Protein AF-A0A966Q3A2-F1 (afdb_monomer)

Nearest PDB structures (foldseek):
  4mu6-assembly1_A  TM=3.303E-01  e=9.171E+00  Legionella pneumophila subsp. pneumophila str. Philadelphia 1

Sequence (415 aa):
GTMPVEEKKKSDVMVDIDTSGPGAEVELKTKQPEQEKEYETSADDTKSTDTPAKSDEQPAVETKKETEIKDQGTETKEVPANDQKKELDDYSEGVQKRIAKLTKKMREAERQREAAIEYARKIQAEKESLSGRLNKLDTGYVTEMENRIKSSMEAAAARLGQARENNDLKAEIAAQTEIARLGYEEARLAEIKSKQALEVKVDNSKPVQEYREQPIQQEQPINPDPKAQEWASKNTWFGKDEPMTYTAFSLHKKLTEEEGYDAQSDEYYAEIDKRIRLEFPHKFATTAPQTTENAKPAQTVASASRSTGRTSGRKTVKLTSFTGRMRSGYELVRADEYPEANYPVVKDGKYAGVIGVGGLLLARVPEEIAKSREAYFARMTKDREEAVANDPLREQHPSMPISKERQTRVTFGGT

Secondary structure (DSSP, 8-state):
------PPPPPPPP-PPP---------------------------------------------------------------SSHHHHHHHHHHHHHHHHHHHHHHHHHHHHHHHHHHHHHHHHHHHHHHHHHHHHHHHHHHHHHHHHHHHHHHHHHHHHHHHHHHTT-HHHHHHHHHHHHHHHHHHHHHHHHHHHHHHHHHHHTTS----------------PPPHHHHHHHHH-TTTTTSHHHHHHHHHHHHIIIIIS---TTSHHHHHHHHHHHHHH-HHHH----------------------------S-----PPPHHHHHHTT-EEPBGGG-TTS---B--SSTTTTBBEETTEE-EEPPHHHHHHHHHHHHHHHHHHHHHHHT-TTTS--TT----------------

pLDDT: mean 71.19, std 24.8, range [21.62, 98.0]

Foldseek 3Di:
DDDDDDDDDDDDDDDDDDDPDDDDDDDDDDDDDDDDDDDDDDDDDDDDDDDDDDDDDDDDDDDDDDDDDDDDDDDDDDDDDDDVVVVVVVVVVVVVVVVVVVVVVVVVVVVVVVVVVVVVVVVVVVVVVVVVVVVVVLVVVLVVLVVVLVVQLVVLVVQLVVCVVVVPPVSNVVSVVSNVVSVVSVVVSVVVVVVVVVVVVVVVPPPPPPVPPDPPPPPDPPPPDPVNVVLCVVDPCQPVVPVLNVVLVVLLCCCCPVVNDDPPDPVSSVVSVVVSCVVCVVVPDDDDDDDDDDDDPDDPDDPPDPPPDDDDPDPDPPDDDPVVCVVVVWAFAFPVVPVPDDADADCDDPRGRTGDDPPDGDTDDPVVRVVVVVVVVVVVVVVVVVCVVPPVVVVVDPVDDPPPPPPPPDPPDDD

Solvent-accessible surface area (backbone atoms only — not comparable to full-atom values): 27124 Å² total; per-residue (Å²): 138,90,83,87,89,86,86,84,85,86,82,88,86,85,80,88,82,86,82,89,72,87,87,80,88,82,84,87,80,88,82,84,92,81,86,89,78,90,87,83,90,82,89,84,90,88,85,90,84,85,87,88,88,84,89,79,85,85,82,87,82,89,83,89,80,90,84,88,85,88,86,82,88,83,83,91,84,92,76,90,86,77,71,68,62,59,55,53,52,54,52,50,50,54,51,51,54,49,50,53,49,49,53,50,50,50,58,50,51,48,52,50,51,52,53,51,50,52,49,51,51,51,54,48,52,52,50,53,53,50,50,54,50,49,53,50,49,55,54,47,52,54,52,51,49,50,52,49,49,52,54,51,42,52,52,28,51,52,45,30,53,53,16,58,77,69,69,35,67,69,50,30,53,52,22,52,53,48,42,55,52,45,52,52,54,49,54,51,50,51,51,53,52,51,51,51,55,47,50,57,51,48,67,76,61,53,70,79,77,66,84,70,77,69,80,77,75,76,74,73,80,75,76,76,53,68,67,59,54,54,52,44,67,72,37,79,52,53,85,70,36,60,72,63,33,53,48,50,55,53,48,48,49,46,38,45,71,75,68,62,43,54,92,85,40,73,65,42,58,53,50,51,56,52,49,51,44,68,76,37,47,87,80,68,65,75,91,71,93,77,89,71,89,79,77,78,81,78,81,82,78,74,79,84,77,78,79,83,77,87,73,75,99,65,93,71,83,80,78,75,59,67,71,58,43,49,75,70,62,36,43,76,39,49,44,82,81,40,80,91,53,97,65,57,54,34,83,68,71,100,55,43,50,26,28,30,61,98,92,44,73,45,62,46,72,49,67,69,61,51,52,52,48,50,52,51,52,51,48,54,51,47,54,48,52,49,50,57,72,68,28,70,81,75,73,48,52,93,90,58,77,89,76,83,77,78,80,80,78,76,80,82,78,87,134

Radius of gyration: 44.64 Å; Cα contacts (8 Å, |Δi|>4): 126; chains: 1; bounding box: 118×100×102 Å

Structure (mmCIF, N/CA/C/O backbone):
data_AF-A0A966Q3A2-F1
#
_entry.id   AF-A0A966Q3A2-F1
#
loop_
_atom_site.group_PDB
_atom_site.id
_atom_site.type_symbol
_atom_site.label_atom_id
_atom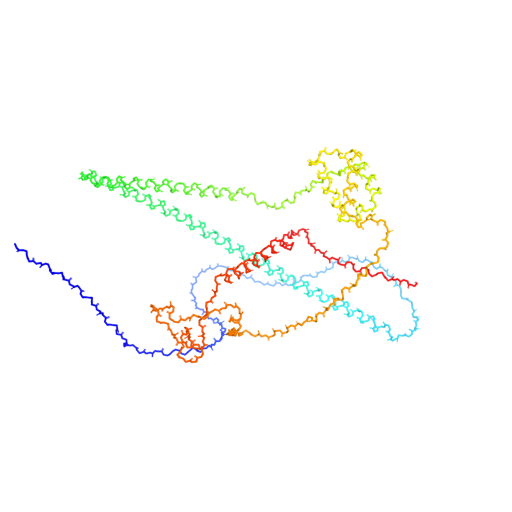_site.label_alt_id
_atom_site.label_comp_id
_atom_site.label_asym_id
_atom_site.label_entity_id
_atom_site.label_seq_id
_atom_site.pdbx_PDB_ins_code
_atom_site.Cartn_x
_atom_site.Cartn_y
_atom_site.Cartn_z
_atom_site.occupancy
_atom_site.B_iso_or_equiv
_atom_site.auth_seq_id
_atom_site.auth_comp_id
_atom_site.auth_asym_id
_atom_site.auth_atom_id
_atom_site.pdbx_PDB_model_num
ATOM 1 N N . GLY A 1 1 ? -62.954 -42.617 20.092 1.00 37.75 1 GLY A N 1
ATOM 2 C CA . GLY A 1 1 ? -62.921 -43.019 18.677 1.00 37.75 1 GLY A CA 1
ATOM 3 C C . GLY A 1 1 ? -62.622 -41.789 17.862 1.00 37.75 1 GLY A C 1
ATOM 4 O O . GLY A 1 1 ? -63.441 -40.887 17.836 1.00 37.75 1 GLY A O 1
ATOM 5 N N . THR A 1 2 ? -61.402 -41.729 17.353 1.00 39.81 2 THR A N 1
ATOM 6 C CA . THR A 1 2 ? -60.691 -40.584 16.773 1.00 39.81 2 THR A CA 1
ATOM 7 C C . THR A 1 2 ? -61.204 -40.223 15.374 1.00 39.81 2 THR A C 1
ATOM 9 O O . THR A 1 2 ? -61.397 -41.122 14.563 1.00 39.81 2 THR A O 1
ATOM 12 N N . MET A 1 3 ? -61.364 -38.928 15.075 1.00 46.78 3 MET A N 1
ATOM 13 C CA . MET A 1 3 ? -61.441 -38.393 13.704 1.00 46.78 3 MET A CA 1
ATOM 14 C C . MET A 1 3 ? -60.275 -37.412 13.463 1.00 46.78 3 MET A C 1
ATOM 16 O O . MET A 1 3 ? -59.862 -36.762 14.426 1.00 46.78 3 MET A O 1
ATOM 20 N N . PRO A 1 4 ? -59.706 -37.334 12.240 1.00 52.72 4 PRO A N 1
ATOM 21 C CA . PRO A 1 4 ? -58.379 -36.776 12.000 1.00 52.72 4 PRO A CA 1
ATOM 22 C C . PRO A 1 4 ? -58.372 -35.360 11.394 1.00 52.72 4 PRO A C 1
ATOM 24 O O . PRO A 1 4 ? -59.389 -34.805 10.994 1.00 52.72 4 PRO A O 1
ATOM 27 N N . VAL A 1 5 ? -57.154 -34.822 11.392 1.00 45.00 5 VAL A N 1
ATOM 28 C CA . VAL A 1 5 ? -56.645 -33.487 11.049 1.00 45.00 5 VAL A CA 1
ATOM 29 C C . VAL A 1 5 ? -56.735 -33.166 9.547 1.00 45.00 5 VAL A C 1
ATOM 31 O O . VAL A 1 5 ? -56.379 -34.012 8.734 1.00 45.00 5 VAL A O 1
ATOM 34 N N . GLU A 1 6 ? -57.074 -31.918 9.189 1.00 45.16 6 GLU A N 1
ATOM 35 C CA . GLU A 1 6 ? -56.773 -31.332 7.869 1.00 45.16 6 GLU A CA 1
ATOM 36 C C . GLU A 1 6 ? -56.066 -29.970 8.006 1.00 45.16 6 GLU A C 1
ATOM 38 O O . GLU A 1 6 ? -56.564 -29.027 8.629 1.00 45.16 6 GLU A O 1
ATOM 43 N N . GLU A 1 7 ? -54.870 -29.897 7.418 1.00 43.88 7 GLU A N 1
ATOM 44 C CA . GLU A 1 7 ? -53.984 -28.735 7.334 1.00 43.88 7 GLU A CA 1
ATOM 45 C C . GLU A 1 7 ? -54.350 -27.810 6.159 1.00 43.88 7 GLU A C 1
ATOM 47 O O . GLU A 1 7 ? -54.697 -28.243 5.060 1.00 43.88 7 GLU A O 1
ATOM 52 N N . LYS A 1 8 ? -54.216 -26.498 6.385 1.00 42.25 8 LYS A N 1
ATOM 53 C CA . LYS A 1 8 ? -54.480 -25.427 5.413 1.00 42.25 8 LYS A CA 1
ATOM 54 C C . LYS A 1 8 ? -53.280 -25.201 4.480 1.00 42.25 8 LYS A C 1
ATOM 56 O O . LYS A 1 8 ? -52.202 -24.838 4.944 1.00 42.25 8 LYS A O 1
ATOM 61 N N . LYS A 1 9 ? -53.497 -25.292 3.161 1.00 41.59 9 LYS A N 1
ATOM 62 C CA . LYS A 1 9 ? -52.591 -24.775 2.114 1.00 41.59 9 LYS A CA 1
ATOM 63 C C . LYS A 1 9 ? -52.687 -23.243 2.017 1.00 41.59 9 LYS A C 1
ATOM 65 O O . LYS A 1 9 ? -53.785 -22.707 1.897 1.00 41.59 9 LYS A O 1
ATOM 70 N N . LYS A 1 10 ? -51.541 -22.551 2.031 1.00 41.06 10 LYS A N 1
ATOM 71 C CA . LYS A 1 10 ? -51.394 -21.140 1.627 1.00 41.06 10 LYS A CA 1
ATOM 72 C C . LYS A 1 10 ? -51.131 -21.072 0.118 1.00 41.06 10 LYS A C 1
ATOM 74 O O . LYS A 1 10 ? -50.279 -21.798 -0.383 1.00 41.06 10 LYS A O 1
ATOM 79 N N . SER A 1 11 ? -51.872 -20.215 -0.573 1.00 40.22 11 SER A N 1
ATOM 80 C CA . SER A 1 11 ? -51.700 -19.842 -1.979 1.00 40.22 11 SER A CA 1
ATOM 81 C C . SER A 1 11 ? -50.963 -18.502 -2.065 1.00 40.22 11 SER A C 1
ATOM 83 O O . SER A 1 11 ? -51.443 -17.521 -1.492 1.00 40.22 11 SER A O 1
ATOM 85 N N . ASP A 1 12 ? -49.829 -18.465 -2.764 1.00 41.56 12 ASP A N 1
ATOM 86 C CA . ASP A 1 12 ? -49.069 -17.242 -3.045 1.00 41.56 12 ASP A CA 1
ATOM 87 C C . ASP A 1 12 ? -49.758 -16.374 -4.108 1.00 41.56 12 ASP A C 1
ATOM 89 O O . ASP A 1 12 ? -50.294 -16.868 -5.101 1.00 41.56 12 ASP A O 1
ATOM 93 N N . VAL A 1 13 ? -49.738 -15.063 -3.868 1.00 43.34 13 VAL A N 1
ATOM 94 C CA . VAL A 1 13 ? -50.297 -14.004 -4.717 1.00 43.34 13 VAL A CA 1
ATOM 95 C C . VAL A 1 13 ? -49.213 -13.538 -5.694 1.00 43.34 13 VAL A C 1
ATOM 97 O O . VAL A 1 13 ? -48.177 -13.035 -5.268 1.00 43.34 13 VAL A O 1
ATOM 100 N N . MET A 1 14 ? -49.455 -13.694 -6.996 1.00 46.94 14 MET A N 1
ATOM 101 C CA . MET A 1 14 ? -48.644 -13.107 -8.070 1.00 46.94 14 MET A CA 1
ATOM 102 C C . MET A 1 14 ? -49.197 -11.718 -8.419 1.00 46.94 14 MET A C 1
ATOM 104 O O . MET A 1 14 ? -50.413 -11.546 -8.495 1.00 46.94 14 MET A O 1
ATOM 108 N N . VAL A 1 15 ? -48.314 -10.736 -8.617 1.00 46.84 15 VAL A N 1
ATOM 109 C CA . VAL A 1 15 ? -48.658 -9.366 -9.032 1.00 46.84 15 VAL A CA 1
ATOM 110 C C . VAL A 1 15 ? -48.098 -9.136 -10.435 1.00 46.84 15 VAL A C 1
ATOM 112 O O . VAL A 1 15 ? -46.900 -9.320 -10.652 1.00 46.84 15 VAL A O 1
ATOM 115 N N . ASP A 1 16 ? -48.962 -8.748 -11.372 1.00 42.25 16 ASP A N 1
ATOM 116 C CA . ASP A 1 16 ? -48.612 -8.487 -12.770 1.00 42.25 16 ASP A CA 1
ATOM 117 C C . ASP A 1 16 ? -47.839 -7.166 -12.924 1.00 42.25 16 ASP A C 1
ATOM 119 O O . ASP A 1 16 ? -48.244 -6.121 -12.413 1.00 42.25 16 ASP A O 1
ATOM 123 N N . ILE A 1 17 ? -46.719 -7.212 -13.649 1.00 45.94 17 ILE A N 1
ATOM 124 C CA . ILE A 1 17 ? -45.913 -6.043 -14.020 1.00 45.94 17 ILE A CA 1
ATOM 125 C C . ILE A 1 17 ? -46.370 -5.489 -15.376 1.00 45.94 17 ILE A C 1
ATOM 127 O O . ILE A 1 17 ? -46.260 -6.147 -16.410 1.00 45.94 17 ILE A O 1
ATOM 131 N N . ASP A 1 18 ? -46.878 -4.258 -15.350 1.00 44.38 18 ASP A N 1
ATOM 132 C CA . ASP A 1 18 ? -47.287 -3.463 -16.510 1.00 44.38 18 ASP A CA 1
ATOM 133 C C . ASP A 1 18 ? -46.062 -3.037 -17.348 1.00 44.38 18 ASP A C 1
ATOM 135 O O . ASP A 1 18 ? -45.078 -2.513 -16.824 1.00 44.38 18 ASP A O 1
ATOM 139 N N . THR A 1 19 ? -46.119 -3.283 -18.661 1.00 52.75 19 THR A N 1
ATOM 140 C CA . THR A 1 19 ? -45.065 -2.972 -19.648 1.00 52.75 19 THR A CA 1
ATOM 141 C C . THR A 1 19 ? -45.547 -1.991 -20.720 1.00 52.75 19 THR A C 1
ATOM 143 O O . THR A 1 19 ? -45.094 -2.027 -21.863 1.00 52.75 19 THR A O 1
ATOM 146 N N . SER A 1 20 ? -46.453 -1.076 -20.375 1.00 48.91 20 SER A N 1
ATOM 147 C CA . SER A 1 20 ? -46.870 -0.001 -21.276 1.00 48.91 20 SER A CA 1
ATOM 148 C C . SER A 1 20 ? -46.039 1.276 -21.071 1.00 48.91 20 SER A C 1
ATOM 150 O O . SER A 1 20 ? -46.436 2.189 -20.349 1.00 48.91 20 SER A O 1
ATOM 152 N N . GLY A 1 21 ? -44.888 1.371 -21.746 1.00 39.44 21 GLY A N 1
ATOM 153 C CA . GLY A 1 21 ? -44.096 2.604 -21.850 1.00 39.44 21 GLY A CA 1
ATOM 154 C C . GLY A 1 21 ? -43.419 2.736 -23.226 1.00 39.44 21 GLY A C 1
ATOM 155 O O . GLY A 1 21 ? -42.761 1.788 -23.653 1.00 39.44 21 GLY A O 1
ATOM 156 N N . PRO A 1 22 ? -43.578 3.861 -23.954 1.00 43.66 22 PRO A N 1
ATOM 157 C CA . PRO A 1 22 ? -43.150 3.987 -25.349 1.00 43.66 22 PRO A CA 1
ATOM 158 C C . PRO A 1 22 ? -41.623 4.099 -25.498 1.00 43.66 22 PRO A C 1
ATOM 160 O O . PRO A 1 22 ? -40.965 4.863 -24.794 1.00 43.66 22 PRO A O 1
ATOM 163 N N . GLY A 1 23 ? -41.072 3.332 -26.444 1.00 39.62 23 GLY A N 1
ATOM 164 C CA . GLY A 1 23 ? -39.642 3.266 -26.746 1.00 39.62 23 GLY A CA 1
ATOM 165 C C . GLY A 1 23 ? -39.086 4.567 -27.328 1.00 39.62 23 GLY A C 1
ATOM 166 O O . GLY A 1 23 ? -39.627 5.108 -28.290 1.00 39.62 23 GLY A O 1
ATOM 167 N N . ALA A 1 24 ? -37.980 5.040 -26.752 1.00 39.25 24 ALA A N 1
ATOM 168 C CA . ALA A 1 24 ? -37.197 6.156 -27.265 1.00 39.25 24 ALA A CA 1
ATOM 169 C C . ALA A 1 24 ? -35.895 5.633 -27.889 1.00 39.25 24 ALA A C 1
ATOM 171 O O . ALA A 1 24 ? -35.041 5.049 -27.221 1.00 39.25 24 ALA A O 1
ATOM 172 N N . GLU A 1 25 ? -35.779 5.842 -29.193 1.00 35.88 25 GLU A N 1
ATOM 173 C CA . GLU A 1 25 ? -34.631 5.535 -30.037 1.00 35.88 25 GLU A CA 1
ATOM 174 C C . GLU A 1 25 ? -33.574 6.640 -29.852 1.00 35.88 25 GLU A C 1
ATOM 176 O O . GLU A 1 25 ? -33.854 7.816 -30.082 1.00 35.88 25 GLU A O 1
ATOM 181 N N . VAL A 1 26 ? -32.368 6.292 -29.386 1.00 38.19 26 VAL A N 1
ATOM 182 C CA . VAL A 1 26 ? -31.264 7.252 -29.202 1.00 38.19 26 VAL A CA 1
ATOM 183 C C . VAL A 1 26 ? -30.135 6.915 -30.169 1.00 38.19 26 VAL A C 1
ATOM 185 O O . VAL A 1 26 ? -29.394 5.949 -29.998 1.00 38.19 26 VAL A O 1
ATOM 188 N N . GLU A 1 27 ? -30.013 7.749 -31.196 1.00 33.94 27 GLU A N 1
ATOM 189 C CA . GLU A 1 27 ? -28.975 7.704 -32.217 1.00 33.94 27 GLU A CA 1
ATOM 190 C C . GLU A 1 27 ? -27.736 8.501 -31.751 1.00 33.94 27 GLU A C 1
ATOM 192 O O . GLU A 1 27 ? -27.771 9.723 -31.611 1.00 33.94 27 GLU A O 1
ATOM 197 N N . LEU A 1 28 ? -26.616 7.818 -31.497 1.00 31.66 28 LEU A N 1
ATOM 198 C CA . LEU A 1 28 ? -25.355 8.436 -31.067 1.00 31.66 28 LEU A CA 1
ATOM 199 C C . LEU A 1 28 ? -24.541 8.922 -32.282 1.00 31.66 28 LEU A C 1
ATOM 201 O O . LEU A 1 28 ? -23.849 8.136 -32.930 1.00 31.66 28 LEU A O 1
ATOM 205 N N . LYS A 1 29 ? -24.576 10.231 -32.577 1.00 32.84 29 LYS A N 1
ATOM 206 C CA . LYS A 1 29 ? -23.615 10.895 -33.480 1.00 32.84 29 LYS A CA 1
ATOM 207 C C . LYS A 1 29 ? -22.392 11.392 -32.690 1.00 32.84 29 LYS A C 1
ATOM 209 O O . LYS A 1 29 ? -22.500 12.248 -31.819 1.00 32.84 29 LYS A O 1
ATOM 214 N N . THR A 1 30 ? -21.214 10.889 -33.047 1.00 31.20 30 THR A N 1
ATOM 215 C CA . THR A 1 30 ? -19.886 11.340 -32.594 1.00 31.20 30 THR A CA 1
ATOM 216 C C . THR A 1 30 ? -19.454 12.650 -33.266 1.00 31.20 30 THR A C 1
ATOM 218 O O . THR A 1 30 ? -19.423 12.705 -34.497 1.00 31.20 30 THR A O 1
ATOM 221 N N . LYS A 1 31 ? -19.003 13.653 -32.495 1.00 33.19 31 LYS A N 1
ATOM 222 C CA . LYS A 1 31 ? -18.142 14.756 -32.972 1.00 33.19 31 LYS A CA 1
ATOM 223 C C . LYS A 1 31 ? -17.047 15.105 -31.948 1.00 33.19 31 LYS A C 1
ATOM 225 O O . LYS A 1 31 ? -17.283 15.083 -30.746 1.00 33.19 31 LYS A O 1
ATOM 230 N N . GLN A 1 32 ? -15.850 15.361 -32.480 1.00 31.20 32 GLN A N 1
ATOM 231 C CA . GLN A 1 32 ? -14.621 15.834 -31.823 1.00 31.20 32 GLN A CA 1
ATOM 232 C C . GLN A 1 32 ? -14.704 17.327 -31.417 1.00 31.20 32 GLN A C 1
ATOM 234 O O . GLN A 1 32 ? -15.619 18.006 -31.883 1.00 31.20 32 GLN A O 1
ATOM 239 N N . PRO A 1 33 ? -13.775 17.829 -30.570 1.00 37.31 33 PRO A N 1
ATOM 240 C CA . PRO A 1 33 ? -13.945 19.067 -29.808 1.00 37.31 33 PRO A CA 1
ATOM 241 C C . PRO A 1 33 ? -13.450 20.322 -30.545 1.00 37.31 33 PRO A C 1
ATOM 243 O O . PRO A 1 33 ? -12.422 20.293 -31.221 1.00 37.31 33 PRO A O 1
ATOM 246 N N . GLU A 1 34 ? -14.164 21.430 -30.341 1.00 31.41 34 GLU A N 1
ATOM 247 C CA . GLU A 1 34 ? -13.770 22.791 -30.715 1.00 31.41 34 GLU A CA 1
ATOM 248 C C . GLU A 1 34 ? -13.513 23.647 -29.465 1.00 31.41 34 GLU A C 1
ATOM 250 O O . GLU A 1 34 ? -14.008 23.370 -28.377 1.00 31.41 34 GLU A O 1
ATOM 255 N N . GLN A 1 35 ? -12.668 24.652 -29.679 1.00 31.89 35 GLN A N 1
ATOM 256 C CA . GLN A 1 35 ? -12.031 25.578 -28.745 1.00 31.89 35 GLN A CA 1
ATOM 257 C C . GLN A 1 35 ? -13.011 26.427 -27.920 1.00 31.89 35 GLN A C 1
ATOM 259 O O . GLN A 1 35 ? -13.956 26.992 -28.464 1.00 31.89 35 GLN A O 1
ATOM 264 N N . GLU A 1 36 ? -12.700 26.627 -26.637 1.00 32.84 36 GLU A N 1
ATOM 265 C CA . GLU A 1 36 ? -13.328 27.653 -25.801 1.00 32.84 36 GLU A CA 1
ATOM 266 C C . GLU A 1 36 ? -12.556 28.979 -25.916 1.00 32.84 36 GLU A C 1
ATOM 268 O O . GLU A 1 36 ? -11.342 29.037 -25.704 1.00 32.84 36 GLU A O 1
ATOM 273 N N . LYS A 1 37 ? -13.288 30.039 -26.277 1.00 30.19 37 LYS A N 1
ATOM 274 C CA . LYS A 1 37 ? -12.915 31.447 -26.112 1.00 30.19 37 LYS A CA 1
ATOM 275 C C . LYS A 1 37 ? -13.705 32.041 -24.948 1.00 30.19 37 LYS A C 1
ATOM 277 O O . LYS A 1 37 ? -14.863 31.698 -24.730 1.00 30.19 37 LYS A O 1
ATOM 282 N N . GLU A 1 38 ? -13.027 32.961 -24.281 1.00 27.42 38 GLU A N 1
ATOM 283 C CA . GLU A 1 38 ? -13.435 33.830 -23.180 1.00 27.42 38 GLU A CA 1
ATOM 284 C C . GLU A 1 38 ? -14.775 34.557 -23.380 1.00 27.42 38 GLU A C 1
ATOM 286 O O . GLU A 1 38 ? -15.123 34.978 -24.485 1.00 27.42 38 GLU A O 1
ATOM 291 N N . TYR A 1 39 ? -15.447 34.825 -22.258 1.00 31.86 39 TYR A N 1
ATOM 292 C CA . TYR A 1 39 ? -16.214 36.050 -22.047 1.00 31.86 39 TYR A CA 1
ATOM 293 C C . TYR A 1 39 ? -16.081 36.510 -20.589 1.00 31.86 39 TYR A C 1
ATOM 295 O O . TYR A 1 39 ? -16.146 35.730 -19.641 1.00 31.86 39 TYR A O 1
ATOM 303 N N . GLU A 1 40 ? -15.839 37.809 -20.479 1.00 25.97 40 GLU A N 1
ATOM 304 C CA . GLU A 1 40 ? -15.530 38.623 -19.307 1.00 25.97 40 GLU A CA 1
ATOM 305 C C . GLU A 1 40 ? -16.796 39.370 -18.823 1.00 25.97 40 GLU A C 1
ATOM 307 O O . GLU A 1 40 ? -17.817 39.340 -19.515 1.00 25.97 40 GLU A O 1
ATOM 312 N N . THR A 1 41 ? -16.650 40.177 -17.754 1.00 21.62 41 THR A N 1
ATOM 313 C CA . THR A 1 41 ? -17.511 41.316 -17.305 1.00 21.62 41 THR A CA 1
ATOM 314 C C . THR A 1 41 ? -18.486 40.945 -16.161 1.00 21.62 41 THR A C 1
ATOM 316 O O . THR A 1 41 ? -19.247 39.998 -16.300 1.00 21.62 41 THR A O 1
ATOM 319 N N . SER A 1 42 ? -18.571 41.607 -14.992 1.00 24.00 42 SER A N 1
ATOM 320 C CA . SER A 1 42 ? -18.014 42.877 -14.471 1.00 24.00 42 SER A CA 1
ATOM 321 C C . SER A 1 42 ? -18.355 43.111 -12.982 1.00 24.00 42 SER A C 1
ATOM 323 O O . SER A 1 42 ? -19.425 42.682 -12.555 1.00 24.00 42 SER A O 1
ATOM 325 N N . ALA A 1 43 ? -17.536 43.975 -12.345 1.00 25.23 43 ALA A N 1
ATOM 326 C CA . ALA A 1 43 ? -17.828 44.956 -11.267 1.00 25.23 43 ALA A CA 1
ATOM 327 C C . ALA A 1 43 ? -18.088 44.409 -9.843 1.00 25.23 43 ALA A C 1
ATOM 329 O O . ALA A 1 43 ? -18.739 43.385 -9.688 1.00 25.23 43 ALA A O 1
ATOM 330 N N . ASP A 1 44 ? -17.635 45.000 -8.729 1.00 24.66 44 ASP A N 1
ATOM 331 C CA . ASP A 1 44 ? -17.154 46.354 -8.359 1.00 24.66 44 ASP A CA 1
ATOM 332 C C . ASP A 1 44 ? -16.422 46.164 -6.988 1.00 24.66 44 ASP A C 1
ATOM 334 O O . ASP A 1 44 ? -16.898 45.379 -6.169 1.00 24.66 44 ASP A O 1
ATOM 338 N N . ASP A 1 45 ? -15.167 46.566 -6.742 1.00 26.98 45 ASP A N 1
ATOM 339 C CA . ASP A 1 45 ? -14.643 47.907 -6.399 1.00 26.98 45 ASP A CA 1
ATOM 340 C C . ASP A 1 45 ? -14.255 48.037 -4.900 1.00 26.98 45 ASP A C 1
ATOM 342 O O . ASP A 1 45 ? -15.079 47.867 -4.003 1.00 26.98 45 ASP A O 1
ATOM 346 N N . THR A 1 46 ? -12.960 48.263 -4.611 1.00 26.62 46 THR A N 1
ATOM 347 C CA . THR A 1 46 ? -12.445 49.445 -3.874 1.00 26.62 46 THR A CA 1
ATOM 348 C C . THR A 1 46 ? -10.959 49.341 -3.449 1.00 26.62 46 THR A C 1
ATOM 350 O O . THR A 1 46 ? -10.582 48.592 -2.553 1.00 26.62 46 THR A O 1
ATOM 353 N N . LYS A 1 47 ? -10.169 50.270 -4.024 1.00 28.06 47 LYS A N 1
ATOM 354 C CA . LYS A 1 47 ? -9.248 51.230 -3.358 1.00 28.06 47 LYS A CA 1
ATOM 355 C C . LYS A 1 47 ? -7.710 51.007 -3.307 1.00 28.06 47 LYS A C 1
ATOM 357 O O . LYS A 1 47 ? -7.192 50.345 -2.419 1.00 28.06 47 LYS A O 1
ATOM 362 N N . SER A 1 48 ? -7.047 51.814 -4.165 1.00 27.75 48 SER A N 1
ATOM 363 C CA . SER A 1 48 ? -5.803 52.628 -4.010 1.00 27.75 48 SER A CA 1
ATOM 364 C C . SER A 1 48 ? -4.452 51.906 -3.804 1.00 27.75 48 SER A C 1
ATOM 366 O O . SER A 1 48 ? -4.340 51.012 -2.983 1.00 27.75 48 SER A O 1
ATOM 368 N N . THR A 1 49 ? -3.329 52.272 -4.451 1.00 26.30 49 THR A N 1
ATOM 369 C CA . THR A 1 49 ? -2.772 53.634 -4.652 1.00 26.30 49 THR A CA 1
ATOM 370 C C . THR A 1 49 ? -1.631 53.650 -5.711 1.00 26.30 49 THR A C 1
ATOM 372 O O . THR A 1 49 ? -0.818 52.734 -5.729 1.00 26.30 49 THR A O 1
ATOM 375 N N . ASP A 1 50 ? -1.607 54.703 -6.544 1.00 27.98 50 ASP A N 1
ATOM 376 C CA . ASP A 1 50 ? -0.509 55.412 -7.261 1.00 27.98 50 ASP A CA 1
ATOM 377 C C . ASP A 1 50 ? 0.688 54.722 -7.988 1.00 27.98 50 ASP A C 1
ATOM 379 O O . ASP A 1 50 ? 1.690 54.339 -7.393 1.00 27.98 50 ASP A O 1
ATOM 383 N N . THR A 1 51 ? 0.584 54.689 -9.332 1.00 25.89 51 THR A N 1
ATOM 384 C CA . THR A 1 51 ? 1.395 55.293 -10.451 1.00 25.89 51 THR A CA 1
ATOM 385 C C . THR A 1 51 ? 2.533 56.304 -10.115 1.00 25.89 51 THR A C 1
ATOM 387 O O . THR A 1 51 ? 2.498 56.828 -9.007 1.00 25.89 51 THR A O 1
ATOM 390 N N . PRO A 1 52 ? 3.439 56.776 -11.038 1.00 36.31 52 PRO A N 1
ATOM 391 C CA . PRO A 1 52 ? 3.809 56.434 -12.451 1.00 36.31 52 PRO A CA 1
ATOM 392 C C . PRO A 1 52 ? 5.333 56.133 -12.664 1.00 36.31 52 PRO A C 1
ATOM 394 O O . PRO A 1 52 ? 6.174 56.591 -11.906 1.00 36.31 52 PRO A O 1
ATOM 397 N N . ALA A 1 53 ? 5.770 55.282 -13.604 1.00 29.52 53 ALA A N 1
ATOM 398 C CA . ALA A 1 53 ? 6.028 55.476 -15.052 1.00 29.52 53 ALA A CA 1
ATOM 399 C C . ALA A 1 53 ? 7.418 56.042 -15.493 1.00 29.52 53 ALA A C 1
ATOM 401 O O . ALA A 1 53 ? 7.712 57.215 -15.305 1.00 29.52 53 ALA A O 1
ATOM 402 N N . LYS A 1 54 ? 8.117 55.200 -16.288 1.00 26.55 54 LYS A N 1
ATOM 403 C CA . LYS A 1 54 ? 8.796 55.462 -17.589 1.00 26.55 54 LYS A CA 1
ATOM 404 C C . LYS A 1 54 ? 10.294 55.858 -17.668 1.00 26.55 54 LYS A C 1
ATOM 406 O O . LYS A 1 54 ? 10.725 56.822 -17.047 1.00 26.55 54 LYS A O 1
ATOM 411 N N . SER A 1 55 ? 10.940 55.245 -18.686 1.00 26.11 55 SER A N 1
ATOM 412 C CA . SER A 1 55 ? 12.107 55.689 -19.507 1.00 26.11 55 SER A CA 1
ATOM 413 C C . SER A 1 55 ? 13.483 55.647 -18.820 1.00 26.11 55 SER A C 1
ATOM 415 O O . SER A 1 55 ? 13.551 55.818 -17.617 1.00 26.11 55 SER A O 1
ATOM 417 N N . ASP A 1 56 ? 14.641 55.461 -19.456 1.00 27.92 56 ASP A N 1
ATOM 418 C CA . ASP A 1 56 ? 15.098 55.130 -20.814 1.00 27.92 56 ASP A CA 1
ATOM 419 C C . ASP A 1 56 ? 16.618 54.832 -20.692 1.00 27.92 56 ASP A C 1
ATOM 421 O O . ASP A 1 56 ? 17.249 55.270 -19.732 1.00 27.92 56 ASP A O 1
ATOM 425 N N . GLU A 1 57 ? 17.180 54.174 -21.705 1.00 29.70 57 GLU A N 1
ATOM 426 C CA . GLU A 1 57 ? 18.548 54.388 -22.218 1.00 29.70 57 GLU A CA 1
ATOM 427 C C . GLU A 1 57 ? 19.828 53.936 -21.452 1.00 29.70 57 GLU A C 1
ATOM 429 O O . GLU A 1 57 ? 19.890 53.743 -20.243 1.00 29.70 57 GLU A O 1
ATOM 434 N N . GLN A 1 58 ? 20.858 53.684 -22.273 1.00 30.11 58 GLN A N 1
ATOM 435 C CA . GLN A 1 58 ? 22.140 52.993 -22.051 1.00 30.11 58 GLN A CA 1
ATOM 436 C C . GLN A 1 58 ? 23.093 53.671 -21.039 1.00 30.11 58 GLN A C 1
ATOM 438 O O . GLN A 1 58 ? 22.869 54.804 -20.620 1.00 30.11 58 GLN A O 1
ATOM 443 N N . PRO A 1 59 ? 24.250 53.039 -20.741 1.00 33.97 59 PRO A N 1
ATOM 444 C CA . PRO A 1 59 ? 25.448 53.566 -21.406 1.00 33.97 59 PRO A CA 1
ATOM 445 C C . PRO A 1 59 ? 26.504 52.527 -21.848 1.00 33.97 59 PRO A C 1
ATOM 447 O O . PRO A 1 59 ? 26.701 51.466 -21.257 1.00 33.97 59 PRO A O 1
ATOM 450 N N . ALA A 1 60 ? 27.204 52.922 -22.914 1.00 24.86 60 ALA A N 1
ATOM 451 C CA . ALA A 1 60 ? 28.566 52.563 -23.323 1.00 24.86 60 ALA A CA 1
ATOM 452 C C . ALA A 1 60 ? 29.588 53.111 -22.269 1.00 24.86 60 ALA A C 1
ATOM 454 O O . ALA A 1 60 ? 29.207 53.942 -21.458 1.00 24.86 60 ALA A O 1
ATOM 455 N N . VAL A 1 61 ? 30.892 52.820 -22.159 1.00 28.38 61 VAL A N 1
ATOM 456 C CA . VAL A 1 61 ? 31.934 52.370 -23.089 1.00 28.38 61 VAL A CA 1
ATOM 457 C C . VAL A 1 61 ? 33.260 52.226 -22.289 1.00 28.38 61 VAL A C 1
ATOM 459 O O . VAL A 1 61 ? 33.427 52.893 -21.270 1.00 28.38 61 VAL A O 1
ATOM 462 N N . GLU A 1 62 ? 34.210 51.442 -22.830 1.00 28.30 62 GLU A N 1
ATOM 463 C CA . GLU A 1 62 ? 35.685 51.566 -22.676 1.00 28.30 62 GLU A CA 1
ATOM 464 C C . GLU A 1 62 ? 36.385 51.126 -21.351 1.00 28.30 62 GLU A C 1
ATOM 466 O O . GLU A 1 62 ? 35.859 51.290 -20.265 1.00 28.30 62 GLU A O 1
ATOM 471 N N . THR A 1 63 ? 37.616 50.575 -21.313 1.00 22.28 63 THR A N 1
ATOM 472 C CA . THR A 1 63 ? 38.738 50.608 -22.274 1.00 22.28 63 THR A CA 1
ATOM 473 C C . THR A 1 63 ? 39.903 49.669 -21.841 1.00 22.28 63 THR A C 1
ATOM 475 O O . THR A 1 63 ? 40.342 49.749 -20.700 1.00 22.28 63 THR A O 1
ATOM 478 N N . LYS A 1 64 ? 40.426 48.887 -22.815 1.00 28.08 64 LYS A N 1
ATOM 479 C CA . LYS A 1 64 ? 41.848 48.565 -23.185 1.00 28.08 64 LYS A CA 1
ATOM 480 C C . LYS A 1 64 ? 42.741 47.781 -22.184 1.00 28.08 64 LYS A C 1
ATOM 482 O O . LYS A 1 64 ? 42.629 47.957 -20.984 1.00 28.08 64 LYS A O 1
ATOM 487 N N . LYS A 1 65 ? 43.689 46.906 -22.574 1.00 25.75 65 LYS A N 1
ATOM 488 C CA . LYS A 1 65 ? 44.665 46.854 -23.701 1.00 25.75 65 LYS A CA 1
ATOM 489 C C . LYS A 1 65 ? 45.178 45.388 -23.834 1.00 25.75 65 LYS A C 1
ATOM 491 O O . LYS A 1 65 ? 45.371 44.752 -22.805 1.00 25.75 65 LYS A O 1
ATOM 496 N N . GLU A 1 66 ? 45.200 44.742 -25.008 1.00 27.75 66 GLU A N 1
ATOM 497 C CA . GLU A 1 66 ? 46.261 44.752 -26.054 1.00 27.75 66 GLU A CA 1
ATOM 498 C C . GLU A 1 66 ? 47.571 44.079 -25.580 1.00 27.75 66 GLU A C 1
ATOM 500 O O . GLU A 1 66 ? 48.186 44.534 -24.622 1.00 27.75 66 GLU A O 1
ATOM 505 N N . THR A 1 67 ? 48.048 42.985 -26.190 1.00 23.80 67 THR A N 1
ATOM 506 C CA . THR A 1 67 ? 48.948 43.092 -27.356 1.00 23.80 67 THR A CA 1
ATOM 507 C C . THR A 1 67 ? 49.068 41.805 -28.200 1.00 23.80 67 THR A C 1
ATOM 509 O O . THR A 1 67 ? 49.182 40.695 -27.690 1.00 23.80 67 THR A O 1
ATOM 512 N N . GLU A 1 68 ? 49.063 42.061 -29.509 1.00 26.41 68 GLU A N 1
ATOM 513 C CA . GLU A 1 68 ? 49.595 41.387 -30.715 1.00 26.41 68 GLU A CA 1
ATOM 514 C C . GLU A 1 68 ? 51.024 40.789 -30.499 1.00 26.41 68 GLU A C 1
ATOM 516 O O . GLU A 1 68 ? 51.664 41.157 -29.520 1.00 26.41 68 GLU A O 1
ATOM 521 N N . ILE A 1 69 ? 51.609 39.846 -31.274 1.00 26.16 69 ILE A N 1
ATOM 522 C CA . ILE A 1 69 ? 52.096 39.984 -32.669 1.00 26.16 69 ILE A CA 1
ATOM 523 C C . ILE A 1 69 ? 52.437 38.625 -33.359 1.00 26.16 69 ILE A C 1
ATOM 525 O O . ILE A 1 69 ? 53.063 37.766 -32.748 1.00 26.16 69 ILE A O 1
ATOM 529 N N . LYS A 1 70 ? 52.129 38.563 -34.675 1.00 25.36 70 LYS A N 1
ATOM 530 C CA . LYS A 1 70 ? 52.832 37.949 -35.844 1.00 25.36 70 LYS A CA 1
ATOM 531 C C . LYS A 1 70 ? 53.105 36.437 -35.921 1.00 25.36 70 LYS A C 1
ATOM 533 O O . LYS A 1 70 ? 53.931 35.925 -35.182 1.00 25.36 70 LYS A O 1
ATOM 538 N N . ASP A 1 71 ? 52.675 35.834 -37.039 1.00 25.59 71 ASP A N 1
ATOM 539 C CA . ASP A 1 71 ? 53.646 35.315 -38.020 1.00 25.59 71 ASP A CA 1
ATOM 540 C C . ASP A 1 71 ? 53.103 35.327 -39.466 1.00 25.59 71 ASP A C 1
ATOM 542 O O . ASP A 1 71 ? 51.899 35.393 -39.708 1.00 25.59 71 ASP A O 1
ATOM 546 N N . GLN A 1 72 ? 54.049 35.383 -40.398 1.00 28.03 72 GLN A N 1
ATOM 547 C CA . GLN A 1 72 ? 54.017 35.824 -41.786 1.00 28.03 72 GLN A CA 1
ATOM 548 C C . GLN A 1 72 ? 53.483 34.769 -42.762 1.00 28.03 72 GLN A C 1
ATOM 550 O O . GLN A 1 72 ? 53.600 33.567 -42.549 1.00 28.03 72 GLN A O 1
ATOM 555 N N . GLY A 1 73 ? 52.982 35.240 -43.907 1.00 26.81 73 GLY A N 1
ATOM 556 C CA . GLY A 1 73 ? 52.894 34.424 -45.117 1.00 26.81 73 GLY A CA 1
ATOM 557 C C . GLY A 1 73 ? 54.226 34.384 -45.870 1.00 26.81 73 GLY A C 1
ATOM 558 O O . GLY A 1 73 ? 54.961 35.368 -45.854 1.00 26.81 73 GLY A O 1
ATOM 559 N N . THR A 1 74 ? 54.507 33.286 -46.581 1.00 25.02 74 THR A N 1
ATOM 560 C CA . THR A 1 74 ? 55.312 33.266 -47.820 1.00 25.02 74 THR A CA 1
ATOM 561 C C . THR A 1 74 ? 54.960 32.032 -48.678 1.00 25.02 74 THR A C 1
ATOM 563 O O . THR A 1 74 ? 55.035 30.899 -48.217 1.00 25.02 74 THR A O 1
ATOM 566 N N . GLU A 1 75 ? 54.530 32.334 -49.907 1.00 29.22 75 GLU A N 1
ATOM 567 C CA . GLU A 1 75 ? 54.590 31.638 -51.213 1.00 29.22 75 GLU A CA 1
ATOM 568 C C . GLU A 1 75 ? 54.390 30.112 -51.387 1.00 29.22 75 GLU A C 1
ATOM 570 O O . GLU A 1 75 ? 55.243 29.274 -51.114 1.00 29.22 75 GLU A O 1
ATOM 575 N N . THR A 1 76 ? 53.257 29.811 -52.032 1.00 29.88 76 THR A N 1
ATOM 576 C CA . THR A 1 76 ? 53.050 29.030 -53.269 1.00 29.88 76 THR A CA 1
ATOM 577 C C . THR A 1 76 ? 54.079 27.970 -53.701 1.00 29.88 76 THR A C 1
ATOM 579 O O . THR A 1 76 ? 55.156 28.277 -54.209 1.00 29.88 76 THR A O 1
ATOM 582 N N . LYS A 1 77 ? 53.608 26.714 -53.751 1.00 30.16 77 LYS A N 1
ATOM 583 C CA . LYS A 1 77 ? 53.907 25.759 -54.834 1.00 30.16 77 LYS A CA 1
ATOM 584 C C . LYS A 1 77 ? 52.625 25.038 -55.257 1.00 30.16 77 LYS A C 1
ATOM 586 O O . LYS A 1 77 ? 52.018 24.322 -54.466 1.00 30.16 77 LYS A O 1
ATOM 591 N N . GLU A 1 78 ? 52.227 25.250 -56.508 1.00 42.59 78 GLU A N 1
ATOM 592 C CA . GLU A 1 78 ? 51.161 24.526 -57.201 1.00 42.59 78 GLU A CA 1
ATOM 593 C C . GLU A 1 78 ? 51.624 23.115 -57.604 1.00 42.59 78 GLU A C 1
ATOM 595 O O . GLU A 1 78 ? 52.651 22.968 -58.265 1.00 42.59 78 GLU A O 1
ATOM 600 N N . VAL A 1 79 ? 50.837 22.090 -57.256 1.00 32.31 79 VAL A N 1
ATOM 601 C CA . VAL A 1 79 ? 50.744 20.789 -57.955 1.00 32.31 79 VAL A CA 1
ATOM 602 C C . VAL A 1 79 ? 49.329 20.216 -57.713 1.00 32.31 79 VAL A C 1
ATOM 604 O O . VAL A 1 79 ? 48.683 20.586 -56.732 1.00 32.31 79 VAL A O 1
ATOM 607 N N . PRO A 1 80 ? 48.769 19.426 -58.645 1.00 37.28 80 PRO A N 1
ATOM 608 C CA . PRO A 1 80 ? 47.392 19.557 -59.099 1.00 37.28 80 PRO A CA 1
ATOM 609 C C . PRO A 1 80 ? 46.368 19.071 -58.064 1.00 37.28 80 PRO A C 1
ATOM 611 O O . PRO A 1 80 ? 46.416 17.946 -57.570 1.00 37.28 80 PRO A O 1
ATOM 614 N N . ALA A 1 81 ? 45.383 19.922 -57.794 1.00 44.69 81 ALA A N 1
ATOM 615 C CA . ALA A 1 81 ? 44.168 19.569 -57.084 1.00 44.69 81 ALA A CA 1
ATOM 616 C C . ALA A 1 81 ? 43.142 19.005 -58.074 1.00 44.69 81 ALA A C 1
ATOM 618 O O . ALA A 1 81 ? 42.764 19.713 -59.005 1.00 44.69 81 ALA A O 1
ATOM 619 N N . ASN A 1 82 ? 42.627 17.796 -57.823 1.00 47.06 82 ASN A N 1
ATOM 620 C CA . ASN A 1 82 ? 41.182 17.590 -57.988 1.00 47.06 82 ASN A CA 1
ATOM 621 C C . ASN A 1 82 ? 40.569 16.400 -57.224 1.00 47.06 82 ASN A C 1
ATOM 623 O O . ASN A 1 82 ? 39.36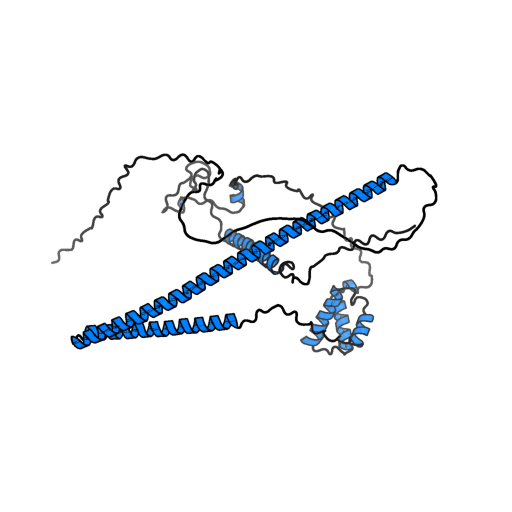6 16.429 -56.997 1.00 47.06 82 ASN A O 1
ATOM 627 N N . ASP A 1 83 ? 41.342 15.412 -56.751 1.00 47.25 83 ASP A N 1
ATOM 628 C CA . ASP A 1 83 ? 40.725 14.214 -56.137 1.00 47.25 83 ASP A CA 1
ATOM 629 C C . ASP A 1 83 ? 40.782 14.148 -54.595 1.00 47.25 83 ASP A C 1
ATOM 631 O O . ASP A 1 83 ? 39.904 13.551 -53.986 1.00 47.25 83 ASP A O 1
ATOM 635 N N . GLN A 1 84 ? 41.709 14.840 -53.917 1.00 49.91 84 GLN A N 1
ATOM 636 C CA . GLN A 1 84 ? 41.815 14.782 -52.441 1.00 49.91 84 GLN A CA 1
ATOM 637 C C . GLN A 1 84 ? 40.917 15.776 -51.674 1.00 49.91 84 GLN A C 1
ATOM 639 O O . GLN A 1 84 ? 40.628 15.560 -50.499 1.00 49.91 84 GLN A O 1
ATOM 644 N N . LYS A 1 85 ? 40.447 16.863 -52.305 1.00 53.38 85 LYS A N 1
ATOM 645 C CA . LYS A 1 85 ? 39.545 17.834 -51.645 1.00 53.38 85 LYS A CA 1
ATOM 646 C C . LYS A 1 85 ? 38.123 17.297 -51.484 1.00 53.38 85 LYS A C 1
ATOM 648 O O . LYS A 1 85 ? 37.505 17.555 -50.460 1.00 53.38 85 LYS A O 1
ATOM 653 N N . LYS A 1 86 ? 37.645 16.497 -52.446 1.00 55.84 86 LYS A N 1
ATOM 654 C CA . LYS A 1 86 ? 36.340 15.826 -52.345 1.00 55.84 86 LYS A CA 1
ATOM 655 C C . LYS A 1 86 ? 36.294 14.861 -51.163 1.00 55.84 86 LYS A C 1
ATOM 657 O O . LYS A 1 86 ? 35.333 14.890 -50.410 1.00 55.84 86 LYS A O 1
ATOM 662 N N . GLU A 1 87 ? 37.362 14.096 -50.930 1.00 51.81 87 GLU A N 1
ATOM 663 C CA . GLU A 1 87 ? 37.401 13.182 -49.782 1.00 51.81 87 GLU A CA 1
ATOM 664 C C . GLU A 1 87 ? 37.519 13.909 -48.431 1.00 51.81 87 GLU A C 1
ATOM 666 O O . GLU A 1 87 ? 36.943 13.455 -47.444 1.00 51.81 87 GLU A O 1
ATOM 671 N N . LEU A 1 88 ? 38.210 15.054 -48.360 1.00 56.84 88 LEU A N 1
ATOM 672 C CA . LEU A 1 88 ? 38.304 15.843 -47.124 1.00 56.84 88 LEU A CA 1
ATOM 673 C C . LEU A 1 88 ? 36.974 16.528 -46.767 1.00 56.84 88 LEU A C 1
ATOM 675 O O . LEU A 1 88 ? 36.577 16.531 -45.598 1.00 56.84 88 LEU A O 1
ATOM 679 N N . ASP A 1 89 ? 36.271 17.057 -47.770 1.00 63.62 89 ASP A N 1
ATOM 680 C CA . ASP A 1 89 ? 34.937 17.633 -47.594 1.00 63.62 89 ASP A CA 1
ATOM 681 C C . ASP A 1 89 ? 33.928 16.548 -47.179 1.00 63.62 89 ASP A C 1
ATOM 683 O O . ASP A 1 89 ? 33.202 16.742 -46.200 1.00 63.62 89 ASP A O 1
ATOM 687 N N . ASP A 1 90 ? 33.973 15.360 -47.793 1.00 64.12 90 ASP A N 1
ATOM 688 C CA . ASP A 1 90 ? 33.143 14.208 -47.409 1.00 64.12 90 ASP A CA 1
ATOM 689 C C . ASP A 1 90 ? 33.425 13.729 -45.967 1.00 64.12 90 ASP A C 1
ATOM 691 O O . ASP A 1 90 ? 32.502 13.376 -45.216 1.00 64.12 90 ASP A O 1
ATOM 695 N N . TYR A 1 91 ? 34.689 13.769 -45.525 1.00 58.94 91 TYR A N 1
ATOM 696 C CA . TYR A 1 91 ? 35.068 13.494 -44.134 1.00 58.94 91 TYR A CA 1
ATOM 697 C C . TYR A 1 91 ? 34.518 14.550 -43.161 1.00 58.94 91 TYR A C 1
ATOM 699 O O . TYR A 1 91 ? 34.030 14.199 -42.078 1.00 58.94 91 TYR A O 1
ATOM 707 N N . SER A 1 92 ? 34.545 15.831 -43.541 1.00 81.94 92 SER A N 1
ATOM 708 C CA . SER A 1 92 ? 34.008 16.934 -42.733 1.00 81.94 92 SER A CA 1
ATOM 709 C C . SER A 1 92 ? 32.483 16.850 -42.589 1.00 81.94 92 SER A C 1
ATOM 711 O O . SER A 1 92 ? 31.949 16.993 -41.483 1.00 81.94 92 SER A O 1
ATOM 713 N N . GLU A 1 93 ? 31.782 16.475 -43.661 1.00 83.81 93 GLU A N 1
ATOM 714 C CA . GLU A 1 93 ? 30.339 16.269 -43.646 1.00 83.81 93 GLU A CA 1
ATOM 715 C C . GLU A 1 93 ? 29.941 15.096 -42.744 1.00 83.81 93 GLU A C 1
ATOM 717 O O . GLU A 1 93 ? 28.957 15.176 -42.001 1.00 83.81 93 GLU A O 1
ATOM 722 N N . GLY A 1 94 ? 30.696 13.993 -42.784 1.00 88.88 94 GLY A N 1
ATOM 723 C CA . GLY A 1 94 ? 30.472 12.833 -41.922 1.00 88.88 94 GLY A CA 1
ATOM 724 C C . GLY A 1 94 ? 30.630 13.166 -40.434 1.00 88.88 94 GLY A C 1
ATOM 725 O O . GLY A 1 94 ? 29.809 12.747 -39.606 1.00 88.88 94 GLY A O 1
ATOM 726 N N . VAL A 1 95 ? 31.649 13.960 -40.088 1.00 88.81 95 VAL A N 1
ATOM 727 C CA . VAL A 1 95 ? 31.882 14.452 -38.721 1.00 88.81 95 VAL A CA 1
ATOM 728 C C . VAL A 1 95 ? 30.776 15.419 -38.294 1.00 88.81 95 VAL A C 1
ATOM 730 O O . VAL A 1 95 ? 30.192 15.228 -37.225 1.00 88.81 95 VAL A O 1
ATOM 733 N N . GLN A 1 96 ? 30.392 16.379 -39.136 1.00 88.38 96 GLN A N 1
ATOM 734 C CA . GLN A 1 96 ? 29.316 17.332 -38.851 1.00 88.38 96 GLN A CA 1
ATOM 735 C C . GLN A 1 96 ? 27.960 16.634 -38.651 1.00 88.38 96 GLN A C 1
ATOM 737 O O . GLN A 1 96 ? 27.243 16.935 -37.693 1.00 88.38 96 GLN A O 1
ATOM 742 N N . LYS A 1 97 ? 27.627 15.633 -39.479 1.00 93.94 97 LYS A N 1
ATOM 743 C CA . LYS A 1 97 ? 26.416 14.801 -39.328 1.00 93.94 97 LYS A CA 1
ATOM 744 C C . LYS A 1 97 ? 26.439 14.003 -38.018 1.00 93.94 97 LYS A C 1
ATOM 746 O O . LYS A 1 97 ? 25.404 13.878 -37.355 1.00 93.94 97 LYS A O 1
ATOM 751 N N . ARG A 1 98 ? 27.602 13.482 -37.602 1.00 92.88 98 ARG A N 1
ATOM 752 C CA . ARG A 1 98 ? 27.763 12.771 -36.320 1.00 92.88 98 ARG A CA 1
ATOM 753 C C . ARG A 1 98 ? 27.605 13.711 -35.128 1.00 92.88 98 ARG A C 1
ATOM 755 O O . ARG A 1 98 ? 26.874 13.361 -34.205 1.00 92.88 98 ARG A O 1
ATOM 762 N N . ILE A 1 99 ? 28.225 14.891 -35.163 1.00 91.00 99 ILE A N 1
ATOM 763 C CA . ILE A 1 99 ? 28.086 15.917 -34.122 1.00 91.00 99 ILE A CA 1
ATOM 764 C C . ILE A 1 99 ? 26.621 16.347 -34.019 1.00 91.00 99 ILE A C 1
ATOM 766 O O . ILE A 1 99 ? 26.050 16.259 -32.940 1.00 91.00 99 ILE A O 1
ATOM 770 N N . ALA A 1 100 ? 25.961 16.673 -35.134 1.00 93.81 100 ALA A N 1
ATOM 771 C CA . ALA A 1 100 ? 24.542 17.031 -35.143 1.00 93.81 100 ALA A CA 1
ATOM 772 C C . ALA A 1 100 ? 23.651 15.920 -34.556 1.00 93.81 100 ALA A C 1
ATOM 774 O O . ALA A 1 100 ? 22.728 16.193 -33.784 1.00 93.81 100 ALA A O 1
ATOM 775 N N . LYS A 1 101 ? 23.942 14.648 -34.867 1.00 95.12 101 LYS A N 1
ATOM 776 C CA . LYS A 1 101 ? 23.233 13.497 -34.290 1.00 95.12 101 LYS A CA 1
ATOM 777 C C . LYS A 1 101 ? 23.478 13.365 -32.785 1.00 95.12 101 LYS A C 1
ATOM 779 O O . LYS A 1 101 ? 22.532 13.081 -32.052 1.00 95.12 101 LYS A O 1
ATOM 784 N N . LEU A 1 102 ? 24.710 13.578 -32.323 1.00 94.00 102 LEU A N 1
ATOM 785 C CA . LEU A 1 102 ? 25.054 13.571 -30.901 1.00 94.00 102 LEU A CA 1
ATOM 786 C C . LEU A 1 102 ? 24.378 14.727 -30.162 1.00 94.00 102 LEU A C 1
ATOM 788 O O . LEU A 1 102 ? 23.742 14.484 -29.144 1.00 94.00 102 LEU A O 1
ATOM 792 N N . THR A 1 103 ? 24.399 15.946 -30.702 1.00 95.25 103 THR A N 1
ATOM 793 C CA . THR A 1 103 ? 23.706 17.109 -30.130 1.00 95.25 103 THR A CA 1
ATOM 794 C C . THR A 1 103 ? 22.192 16.901 -30.085 1.00 95.25 103 THR A C 1
ATOM 796 O O . THR A 1 103 ? 21.550 17.240 -29.092 1.00 95.25 103 THR A O 1
ATOM 799 N N . LYS A 1 104 ? 21.597 16.295 -31.123 1.00 95.69 104 LYS A N 1
ATOM 800 C CA . LYS A 1 104 ? 20.172 15.934 -31.126 1.00 95.69 104 LYS A CA 1
ATOM 801 C C . LYS A 1 104 ? 19.854 14.897 -30.049 1.00 95.69 104 LYS A C 1
ATOM 803 O O . LYS A 1 104 ? 18.887 15.083 -29.316 1.00 95.69 104 LYS A O 1
ATOM 808 N N . LYS A 1 105 ? 20.675 13.847 -29.928 1.00 96.62 105 LYS A N 1
ATOM 809 C CA . LYS A 1 105 ? 20.525 12.819 -28.888 1.00 96.62 105 LYS A CA 1
ATOM 810 C C . LYS A 1 105 ? 20.698 13.412 -27.488 1.00 96.62 105 LYS A C 1
ATOM 812 O O . LYS A 1 105 ? 19.926 13.066 -26.607 1.00 96.62 105 LYS A O 1
ATOM 817 N N . MET A 1 106 ? 21.648 14.329 -27.304 1.00 95.38 106 MET A N 1
ATOM 818 C CA . MET A 1 106 ? 21.853 15.061 -26.051 1.00 95.38 106 MET A CA 1
ATOM 819 C C . MET A 1 106 ? 20.619 15.881 -25.677 1.00 95.38 106 MET A C 1
ATOM 821 O O . MET A 1 106 ? 20.084 15.699 -24.595 1.00 95.38 106 MET A O 1
ATOM 825 N N . ARG A 1 107 ? 20.094 16.698 -26.597 1.00 96.44 107 ARG A N 1
ATOM 826 C CA . ARG A 1 107 ? 18.899 17.523 -26.348 1.00 96.44 107 ARG A CA 1
ATOM 827 C C . ARG A 1 107 ? 17.625 16.690 -26.146 1.00 96.44 107 ARG A C 1
ATOM 829 O O . ARG A 1 107 ? 16.669 17.137 -25.520 1.00 96.44 107 ARG A O 1
ATOM 836 N N . GLU A 1 108 ? 17.543 15.504 -26.744 1.00 95.62 108 GLU A N 1
ATOM 837 C CA . GLU A 1 108 ? 16.442 14.565 -26.504 1.00 95.62 108 GLU A CA 1
ATOM 838 C C . GLU A 1 108 ? 16.575 13.865 -25.149 1.00 95.62 108 GLU A C 1
ATOM 840 O O . GLU A 1 108 ? 15.587 13.771 -24.428 1.00 95.62 108 GLU A O 1
ATOM 845 N N . ALA A 1 109 ? 17.785 13.453 -24.767 1.00 95.38 109 ALA A N 1
ATOM 846 C CA . ALA A 1 109 ? 18.065 12.895 -23.448 1.00 95.38 109 ALA A CA 1
ATOM 847 C C . ALA A 1 109 ? 17.827 13.923 -22.331 1.00 95.38 109 ALA A C 1
ATOM 849 O O . ALA A 1 109 ? 17.279 13.576 -21.290 1.00 95.38 109 ALA A O 1
ATOM 850 N N . GLU A 1 110 ? 18.178 15.188 -22.561 1.00 95.00 110 GLU A N 1
ATOM 851 C CA . GLU A 1 110 ? 17.905 16.298 -21.647 1.00 95.00 110 GLU A CA 1
ATOM 852 C C . GLU A 1 110 ? 16.399 16.493 -21.450 1.00 95.00 110 GLU A C 1
ATOM 854 O O . GLU A 1 110 ? 15.927 16.434 -20.320 1.00 95.00 110 GLU A O 1
ATOM 859 N N . ARG A 1 111 ? 15.618 16.551 -22.539 1.00 97.06 111 ARG A N 1
ATOM 860 C CA . ARG A 1 111 ? 14.146 16.595 -22.458 1.00 97.06 111 ARG A CA 1
ATOM 861 C C . ARG A 1 111 ? 13.550 15.389 -21.736 1.00 97.06 111 ARG A C 1
ATOM 863 O O . ARG A 1 111 ? 12.604 15.541 -20.975 1.00 97.06 111 ARG A O 1
ATOM 870 N N . GLN A 1 112 ? 14.078 14.188 -21.970 1.00 94.56 112 GLN A N 1
ATOM 871 C CA . GLN A 1 112 ? 13.623 12.985 -21.268 1.00 94.56 112 GLN A CA 1
ATOM 872 C C . GLN A 1 112 ? 13.941 13.050 -19.772 1.00 94.56 112 GLN A C 1
ATOM 874 O O . GLN A 1 112 ? 13.097 12.689 -18.956 1.00 94.56 112 GLN A O 1
ATOM 879 N N . ARG A 1 113 ? 15.133 13.535 -19.407 1.00 95.12 113 ARG A N 1
ATOM 880 C CA . ARG A 1 113 ? 15.541 13.727 -18.014 1.00 95.12 113 ARG A CA 1
ATOM 881 C C . ARG A 1 113 ? 14.662 14.764 -17.322 1.00 95.12 113 ARG A C 1
ATOM 883 O O . ARG A 1 113 ? 14.191 14.502 -16.222 1.00 95.12 113 ARG A O 1
ATOM 890 N N . GLU A 1 114 ? 14.423 15.905 -17.957 1.00 95.44 114 GLU A N 1
ATOM 891 C CA . GLU A 1 114 ? 13.539 16.948 -17.430 1.00 95.44 114 GLU A CA 1
ATOM 892 C C . GLU A 1 114 ? 12.110 16.431 -17.251 1.00 95.44 114 GLU A C 1
ATOM 894 O O . GLU A 1 114 ? 11.564 16.555 -16.158 1.00 95.44 114 GLU A O 1
ATOM 899 N N . ALA A 1 115 ? 11.548 15.751 -18.256 1.00 95.94 115 ALA A N 1
ATOM 900 C CA . ALA A 1 115 ? 10.216 15.151 -18.165 1.00 95.94 115 ALA A CA 1
ATOM 901 C C . ALA A 1 115 ? 10.122 14.094 -17.048 1.00 95.94 115 ALA A C 1
ATOM 903 O O . ALA A 1 115 ? 9.118 14.017 -16.340 1.00 95.94 115 ALA A O 1
ATOM 904 N N . ALA A 1 116 ? 11.174 13.293 -16.850 1.00 95.94 116 ALA A N 1
ATOM 905 C CA . ALA A 1 116 ? 11.234 12.323 -15.760 1.00 95.94 116 ALA A CA 1
ATOM 906 C C . ALA A 1 116 ? 11.300 13.003 -14.381 1.00 95.94 116 ALA A C 1
ATOM 908 O O . ALA A 1 116 ? 10.622 12.565 -13.451 1.00 95.94 116 ALA A O 1
ATOM 909 N N . ILE A 1 117 ? 12.078 14.083 -14.243 1.00 96.75 117 ILE A N 1
ATOM 910 C CA . ILE A 1 117 ? 12.165 14.870 -13.003 1.00 96.75 117 ILE A CA 1
ATOM 911 C C . ILE A 1 117 ? 10.827 15.549 -12.703 1.00 96.75 117 ILE A C 1
ATOM 913 O O . ILE A 1 117 ? 10.378 15.538 -11.559 1.00 96.75 117 ILE A O 1
ATOM 917 N N . GLU A 1 118 ? 10.177 16.123 -13.711 1.00 96.81 118 GLU A N 1
ATOM 918 C CA . GLU A 1 118 ? 8.863 16.747 -13.568 1.00 96.81 118 GLU A CA 1
ATOM 919 C C . GLU A 1 118 ? 7.810 15.724 -13.121 1.00 96.81 118 GLU A C 1
ATOM 921 O O . GLU A 1 118 ? 7.076 15.972 -12.163 1.00 96.81 118 GLU A O 1
ATOM 926 N N . TYR A 1 119 ? 7.796 14.536 -13.734 1.00 96.56 119 TYR A N 1
ATOM 927 C CA . TYR A 1 119 ? 6.932 13.435 -13.311 1.00 96.56 119 TYR A CA 1
ATOM 928 C C . TYR A 1 119 ? 7.204 13.018 -11.860 1.00 96.56 119 TYR A C 1
ATOM 930 O O . TYR A 1 119 ? 6.269 12.897 -11.069 1.00 96.56 119 TYR A O 1
ATOM 938 N N . ALA A 1 120 ? 8.475 12.850 -11.482 1.00 96.06 120 ALA A N 1
ATOM 939 C CA . ALA A 1 120 ? 8.849 12.504 -10.114 1.00 96.06 120 ALA A CA 1
ATOM 940 C C . ALA A 1 120 ? 8.381 13.569 -9.107 1.00 96.06 120 ALA A C 1
ATOM 942 O O . ALA A 1 120 ? 7.790 13.224 -8.084 1.00 96.06 120 ALA A O 1
ATOM 943 N N . ARG A 1 121 ? 8.562 14.860 -9.422 1.00 96.75 121 ARG A N 1
ATOM 944 C CA . ARG A 1 121 ? 8.061 15.975 -8.600 1.00 96.75 121 ARG A CA 1
ATOM 945 C C . ARG A 1 121 ? 6.541 15.967 -8.486 1.00 96.75 121 ARG A C 1
ATOM 947 O O . ARG A 1 121 ? 6.023 16.181 -7.395 1.00 96.75 121 ARG A O 1
ATOM 954 N N . LYS A 1 122 ? 5.825 15.694 -9.579 1.00 97.94 122 LYS A N 1
ATOM 955 C CA . LYS A 1 122 ? 4.362 15.596 -9.573 1.00 97.94 122 LYS A CA 1
ATOM 956 C C . LYS A 1 122 ? 3.883 14.476 -8.651 1.00 97.94 122 LYS A C 1
ATOM 958 O O . LYS A 1 122 ? 3.030 14.715 -7.804 1.00 97.94 122 LYS A O 1
ATOM 963 N N . ILE A 1 123 ? 4.466 13.284 -8.770 1.00 96.81 123 ILE A N 1
ATOM 964 C CA . ILE A 1 123 ? 4.136 12.142 -7.906 1.00 96.81 123 ILE A CA 1
ATOM 965 C C . ILE A 1 123 ? 4.461 12.445 -6.441 1.00 96.81 123 ILE A C 1
ATOM 967 O O . ILE A 1 123 ? 3.684 12.101 -5.551 1.00 96.81 123 ILE A O 1
ATOM 971 N N . GLN A 1 124 ? 5.585 13.113 -6.176 1.00 94.88 124 GLN A N 1
ATOM 972 C CA . GLN A 1 124 ? 5.939 13.530 -4.825 1.00 94.88 124 GLN A CA 1
ATOM 973 C C . GLN A 1 124 ? 4.909 14.516 -4.254 1.00 94.88 124 GLN A C 1
ATOM 975 O O . GLN A 1 124 ? 4.415 14.295 -3.150 1.00 94.88 124 GLN A O 1
ATOM 980 N N . ALA A 1 125 ? 4.519 15.539 -5.017 1.00 97.06 125 ALA A N 1
ATOM 981 C CA . ALA A 1 125 ? 3.499 16.500 -4.606 1.00 97.06 125 ALA A CA 1
ATOM 982 C C . ALA A 1 125 ? 2.130 15.833 -4.374 1.00 97.06 125 ALA A C 1
ATOM 984 O O . ALA A 1 125 ? 1.449 16.126 -3.390 1.00 97.06 125 ALA A O 1
ATOM 985 N N . GLU A 1 126 ? 1.731 14.890 -5.235 1.00 96.81 126 GLU A N 1
ATOM 986 C CA . GLU A 1 126 ? 0.510 14.100 -5.052 1.00 96.81 126 GLU A CA 1
ATOM 987 C C . GLU A 1 126 ? 0.571 13.283 -3.757 1.00 96.81 126 GLU A C 1
ATOM 989 O O . GLU A 1 126 ? -0.358 13.352 -2.950 1.00 96.81 126 GLU A O 1
ATOM 994 N N . LYS A 1 127 ? 1.683 12.584 -3.502 1.00 96.38 127 LYS A N 1
ATOM 995 C CA . LYS A 1 127 ? 1.897 11.817 -2.269 1.00 96.38 127 LYS A CA 1
ATOM 996 C C . LYS A 1 127 ? 1.842 12.705 -1.027 1.00 96.38 127 LYS A C 1
ATOM 998 O O . LYS A 1 127 ? 1.172 12.345 -0.062 1.00 96.38 127 LYS A O 1
ATOM 1003 N N . GLU A 1 128 ? 2.523 13.847 -1.039 1.00 94.69 128 GLU A N 1
ATOM 1004 C CA . GLU A 1 128 ? 2.510 14.810 0.067 1.00 94.69 128 GLU A CA 1
ATOM 1005 C C . GLU A 1 128 ? 1.093 15.345 0.313 1.00 94.69 128 GLU A C 1
ATOM 1007 O O . GLU A 1 128 ? 0.633 15.381 1.455 1.00 94.69 128 GLU A O 1
ATOM 1012 N N . SER A 1 129 ? 0.350 15.663 -0.751 1.00 96.50 129 SER A N 1
ATOM 1013 C CA . SER A 1 129 ? -1.039 16.117 -0.640 1.00 96.50 129 SER A CA 1
ATOM 1014 C C . SER A 1 129 ? -1.977 15.036 -0.084 1.00 96.50 129 SER A C 1
ATOM 1016 O O . SER A 1 129 ? -2.825 15.333 0.759 1.00 96.50 129 SER A O 1
ATOM 1018 N N . LEU A 1 130 ? -1.814 13.777 -0.510 1.00 96.44 130 LEU A N 1
ATOM 1019 C CA . LEU A 1 130 ? -2.601 12.637 -0.037 1.00 96.44 130 LEU A CA 1
ATOM 1020 C C . LEU A 1 130 ? -2.279 12.314 1.419 1.00 96.44 130 LEU A C 1
ATOM 1022 O O . LEU A 1 130 ? -3.198 12.167 2.221 1.00 96.44 130 LEU A O 1
ATOM 1026 N N . SER A 1 131 ? -0.994 12.282 1.772 1.00 93.81 131 SER A N 1
ATOM 1027 C CA . SER A 1 131 ? -0.534 12.106 3.150 1.00 93.81 131 SER A CA 1
ATOM 1028 C C . SER A 1 131 ? -1.085 13.209 4.057 1.00 93.81 131 SER A C 1
ATOM 1030 O O . SER A 1 131 ? -1.655 12.933 5.110 1.00 93.81 131 SER A O 1
ATOM 1032 N N . GLY A 1 132 ? -1.032 14.468 3.612 1.00 93.19 132 GLY A N 1
ATOM 1033 C CA . GLY A 1 132 ? -1.607 15.593 4.348 1.00 93.19 132 GLY A CA 1
ATOM 1034 C C . GLY A 1 132 ? -3.122 15.479 4.552 1.00 93.19 132 GLY A C 1
ATOM 1035 O O . GLY A 1 132 ? -3.618 15.804 5.630 1.00 93.19 132 GLY A O 1
ATOM 1036 N N . ARG A 1 133 ? -3.873 15.009 3.547 1.00 96.12 133 ARG A N 1
ATOM 1037 C CA . ARG A 1 133 ? -5.322 14.762 3.671 1.00 96.12 133 ARG A CA 1
ATOM 1038 C C . ARG A 1 133 ? -5.629 13.610 4.626 1.00 96.12 133 ARG A C 1
ATOM 1040 O O . ARG A 1 133 ? -6.548 13.744 5.427 1.00 96.12 133 ARG A O 1
ATOM 1047 N N . LEU A 1 134 ? -4.860 12.527 4.559 1.00 94.19 134 LEU A N 1
ATOM 1048 C CA . LEU A 1 134 ? -5.020 11.357 5.422 1.00 94.19 134 LEU A CA 1
ATOM 1049 C C . LEU A 1 134 ? -4.755 11.714 6.887 1.00 94.19 134 LEU A C 1
ATOM 1051 O O . LEU A 1 134 ? -5.616 11.486 7.727 1.00 94.19 134 LEU A O 1
ATOM 1055 N N . ASN A 1 135 ? -3.652 12.413 7.167 1.00 91.06 135 ASN A N 1
ATOM 1056 C CA . ASN A 1 135 ? -3.345 12.888 8.516 1.00 91.06 135 ASN A CA 1
ATOM 1057 C C . ASN A 1 135 ? -4.462 13.779 9.078 1.00 91.06 135 ASN A C 1
ATOM 1059 O O . ASN A 1 135 ? -4.864 13.613 10.225 1.00 91.06 135 ASN A O 1
ATOM 1063 N N . LYS A 1 136 ? -5.008 14.698 8.267 1.00 92.06 136 LYS A N 1
ATOM 1064 C CA . LYS A 1 136 ? -6.142 15.542 8.679 1.00 92.06 136 LYS A CA 1
ATOM 1065 C C . LYS A 1 136 ? -7.389 14.717 8.989 1.00 92.06 136 LYS A C 1
ATOM 1067 O O . LYS A 1 136 ? -8.046 14.992 9.990 1.00 92.06 136 LYS A O 1
ATOM 1072 N N . LEU A 1 137 ? -7.701 13.723 8.157 1.00 94.69 137 LEU A N 1
ATOM 1073 C CA . LEU A 1 137 ? -8.848 12.839 8.350 1.00 94.69 137 LEU A CA 1
ATOM 1074 C C . LEU A 1 137 ? -8.706 12.025 9.640 1.00 94.69 137 LEU A C 1
ATOM 1076 O O . LEU A 1 137 ? -9.633 12.019 10.444 1.00 94.69 137 LEU A O 1
ATOM 1080 N N . ASP A 1 138 ? -7.537 11.435 9.883 1.00 90.38 138 ASP A N 1
ATOM 1081 C CA . ASP A 1 138 ? -7.268 10.654 11.093 1.00 90.38 138 ASP A CA 1
ATOM 1082 C C . ASP A 1 138 ? -7.339 11.525 12.352 1.00 90.38 138 ASP A C 1
ATOM 1084 O O . ASP A 1 138 ? -7.987 11.159 13.335 1.00 90.38 138 ASP A O 1
ATOM 1088 N N . THR A 1 139 ? -6.735 12.721 12.324 1.00 90.50 139 THR A N 1
ATOM 1089 C CA . THR A 1 139 ? -6.828 13.658 13.453 1.00 90.50 139 THR A CA 1
ATOM 1090 C C . THR A 1 139 ? -8.259 14.128 13.691 1.00 90.50 139 THR A C 1
ATOM 1092 O O . THR A 1 139 ? -8.705 14.154 14.837 1.00 90.50 139 THR A O 1
ATOM 1095 N N . GLY A 1 140 ? -8.997 14.454 12.623 1.00 94.06 140 GLY A N 1
ATOM 1096 C CA . GLY A 1 140 ? -10.380 14.913 12.706 1.00 94.06 140 GLY A CA 1
ATOM 1097 C C . GLY A 1 140 ? -11.274 13.834 13.302 1.00 94.06 140 GLY A C 1
ATOM 1098 O O . GLY A 1 140 ? -11.950 14.080 14.297 1.00 94.06 140 GLY A O 1
ATOM 1099 N N . TYR A 1 141 ? -11.173 12.607 12.792 1.00 93.25 141 TYR A N 1
ATOM 1100 C CA . TYR A 1 141 ? -11.921 11.455 13.287 1.00 93.25 141 TYR A CA 1
ATOM 1101 C C . TYR A 1 141 ? -11.689 11.202 14.782 1.00 93.25 141 TYR A C 1
ATOM 1103 O O . TYR A 1 141 ? -12.641 11.049 15.546 1.00 93.25 141 TYR A O 1
ATOM 1111 N N . VAL A 1 142 ? -10.432 11.224 15.236 1.00 94.06 142 VAL A N 1
ATOM 1112 C CA . VAL A 1 142 ? -10.104 11.040 16.658 1.00 94.06 142 VAL A CA 1
ATOM 1113 C C . VAL A 1 142 ? -10.671 12.174 17.520 1.00 94.06 142 VAL A C 1
ATOM 1115 O O . VAL A 1 142 ? -11.175 11.912 18.614 1.00 94.06 142 VAL A O 1
ATOM 1118 N N . THR A 1 143 ? -10.632 13.424 17.049 1.00 94.19 143 THR A N 1
ATOM 1119 C CA . THR A 1 143 ? -11.221 14.558 17.785 1.00 94.19 143 THR A CA 1
ATOM 1120 C C . THR A 1 143 ? -12.748 14.504 17.831 1.00 94.19 143 THR A C 1
ATOM 1122 O O . THR A 1 143 ? -13.343 14.781 18.872 1.00 94.19 143 THR A O 1
ATOM 1125 N N . GLU A 1 144 ? -13.400 14.090 16.745 1.00 94.94 144 GLU A N 1
ATOM 1126 C CA . GLU A 1 144 ? -14.849 13.896 16.703 1.00 94.94 144 GLU A CA 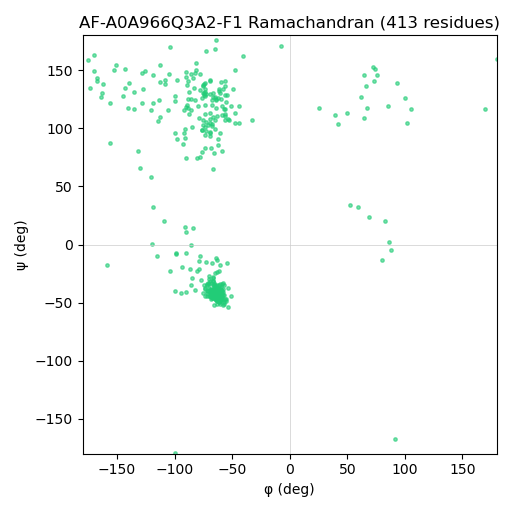1
ATOM 1127 C C . GLU A 1 144 ? -15.281 12.767 17.638 1.00 94.94 144 GLU A C 1
ATOM 1129 O O . GLU A 1 144 ? -16.232 12.935 18.403 1.00 94.94 144 GLU A O 1
ATOM 1134 N N . MET A 1 145 ? -14.555 11.643 17.642 1.00 94.88 145 MET A N 1
ATOM 1135 C CA . MET A 1 145 ? -14.792 10.553 18.587 1.00 94.88 145 MET A CA 1
ATOM 1136 C C . MET A 1 145 ? -14.629 11.010 20.036 1.00 94.88 145 MET A C 1
ATOM 1138 O O . MET A 1 145 ? -15.465 10.677 20.869 1.00 94.88 145 MET A O 1
ATOM 1142 N N . GLU A 1 146 ? -13.590 11.787 20.346 1.00 95.12 146 GLU A N 1
ATOM 1143 C CA . GLU A 1 146 ? -13.381 12.320 21.692 1.00 95.12 146 GLU A CA 1
ATOM 1144 C C . GLU A 1 146 ? -14.546 13.213 22.130 1.00 95.12 146 GLU A C 1
ATOM 1146 O O . GLU A 1 146 ? -15.086 13.035 23.222 1.00 95.12 146 GLU A O 1
ATOM 1151 N N . ASN A 1 147 ? -14.966 14.147 21.276 1.00 96.75 147 ASN A N 1
ATOM 1152 C CA . ASN A 1 147 ? -16.079 15.047 21.573 1.00 96.75 147 ASN A CA 1
ATOM 1153 C C . ASN A 1 147 ? -17.400 14.281 21.716 1.00 96.75 147 ASN A C 1
ATOM 1155 O O . ASN A 1 147 ? -18.207 14.577 22.603 1.00 96.75 147 ASN A O 1
ATOM 1159 N N . ARG A 1 148 ? -17.616 13.255 20.885 1.00 96.62 148 ARG A N 1
ATOM 1160 C CA . ARG A 1 148 ? -18.775 12.367 20.990 1.00 96.62 148 ARG A CA 1
ATOM 1161 C C . ARG A 1 148 ? -18.763 11.584 22.299 1.00 96.62 148 ARG A C 1
ATOM 1163 O O . ARG A 1 148 ? -19.786 11.553 22.970 1.00 96.62 148 ARG A O 1
ATOM 1170 N N . ILE A 1 149 ? -17.638 10.979 22.677 1.00 97.19 149 ILE A N 1
ATOM 1171 C CA . ILE A 1 149 ? -17.532 10.211 23.924 1.00 97.19 149 ILE A CA 1
ATOM 1172 C C . ILE A 1 149 ? -17.774 11.135 25.119 1.00 97.19 149 ILE A C 1
ATOM 1174 O O . ILE A 1 149 ? -18.629 10.826 25.943 1.00 97.19 149 ILE A O 1
ATOM 1178 N N . LYS A 1 150 ? -17.140 12.314 25.160 1.00 97.19 150 LYS A N 1
ATOM 1179 C CA . LYS A 1 150 ? -17.348 13.316 26.220 1.00 97.19 150 LYS A CA 1
ATOM 1180 C C . LYS A 1 150 ? -18.809 13.747 26.345 1.00 97.19 150 LYS A C 1
ATOM 1182 O O . LYS A 1 150 ? -19.379 13.654 27.427 1.00 97.19 150 LYS A O 1
ATOM 1187 N N . SER A 1 151 ? -19.436 14.145 25.237 1.00 98.00 151 SER A N 1
ATOM 1188 C CA . SER A 1 151 ? -20.853 14.541 25.237 1.00 98.00 151 SER A CA 1
ATOM 1189 C C . SER A 1 151 ? -21.784 13.383 25.607 1.00 98.00 151 SER A C 1
ATOM 1191 O O . SER A 1 151 ? -22.741 13.573 26.355 1.00 98.00 151 SER A O 1
ATOM 1193 N N . SER A 1 152 ? -21.494 12.162 25.149 1.00 96.75 152 SER A N 1
ATOM 1194 C CA . SER A 1 152 ? -22.268 10.977 25.527 1.00 96.75 152 SER A CA 1
ATOM 1195 C C . SER A 1 152 ? -22.083 10.592 26.996 1.00 96.75 152 SER A C 1
ATOM 1197 O O . SER A 1 152 ? -23.041 10.151 27.627 1.00 96.75 152 SER A O 1
ATOM 1199 N N . MET A 1 153 ? -20.897 10.814 27.569 1.00 97.06 153 MET A N 1
ATOM 1200 C 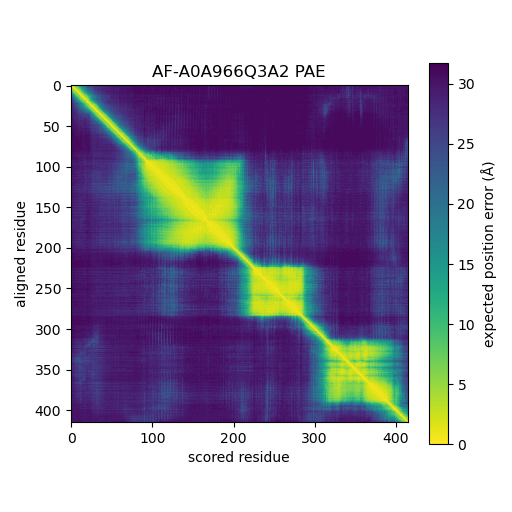CA . MET A 1 153 ? -20.605 10.540 28.973 1.00 97.06 153 MET A CA 1
ATOM 1201 C C . MET A 1 153 ? -21.295 11.553 29.884 1.00 97.06 153 MET A C 1
ATOM 1203 O O . MET A 1 153 ? -21.899 11.158 30.879 1.00 97.06 153 MET A O 1
ATOM 1207 N N . GLU A 1 154 ? -21.293 12.834 29.512 1.00 97.50 154 GLU A N 1
ATOM 1208 C CA . GLU A 1 154 ? -22.061 13.873 30.203 1.00 97.50 154 GLU A CA 1
ATOM 1209 C C . GLU A 1 154 ? -23.569 13.585 30.142 1.00 97.50 154 GLU A C 1
ATOM 1211 O O . GLU A 1 154 ? -24.256 13.623 31.165 1.00 97.50 154 GLU A O 1
ATOM 1216 N N . ALA A 1 155 ? -24.084 13.186 28.973 1.00 97.88 155 ALA A N 1
ATOM 1217 C CA . ALA A 1 155 ? -25.481 12.788 28.822 1.00 97.88 155 ALA A CA 1
ATOM 1218 C C . ALA A 1 155 ? -25.836 11.544 29.661 1.00 97.88 155 ALA A C 1
ATOM 1220 O O . ALA A 1 155 ? -26.916 11.485 30.254 1.00 97.88 155 ALA A O 1
ATOM 1221 N N . ALA A 1 156 ? -24.948 10.548 29.738 1.00 97.69 156 ALA A N 1
ATOM 1222 C CA . ALA A 1 156 ? -25.150 9.357 30.561 1.00 97.69 156 ALA A CA 1
ATOM 1223 C C . ALA A 1 156 ? -25.103 9.684 32.066 1.00 97.69 156 ALA A C 1
ATOM 1225 O O . ALA A 1 156 ? -25.936 9.187 32.826 1.00 97.69 156 ALA A O 1
ATOM 1226 N N . ALA A 1 157 ? -24.201 10.574 32.489 1.00 97.19 157 ALA A N 1
ATOM 1227 C CA . ALA A 1 157 ? -24.133 11.069 33.862 1.00 97.19 157 ALA A CA 1
ATOM 1228 C C . ALA A 1 157 ? -25.398 11.852 34.255 1.00 97.19 157 ALA A C 1
ATOM 1230 O O . ALA A 1 157 ? -25.950 11.628 35.333 1.00 97.19 157 ALA A O 1
ATOM 1231 N N . ALA A 1 158 ? -25.916 12.703 33.362 1.00 97.75 158 ALA A N 1
ATOM 1232 C CA . ALA A 1 158 ? -27.174 13.415 33.579 1.00 97.75 158 ALA A CA 1
ATOM 1233 C C . ALA A 1 158 ? -28.363 12.449 33.730 1.00 97.75 158 ALA A C 1
ATOM 1235 O O . ALA A 1 158 ? -29.176 12.606 34.641 1.00 97.75 158 ALA A O 1
ATOM 1236 N N . ARG A 1 159 ? -28.437 11.401 32.894 1.00 97.31 159 ARG A N 1
ATOM 1237 C CA . ARG A 1 159 ? -29.461 10.344 33.013 1.00 97.31 159 ARG A CA 1
ATOM 1238 C C . ARG A 1 159 ? -29.367 9.587 34.335 1.00 97.31 159 ARG A C 1
ATOM 1240 O O . ARG A 1 159 ? -30.398 9.267 34.916 1.00 97.31 159 ARG A O 1
ATOM 1247 N N . LEU A 1 160 ? -28.155 9.320 34.823 1.00 97.75 160 LEU A N 1
ATOM 1248 C CA . LEU A 1 160 ? -27.948 8.698 36.131 1.00 97.75 160 LEU A CA 1
ATOM 1249 C C . LEU A 1 160 ? -28.443 9.602 37.269 1.00 97.75 160 LEU A C 1
ATOM 1251 O O . LEU A 1 160 ? -29.094 9.113 38.190 1.00 97.75 160 LEU A O 1
ATOM 1255 N N . GLY A 1 161 ? -28.180 10.910 37.188 1.00 97.62 161 GLY A N 1
ATOM 1256 C CA . GLY A 1 161 ? -28.726 11.899 38.123 1.00 97.62 161 GLY A CA 1
ATOM 1257 C C . GLY A 1 161 ? -30.256 11.883 38.146 1.00 97.62 161 GLY A C 1
ATOM 1258 O O . GLY A 1 161 ? -30.852 11.677 39.200 1.00 97.62 161 GLY A O 1
ATOM 1259 N N . GLN A 1 162 ? -30.888 11.974 36.972 1.00 97.69 162 GLN A N 1
ATOM 1260 C CA . GLN A 1 162 ? -32.350 11.926 36.831 1.00 97.69 162 GLN A CA 1
ATOM 1261 C C . GLN A 1 162 ? -32.957 10.612 37.342 1.00 97.69 162 GLN A C 1
ATOM 1263 O O . GLN A 1 162 ? -34.007 10.617 37.981 1.00 97.69 162 GLN A O 1
ATOM 1268 N N . ALA A 1 163 ? -32.311 9.473 37.079 1.00 97.62 163 ALA A N 1
ATOM 1269 C CA . ALA A 1 163 ? -32.773 8.175 37.563 1.00 97.62 163 ALA A CA 1
ATOM 1270 C C . ALA A 1 163 ? -32.774 8.103 39.098 1.00 97.62 163 ALA A C 1
ATOM 1272 O O . ALA A 1 163 ? -33.726 7.592 39.687 1.00 97.62 163 ALA A O 1
ATOM 1273 N N . ARG A 1 164 ? -31.746 8.667 39.746 1.00 97.00 164 ARG A N 1
ATOM 1274 C CA . ARG A 1 164 ? -31.653 8.740 41.212 1.00 97.00 164 ARG A CA 1
ATOM 1275 C C . ARG A 1 164 ? -32.692 9.671 41.817 1.00 97.00 164 ARG A C 1
ATOM 1277 O O . ARG A 1 164 ? -33.319 9.305 42.804 1.00 97.00 164 ARG A O 1
ATOM 1284 N N . GLU A 1 165 ? -32.905 10.838 41.216 1.00 96.94 165 GLU A N 1
ATOM 1285 C CA . GLU A 1 165 ? -33.941 11.784 41.650 1.00 96.94 165 GLU A CA 1
ATOM 1286 C C . GLU A 1 165 ? -35.342 11.159 41.583 1.00 96.94 165 GLU A C 1
ATOM 1288 O O . GLU A 1 165 ? -36.145 11.314 42.504 1.00 96.94 165 GLU A O 1
ATOM 1293 N N . ASN A 1 166 ? -35.607 10.372 40.538 1.00 96.88 166 ASN A N 1
ATOM 1294 C CA . ASN A 1 166 ? -36.886 9.695 40.334 1.00 96.88 166 ASN A CA 1
ATOM 1295 C C . ASN A 1 166 ? -37.000 8.333 41.049 1.00 96.88 166 ASN A C 1
ATOM 1297 O O . ASN A 1 166 ? -38.045 7.693 40.952 1.00 96.88 166 ASN A O 1
ATOM 1301 N N . ASN A 1 167 ? -35.962 7.882 41.767 1.00 96.19 167 ASN A N 1
ATOM 1302 C CA . ASN A 1 167 ? -35.867 6.545 42.374 1.00 96.19 167 ASN A CA 1
ATOM 1303 C C . ASN A 1 167 ? -36.133 5.383 41.383 1.00 96.19 167 ASN A C 1
ATOM 1305 O O . ASN A 1 167 ? -36.674 4.340 41.759 1.00 96.19 167 ASN A O 1
ATOM 1309 N N . ASP A 1 168 ? -35.745 5.540 40.112 1.00 97.06 168 ASP A N 1
ATOM 1310 C CA . ASP A 1 168 ? -35.868 4.498 39.085 1.00 97.06 168 ASP A CA 1
ATOM 1311 C C . ASP A 1 168 ? -34.591 3.642 39.014 1.00 97.06 168 ASP A C 1
ATOM 1313 O O . ASP A 1 168 ? -33.623 3.958 38.316 1.00 97.06 168 ASP A O 1
ATOM 1317 N N . LEU A 1 169 ? -34.622 2.506 39.716 1.00 96.31 169 LEU A N 1
ATOM 1318 C CA . LEU A 1 169 ? -33.543 1.509 39.751 1.00 96.31 169 LEU A CA 1
ATOM 1319 C C . LEU A 1 169 ? -33.164 0.972 38.363 1.00 96.31 169 LEU A C 1
ATOM 1321 O O . LEU A 1 169 ? -31.998 0.665 38.110 1.00 96.31 169 LEU A O 1
ATOM 1325 N N . LYS A 1 170 ? -34.129 0.834 37.446 1.00 97.25 170 LYS A N 1
ATOM 1326 C CA . LYS A 1 170 ? -33.864 0.283 36.112 1.00 97.25 170 LYS A CA 1
ATOM 1327 C C . LYS A 1 170 ? -33.108 1.296 35.260 1.00 97.25 170 LYS A C 1
ATOM 1329 O O . LYS A 1 170 ? -32.150 0.925 34.579 1.00 97.25 170 LYS A O 1
ATOM 1334 N N . ALA A 1 171 ? -33.529 2.558 35.303 1.00 97.00 171 ALA A N 1
ATOM 1335 C CA . ALA A 1 171 ? -32.841 3.644 34.616 1.00 97.00 171 ALA A CA 1
ATOM 1336 C C . ALA A 1 171 ? -31.443 3.896 35.204 1.00 97.00 171 ALA A C 1
ATOM 1338 O O . ALA A 1 171 ? -30.513 4.168 34.444 1.00 97.00 171 ALA A O 1
ATOM 1339 N N . GLU A 1 172 ? -31.264 3.732 36.521 1.00 95.56 172 GLU A N 1
ATOM 1340 C CA . GLU A 1 172 ? -29.950 3.854 37.161 1.00 95.56 172 GLU A CA 1
ATOM 1341 C C . GLU A 1 172 ? -28.977 2.789 36.644 1.00 95.56 172 GLU A C 1
ATOM 1343 O O . GLU A 1 172 ? -27.889 3.135 36.185 1.00 95.56 172 GLU A O 1
ATOM 1348 N N . ILE A 1 173 ? -29.373 1.510 36.649 1.00 97.88 173 ILE A N 1
ATOM 1349 C CA . ILE A 1 173 ? -28.519 0.424 36.145 1.00 97.88 173 ILE A CA 1
ATOM 1350 C C . ILE A 1 173 ? -28.199 0.646 34.661 1.00 97.88 173 ILE A C 1
ATOM 1352 O O . ILE A 1 173 ? -27.045 0.513 34.258 1.00 97.88 173 ILE A O 1
ATOM 1356 N N . ALA A 1 174 ? -29.184 1.045 33.850 1.00 96.88 174 ALA A N 1
ATOM 1357 C CA . ALA A 1 174 ? -28.963 1.336 32.435 1.00 96.88 174 ALA A CA 1
ATOM 1358 C C . ALA A 1 174 ? -27.938 2.468 32.230 1.00 96.88 174 ALA A C 1
ATOM 1360 O O . ALA A 1 174 ? -26.996 2.315 31.450 1.00 96.88 174 ALA A O 1
ATOM 1361 N N . ALA A 1 175 ? -28.064 3.573 32.969 1.00 97.75 175 ALA A N 1
ATOM 1362 C CA . ALA A 1 175 ? -27.114 4.679 32.899 1.00 97.75 175 ALA A CA 1
ATOM 1363 C C . ALA A 1 175 ? -25.710 4.265 33.378 1.00 97.75 175 ALA A C 1
ATOM 1365 O O . ALA A 1 175 ? -24.723 4.607 32.732 1.00 97.75 175 ALA A O 1
ATOM 1366 N N . GLN A 1 176 ? -25.606 3.468 34.446 1.00 96.88 176 GLN A N 1
ATOM 1367 C CA . GLN A 1 176 ? -24.327 2.933 34.931 1.00 96.88 176 GLN A CA 1
ATOM 1368 C C . GLN A 1 176 ? -23.649 2.021 33.899 1.00 96.88 176 GLN A C 1
ATOM 1370 O O . GLN A 1 176 ? -22.441 2.131 33.686 1.00 96.88 176 GLN A O 1
ATOM 1375 N N . THR A 1 177 ? -24.407 1.153 33.221 1.00 97.50 177 THR A N 1
ATOM 1376 C CA . THR A 1 177 ? -23.854 0.297 32.157 1.00 97.50 177 THR A CA 1
ATOM 1377 C C . THR A 1 177 ? -23.361 1.104 30.959 1.00 97.50 177 THR A C 1
ATOM 1379 O O . THR A 1 177 ? -22.313 0.780 30.400 1.00 97.50 177 THR A O 1
ATOM 1382 N N . GLU A 1 178 ? -24.061 2.184 30.602 1.00 97.06 178 GLU A N 1
ATOM 1383 C CA . GLU A 1 178 ? -23.647 3.071 29.513 1.00 97.06 178 GLU A CA 1
ATOM 1384 C C . GLU A 1 178 ? -22.379 3.848 29.879 1.00 97.06 178 GLU A C 1
ATOM 1386 O O . GLU A 1 178 ? -21.449 3.910 29.082 1.00 97.06 178 GLU A O 1
ATOM 1391 N N . ILE A 1 179 ? -22.279 4.360 31.110 1.00 97.00 179 ILE A N 1
ATOM 1392 C CA . ILE A 1 179 ? -21.055 5.008 31.606 1.00 97.00 179 ILE A CA 1
ATOM 1393 C C . ILE A 1 179 ? -19.868 4.038 31.550 1.00 97.00 179 ILE A C 1
ATOM 1395 O O . ILE A 1 179 ? -18.795 4.412 31.083 1.00 97.00 179 ILE A O 1
ATOM 1399 N N . ALA A 1 180 ? -20.052 2.783 31.974 1.00 97.62 180 ALA A N 1
ATOM 1400 C CA . ALA A 1 180 ? -18.997 1.771 31.912 1.00 97.62 180 ALA A CA 1
ATOM 1401 C C . ALA A 1 180 ? -18.565 1.468 30.465 1.00 97.62 180 ALA A C 1
ATOM 1403 O O . ALA A 1 180 ? -17.369 1.370 30.179 1.00 97.62 180 ALA A O 1
ATOM 1404 N N . ARG A 1 181 ? -19.526 1.367 29.539 1.00 97.44 181 ARG A N 1
ATOM 1405 C CA . ARG A 1 181 ? -19.257 1.191 28.107 1.00 97.44 181 ARG A CA 1
ATOM 1406 C C . ARG A 1 181 ? -18.468 2.376 27.540 1.00 97.44 181 ARG A C 1
ATOM 1408 O O . ARG A 1 181 ? -17.457 2.167 26.873 1.00 97.44 181 ARG A O 1
ATOM 1415 N N . LEU A 1 182 ? -18.904 3.602 27.820 1.00 97.56 182 LEU A N 1
ATOM 1416 C CA . LEU A 1 182 ? -18.246 4.821 27.351 1.00 97.56 182 LEU A CA 1
ATOM 1417 C C . LEU A 1 182 ? -16.848 4.992 27.955 1.00 97.56 182 LEU A C 1
ATOM 1419 O O . LEU A 1 182 ? -15.940 5.416 27.249 1.00 97.56 182 LEU A O 1
ATOM 1423 N N . GLY A 1 183 ? -16.635 4.581 29.208 1.00 96.38 183 GLY A N 1
ATOM 1424 C CA . GLY A 1 183 ? -15.305 4.553 29.826 1.00 96.38 183 GLY A CA 1
ATOM 1425 C C . GLY A 1 183 ? -14.340 3.584 29.131 1.00 96.38 183 GLY A C 1
ATOM 1426 O O . GLY A 1 183 ? -13.154 3.881 28.986 1.00 96.38 183 GLY A O 1
ATOM 1427 N N . TYR A 1 184 ? -14.835 2.449 28.625 1.00 97.06 184 TYR A N 1
ATOM 1428 C CA . TYR A 1 184 ? -14.028 1.554 27.788 1.00 97.06 184 TYR A CA 1
ATOM 1429 C C . TYR A 1 184 ? -13.695 2.183 26.426 1.00 97.06 184 TYR A C 1
ATOM 1431 O O . TYR A 1 184 ? -12.559 2.084 25.958 1.00 97.06 184 TYR A O 1
ATOM 1439 N N . GLU A 1 185 ? -14.663 2.851 25.790 1.00 95.81 185 GLU A N 1
ATOM 1440 C CA . GLU A 1 185 ? -14.436 3.572 24.531 1.00 95.81 185 GLU A CA 1
ATOM 1441 C C . GLU A 1 185 ? -13.427 4.723 24.708 1.00 95.81 185 GLU A C 1
ATOM 1443 O O . GLU A 1 185 ? -12.554 4.904 23.857 1.00 95.81 185 GLU A O 1
ATOM 1448 N N . GLU A 1 186 ? -13.473 5.437 25.835 1.00 96.31 186 GLU A N 1
ATOM 1449 C CA . GLU A 1 186 ? -12.504 6.474 26.206 1.00 96.31 186 GLU A CA 1
ATOM 1450 C C . GLU A 1 186 ? -11.091 5.901 26.387 1.00 96.31 186 GLU A C 1
ATOM 1452 O O . GLU A 1 186 ? -10.135 6.409 25.795 1.00 96.31 186 GLU A O 1
ATOM 1457 N N . ALA A 1 187 ? -10.949 4.805 27.141 1.00 95.69 187 ALA A N 1
ATOM 1458 C CA . ALA A 1 187 ? -9.663 4.136 27.338 1.00 95.69 187 ALA A CA 1
ATOM 1459 C C . ALA A 1 187 ? -9.064 3.649 26.007 1.00 95.69 187 ALA A C 1
ATOM 1461 O O . ALA A 1 187 ? -7.869 3.813 25.749 1.00 95.69 187 ALA A O 1
ATOM 1462 N N . ARG A 1 188 ? -9.904 3.109 25.118 1.00 95.31 188 ARG A N 1
ATOM 1463 C CA . ARG A 1 188 ? -9.493 2.695 23.773 1.00 95.31 188 ARG A CA 1
ATOM 1464 C C . ARG A 1 188 ? -9.064 3.883 22.911 1.00 95.31 188 ARG A C 1
ATOM 1466 O O . ARG A 1 188 ? -8.081 3.785 22.181 1.00 95.31 188 ARG A O 1
ATOM 1473 N N . LEU A 1 189 ? -9.768 5.011 22.991 1.00 94.88 189 LEU A N 1
ATOM 1474 C CA . LEU A 1 189 ? -9.386 6.237 22.290 1.00 94.88 189 LEU A CA 1
ATOM 1475 C C . LEU A 1 189 ? -8.047 6.787 22.804 1.00 94.88 189 LEU A C 1
ATOM 1477 O O . LEU A 1 189 ? -7.225 7.234 22.003 1.00 94.88 189 LEU A O 1
ATOM 1481 N N . ALA A 1 190 ? -7.788 6.704 24.111 1.00 93.81 190 ALA A N 1
ATOM 1482 C CA . ALA A 1 190 ? -6.497 7.065 24.691 1.00 93.81 190 ALA A CA 1
ATOM 1483 C C . ALA A 1 190 ? -5.357 6.169 24.169 1.00 93.81 190 ALA A C 1
ATOM 1485 O O . ALA A 1 190 ? -4.267 6.667 23.881 1.00 93.81 190 ALA A O 1
ATOM 1486 N N . GLU A 1 191 ? -5.610 4.871 23.974 1.00 93.19 191 GLU A N 1
ATOM 1487 C CA . GLU A 1 191 ? -4.658 3.951 23.340 1.00 93.19 191 GLU A CA 1
ATOM 1488 C C . GLU A 1 191 ? -4.399 4.307 21.865 1.00 93.19 191 GLU A C 1
ATOM 1490 O O . GLU A 1 191 ? -3.252 4.328 21.423 1.00 93.19 191 GLU A O 1
ATOM 1495 N N . ILE A 1 192 ? -5.443 4.632 21.096 1.00 91.25 192 ILE A N 1
ATOM 1496 C CA . ILE A 1 192 ? -5.298 5.052 19.692 1.00 91.25 192 ILE A CA 1
ATOM 1497 C C . ILE A 1 192 ? -4.462 6.336 19.601 1.00 91.25 192 ILE A C 1
ATOM 1499 O O . ILE A 1 192 ? -3.517 6.405 18.816 1.00 91.25 192 ILE A O 1
ATOM 1503 N N . LYS A 1 193 ? -4.747 7.328 20.452 1.00 91.81 193 LYS A N 1
ATOM 1504 C CA . LYS A 1 193 ? -3.974 8.575 20.524 1.00 91.81 193 LYS A CA 1
ATOM 1505 C C . LYS A 1 193 ? -2.522 8.352 20.925 1.00 91.81 193 LYS A C 1
ATOM 1507 O O . LYS A 1 193 ? -1.634 8.990 20.363 1.00 91.81 193 LYS A O 1
ATOM 1512 N N . SER A 1 194 ? -2.260 7.474 21.894 1.00 90.00 194 SER A N 1
ATOM 1513 C CA . SER A 1 194 ? -0.890 7.194 22.331 1.00 90.00 194 SER A CA 1
ATOM 1514 C C . SER A 1 194 ? -0.086 6.496 21.233 1.00 90.00 194 SER A C 1
ATOM 1516 O O . SER A 1 194 ? 1.059 6.880 20.994 1.00 90.00 194 SER A O 1
ATOM 1518 N N . LYS A 1 195 ? -0.698 5.558 20.496 1.00 88.25 195 LYS A N 1
ATOM 1519 C CA . LYS A 1 195 ? -0.097 4.930 19.310 1.00 88.25 195 LYS A CA 1
ATOM 1520 C C . LYS A 1 195 ? 0.192 5.947 18.209 1.00 88.25 195 LYS A C 1
ATOM 1522 O O . LYS A 1 195 ? 1.321 5.996 17.733 1.00 88.25 195 LYS A O 1
ATOM 1527 N N . GLN A 1 196 ? -0.763 6.818 17.884 1.00 85.31 196 GLN A N 1
ATOM 1528 C CA . GLN A 1 196 ? -0.564 7.878 16.890 1.00 85.31 196 GLN A CA 1
ATOM 1529 C C . GLN A 1 196 ? 0.574 8.831 17.298 1.00 85.31 196 GLN A C 1
ATOM 1531 O O . GLN A 1 196 ? 1.426 9.183 16.487 1.00 85.31 196 GLN A O 1
ATOM 1536 N N . ALA A 1 197 ? 0.649 9.208 18.578 1.00 83.44 197 ALA A N 1
ATOM 1537 C CA . ALA A 1 197 ? 1.724 10.054 19.094 1.00 83.44 197 ALA A CA 1
ATOM 1538 C C . ALA A 1 197 ? 3.101 9.365 19.061 1.00 83.44 197 ALA A C 1
ATOM 1540 O O . ALA A 1 197 ? 4.120 10.042 18.909 1.00 83.44 197 ALA A O 1
ATOM 1541 N N . LEU A 1 198 ? 3.153 8.040 19.217 1.00 80.44 198 LEU A N 1
ATOM 1542 C CA . LEU A 1 198 ? 4.379 7.254 19.070 1.00 80.44 198 LEU A CA 1
ATOM 1543 C C . LEU A 1 198 ? 4.808 7.167 17.600 1.00 80.44 198 LEU A C 1
ATOM 1545 O O . LEU A 1 198 ? 5.978 7.402 17.312 1.00 80.44 198 LEU A O 1
ATOM 1549 N N . GLU A 1 199 ? 3.884 6.917 16.671 1.00 74.50 199 GLU A N 1
ATOM 1550 C CA . GLU A 1 199 ? 4.181 6.880 15.231 1.00 74.50 199 GLU A CA 1
ATOM 1551 C C . GLU A 1 199 ? 4.709 8.222 14.714 1.00 74.50 199 GLU A C 1
ATOM 1553 O O . GLU A 1 199 ? 5.743 8.255 14.047 1.00 74.50 199 GLU A O 1
ATOM 1558 N N . VAL A 1 200 ? 4.088 9.339 15.109 1.00 68.94 200 VAL A N 1
ATOM 1559 C CA . VAL A 1 200 ? 4.565 10.689 14.754 1.00 68.94 200 VAL A CA 1
ATOM 1560 C C . VAL A 1 200 ? 5.985 10.940 15.276 1.00 68.94 200 VAL A C 1
ATOM 1562 O O . VAL A 1 200 ? 6.794 11.573 14.600 1.00 68.94 200 VAL A O 1
ATOM 1565 N N . LYS A 1 201 ? 6.333 10.424 16.463 1.00 63.81 201 LYS A N 1
ATOM 1566 C CA . LYS A 1 201 ? 7.697 10.531 17.009 1.00 63.81 201 LYS A CA 1
ATOM 1567 C C . LYS A 1 201 ? 8.698 9.641 16.272 1.00 63.81 201 LYS A C 1
ATOM 1569 O O . LYS A 1 201 ? 9.854 10.036 16.133 1.00 63.81 201 LYS A O 1
ATOM 1574 N N . VAL A 1 202 ? 8.284 8.468 15.796 1.00 59.16 202 VAL A N 1
ATOM 1575 C CA . VAL A 1 202 ? 9.146 7.554 15.031 1.00 59.16 202 VAL A CA 1
ATOM 1576 C C . VAL A 1 202 ? 9.420 8.100 13.631 1.00 59.16 202 VAL A C 1
ATOM 1578 O O . VAL A 1 202 ? 10.561 8.054 13.186 1.00 59.16 202 VAL A O 1
ATOM 1581 N N . ASP A 1 203 ? 8.438 8.691 12.952 1.00 57.44 203 ASP A N 1
ATOM 1582 C CA . ASP A 1 203 ? 8.674 9.281 11.626 1.00 57.44 203 ASP A CA 1
ATOM 1583 C C . ASP A 1 203 ? 9.533 10.558 11.689 1.00 57.44 203 ASP A C 1
ATOM 1585 O O . ASP A 1 203 ? 10.340 10.788 10.794 1.00 57.44 203 ASP A O 1
ATOM 1589 N N . ASN A 1 204 ? 9.474 11.324 12.788 1.00 57.53 204 ASN A N 1
ATOM 1590 C CA . ASN A 1 204 ? 10.383 12.458 13.031 1.00 57.53 204 ASN A CA 1
ATOM 1591 C C . ASN A 1 204 ? 11.790 12.053 13.519 1.00 57.53 204 ASN A C 1
ATOM 1593 O O . ASN A 1 204 ? 12.668 12.907 13.622 1.00 57.53 204 ASN A O 1
ATOM 1597 N N . SER A 1 205 ? 12.010 10.780 13.862 1.00 51.88 205 SER A N 1
ATOM 1598 C CA . SER A 1 205 ? 13.302 10.264 14.344 1.00 51.88 205 SER A CA 1
ATOM 1599 C C . SER A 1 205 ? 13.893 9.167 13.471 1.00 51.88 205 SER A C 1
ATOM 1601 O O . SER A 1 205 ? 14.999 8.712 13.756 1.00 51.88 205 SER A O 1
ATOM 1603 N N . LYS A 1 206 ? 13.234 8.784 12.372 1.00 43.22 206 LYS A N 1
ATOM 1604 C CA . LYS A 1 206 ? 13.940 8.131 11.277 1.00 43.22 206 LYS A CA 1
ATOM 1605 C C . LYS A 1 206 ? 14.941 9.156 10.758 1.00 43.22 206 LYS A C 1
ATOM 1607 O O . LYS A 1 206 ? 14.510 10.151 10.168 1.00 43.22 206 LYS A O 1
ATOM 1612 N N . PRO A 1 207 ? 16.261 8.963 10.950 1.00 42.16 207 PRO A N 1
ATOM 1613 C CA . PRO A 1 207 ? 17.183 9.684 10.106 1.00 42.16 207 PRO A CA 1
ATOM 1614 C C . PRO A 1 207 ? 16.743 9.345 8.687 1.00 42.16 207 PRO A C 1
ATOM 1616 O O . PRO A 1 207 ? 16.549 8.172 8.350 1.00 42.16 207 PRO A O 1
ATOM 1619 N N . VAL A 1 208 ? 16.544 10.371 7.865 1.00 43.66 208 VAL A N 1
ATOM 1620 C CA . VAL A 1 208 ? 16.771 10.206 6.438 1.00 43.66 208 VAL A CA 1
ATOM 1621 C C . VAL A 1 208 ? 18.133 9.524 6.397 1.00 43.66 208 VAL A C 1
ATOM 1623 O O . VAL A 1 208 ? 19.140 10.147 6.734 1.00 43.66 208 VAL A O 1
ATOM 1626 N N . GLN A 1 209 ? 18.169 8.216 6.125 1.00 44.34 209 GLN A N 1
ATOM 1627 C CA . GLN A 1 209 ? 19.377 7.598 5.615 1.00 44.34 209 GLN A CA 1
ATOM 1628 C C . GLN A 1 209 ? 19.548 8.247 4.249 1.00 44.34 209 GLN A C 1
ATOM 1630 O O . GLN A 1 209 ? 19.172 7.723 3.207 1.00 44.34 209 GLN A O 1
ATOM 1635 N N . GLU A 1 210 ? 20.065 9.472 4.287 1.00 41.31 210 GLU A N 1
ATOM 1636 C CA . GLU A 1 210 ? 21.009 9.932 3.313 1.00 41.31 210 GLU A CA 1
ATOM 1637 C C . GLU A 1 210 ? 21.952 8.747 3.172 1.00 41.31 210 GLU A C 1
ATOM 1639 O O . GLU A 1 210 ? 22.492 8.255 4.172 1.00 41.31 210 GLU A O 1
ATOM 1644 N N . TYR A 1 211 ? 22.022 8.196 1.966 1.00 42.09 211 TYR A N 1
ATOM 1645 C CA . TYR A 1 211 ? 23.069 7.266 1.599 1.00 42.09 211 TYR A CA 1
ATOM 1646 C C . TYR A 1 211 ? 24.385 8.023 1.804 1.00 42.09 211 TYR A C 1
ATOM 1648 O O . TYR A 1 211 ? 24.946 8.602 0.881 1.00 42.09 211 TYR A O 1
ATOM 1656 N N . ARG A 1 212 ? 24.853 8.092 3.053 1.00 45.41 212 ARG A N 1
ATOM 1657 C CA . ARG A 1 212 ? 26.234 8.379 3.366 1.00 45.41 212 ARG A CA 1
ATOM 1658 C C . ARG A 1 212 ? 26.953 7.158 2.858 1.00 45.41 212 ARG A C 1
ATOM 1660 O O . ARG A 1 212 ? 26.898 6.097 3.479 1.00 45.41 212 ARG A O 1
ATOM 1667 N N . GLU A 1 213 ? 27.565 7.325 1.696 1.00 45.00 213 GLU A N 1
ATOM 1668 C CA . GLU A 1 213 ? 28.655 6.487 1.241 1.00 45.00 213 GLU A CA 1
ATOM 1669 C C . GLU A 1 213 ? 29.588 6.315 2.444 1.00 45.00 213 GLU A C 1
ATOM 1671 O O . GLU A 1 213 ? 30.241 7.258 2.899 1.00 45.00 213 GLU A O 1
ATOM 1676 N N . GLN A 1 214 ? 29.542 5.137 3.065 1.00 38.53 214 GLN A N 1
ATOM 1677 C CA . GLN A 1 214 ? 30.535 4.795 4.065 1.00 38.53 214 GLN A CA 1
ATOM 1678 C C . GLN A 1 214 ? 31.874 4.818 3.328 1.00 38.53 214 GLN A C 1
ATOM 1680 O O . GLN A 1 214 ? 31.952 4.243 2.237 1.00 38.53 214 GLN A O 1
ATOM 1685 N N . PRO A 1 215 ? 32.923 5.472 3.858 1.00 46.50 215 PRO A N 1
ATOM 1686 C CA . PRO A 1 215 ? 34.244 5.270 3.302 1.00 46.50 215 PRO A CA 1
ATOM 1687 C C . PRO A 1 215 ? 34.505 3.769 3.380 1.00 46.50 215 PRO A C 1
ATOM 1689 O O . PRO A 1 215 ? 34.490 3.190 4.467 1.00 46.50 215 PRO A O 1
ATOM 1692 N N . ILE A 1 216 ? 34.658 3.144 2.214 1.00 47.34 216 ILE A N 1
ATOM 1693 C CA . ILE A 1 216 ? 35.088 1.759 2.082 1.00 47.34 216 ILE A CA 1
ATOM 1694 C C . ILE A 1 216 ? 36.301 1.620 2.998 1.00 47.34 216 ILE A C 1
ATOM 1696 O O . ILE A 1 216 ? 37.329 2.265 2.771 1.00 47.34 216 ILE A O 1
ATOM 1700 N N . GLN A 1 217 ? 36.171 0.836 4.070 1.00 47.22 217 GLN A N 1
ATOM 1701 C CA . GLN A 1 217 ? 37.346 0.362 4.779 1.00 47.22 217 GLN A CA 1
ATOM 1702 C C . GLN A 1 217 ? 38.140 -0.416 3.739 1.00 47.22 217 GLN A C 1
ATOM 1704 O O . GLN A 1 217 ? 37.673 -1.434 3.237 1.00 47.22 217 GLN A O 1
ATOM 1709 N N . GLN A 1 218 ? 39.300 0.119 3.357 1.00 51.03 218 GLN A N 1
ATOM 1710 C CA . GLN A 1 218 ? 40.290 -0.646 2.620 1.00 51.03 218 GLN A CA 1
ATOM 1711 C C . GLN A 1 218 ? 40.552 -1.901 3.447 1.00 51.03 218 GLN A C 1
ATOM 1713 O O . GLN A 1 218 ? 41.129 -1.818 4.534 1.00 51.03 218 GLN A O 1
ATOM 1718 N N . GLU A 1 219 ? 40.074 -3.046 2.960 1.00 54.53 219 GLU A N 1
ATOM 1719 C CA . GLU A 1 219 ? 40.561 -4.334 3.422 1.00 54.53 219 GLU A CA 1
ATOM 1720 C C . GLU A 1 219 ? 42.081 -4.263 3.313 1.00 54.53 219 GLU A C 1
ATOM 1722 O O . GLU A 1 219 ? 42.638 -3.969 2.251 1.00 54.53 219 GLU A O 1
ATOM 1727 N N . GLN A 1 220 ? 42.745 -4.414 4.457 1.00 45.00 220 GLN A N 1
ATOM 1728 C CA . GLN A 1 220 ? 44.195 -4.505 4.509 1.00 45.00 220 GLN A CA 1
ATOM 1729 C C . GLN A 1 220 ? 44.626 -5.541 3.467 1.00 45.00 220 GLN A C 1
ATOM 1731 O O . GLN A 1 220 ? 44.004 -6.607 3.412 1.00 45.00 220 GLN A O 1
ATOM 1736 N N . PRO A 1 221 ? 45.649 -5.267 2.639 1.00 45.53 221 PRO A N 1
ATOM 1737 C CA . PRO A 1 221 ? 46.144 -6.270 1.718 1.00 45.53 221 PRO A CA 1
ATOM 1738 C C . PRO A 1 221 ? 46.538 -7.492 2.546 1.00 45.53 221 PRO A C 1
ATOM 1740 O O . PRO A 1 221 ? 47.470 -7.437 3.351 1.00 45.53 221 PRO A O 1
ATOM 1743 N N . ILE A 1 222 ? 45.789 -8.583 2.382 1.00 57.28 222 ILE A N 1
ATOM 1744 C CA . ILE A 1 222 ? 46.198 -9.895 2.863 1.00 57.28 222 ILE A CA 1
ATOM 1745 C C . ILE A 1 222 ? 47.550 -10.128 2.198 1.00 57.28 222 ILE A C 1
ATOM 1747 O O . ILE A 1 222 ? 47.621 -10.227 0.973 1.00 57.28 222 ILE A O 1
ATOM 1751 N N . ASN A 1 223 ? 48.630 -10.126 2.985 1.00 64.88 223 ASN A N 1
ATOM 1752 C CA . ASN A 1 223 ? 49.926 -10.544 2.471 1.00 64.88 223 ASN A CA 1
ATOM 1753 C C . ASN A 1 223 ? 49.730 -11.969 1.941 1.00 64.88 223 ASN A C 1
ATOM 1755 O O . ASN A 1 223 ? 49.350 -12.837 2.734 1.00 64.88 223 ASN A O 1
ATOM 1759 N N . PRO A 1 224 ? 49.900 -12.210 0.628 1.00 63.72 224 PRO A N 1
ATOM 1760 C CA . PRO A 1 224 ? 49.734 -13.545 0.089 1.00 63.72 224 PRO A CA 1
ATOM 1761 C C . PRO A 1 224 ? 50.750 -14.453 0.777 1.00 63.72 224 PRO A C 1
ATOM 1763 O O . PRO A 1 224 ? 51.928 -14.107 0.887 1.00 63.72 224 PRO A O 1
ATOM 1766 N N . ASP A 1 225 ? 50.280 -15.589 1.285 1.00 81.00 225 ASP A N 1
ATOM 1767 C CA . ASP A 1 225 ? 51.149 -16.577 1.913 1.00 81.00 225 ASP A CA 1
ATOM 1768 C C . ASP A 1 225 ? 52.261 -16.991 0.921 1.00 81.00 225 ASP A C 1
ATOM 1770 O O . ASP A 1 225 ? 51.952 -17.348 -0.226 1.00 81.00 225 ASP A O 1
ATOM 1774 N N . PRO A 1 226 ? 53.549 -16.948 1.322 1.00 87.12 226 PRO A N 1
ATOM 1775 C CA . PRO A 1 226 ? 54.659 -17.350 0.463 1.00 87.12 226 PRO A CA 1
ATOM 1776 C C . PRO A 1 226 ? 54.491 -18.762 -0.116 1.00 87.12 226 PRO A C 1
ATOM 1778 O O . PRO A 1 226 ? 54.795 -18.970 -1.293 1.00 87.12 226 PRO A O 1
ATOM 1781 N N . LYS A 1 227 ? 53.952 -19.725 0.649 1.00 86.25 227 LYS A N 1
ATOM 1782 C CA . LYS A 1 227 ? 53.734 -21.093 0.147 1.00 86.25 227 LYS A CA 1
ATOM 1783 C C . LYS A 1 227 ? 52.644 -21.146 -0.920 1.00 86.25 227 LYS A C 1
ATOM 1785 O O . LYS A 1 227 ? 52.823 -21.805 -1.948 1.00 86.25 227 LYS A O 1
ATOM 1790 N N . ALA A 1 228 ? 51.550 -20.415 -0.718 1.00 87.44 228 ALA A N 1
ATOM 1791 C CA . ALA A 1 228 ? 50.479 -20.303 -1.703 1.00 87.44 228 ALA A CA 1
ATOM 1792 C C . ALA A 1 228 ? 50.987 -19.710 -3.028 1.00 87.44 228 ALA A C 1
ATOM 1794 O O . ALA A 1 228 ? 50.624 -20.187 -4.104 1.00 87.44 228 ALA A O 1
ATOM 1795 N N . GLN A 1 229 ? 51.878 -18.716 -2.964 1.00 87.81 229 GLN A N 1
ATOM 1796 C CA . GLN A 1 229 ? 52.470 -18.093 -4.148 1.00 87.81 229 GLN A CA 1
ATOM 1797 C C . GLN A 1 229 ? 53.427 -19.032 -4.898 1.00 87.81 229 GLN A C 1
ATOM 1799 O O . GLN A 1 229 ? 53.404 -19.087 -6.133 1.00 87.81 229 GLN A O 1
ATOM 1804 N N . GLU A 1 230 ? 54.252 -19.798 -4.183 1.00 90.31 230 GLU A N 1
ATOM 1805 C CA . GLU A 1 230 ? 55.122 -20.807 -4.794 1.00 90.31 230 GLU A CA 1
ATOM 1806 C C . GLU A 1 230 ? 54.317 -21.919 -5.473 1.00 90.31 230 GLU A C 1
ATOM 1808 O O . GLU A 1 230 ? 54.631 -22.320 -6.597 1.00 90.31 230 GLU A O 1
ATOM 1813 N N . TRP A 1 231 ? 53.260 -22.405 -4.819 1.00 90.12 231 TRP A N 1
ATOM 1814 C CA . TRP A 1 231 ? 52.367 -23.413 -5.385 1.00 90.12 231 TRP A CA 1
ATOM 1815 C C . TRP A 1 231 ? 51.631 -22.888 -6.626 1.00 90.12 231 TRP A C 1
ATOM 1817 O O . TRP A 1 231 ? 51.636 -23.548 -7.669 1.00 90.12 231 TRP A O 1
ATOM 1827 N N . ALA A 1 232 ? 51.089 -21.669 -6.562 1.00 89.88 232 ALA A N 1
ATOM 1828 C CA . ALA A 1 232 ? 50.462 -21.003 -7.702 1.00 89.88 232 ALA A CA 1
ATOM 1829 C C . ALA A 1 232 ? 51.438 -20.850 -8.881 1.00 89.88 232 ALA A C 1
ATOM 1831 O O . ALA A 1 232 ? 51.063 -21.055 -10.031 1.00 89.88 232 ALA A O 1
ATOM 1832 N N . SER A 1 233 ? 52.711 -20.558 -8.602 1.00 89.25 233 SER A N 1
ATOM 1833 C CA . SER A 1 233 ? 53.751 -20.425 -9.631 1.00 89.25 233 SER A CA 1
ATOM 1834 C C . SER A 1 233 ? 54.116 -21.763 -10.287 1.00 89.25 233 SER A C 1
ATOM 1836 O O . SER A 1 233 ? 54.416 -21.800 -11.481 1.00 89.25 233 SER A O 1
ATOM 1838 N N . LYS A 1 234 ? 54.073 -22.874 -9.536 1.00 91.31 234 LYS A N 1
ATOM 1839 C CA . LYS A 1 234 ? 54.285 -24.235 -10.068 1.00 91.31 234 LYS A CA 1
ATOM 1840 C C . LYS A 1 234 ? 53.132 -24.677 -10.978 1.00 91.31 234 LYS A C 1
ATOM 1842 O O . LYS A 1 234 ? 53.354 -25.406 -11.945 1.00 91.31 234 LYS A O 1
ATOM 1847 N N . ASN A 1 235 ? 51.918 -24.206 -10.705 1.00 90.88 235 ASN A N 1
ATOM 1848 C CA . ASN A 1 235 ? 50.709 -24.545 -11.446 1.00 90.88 235 ASN A CA 1
ATOM 1849 C C . ASN A 1 235 ? 50.358 -23.476 -12.489 1.00 90.88 235 ASN A C 1
ATOM 1851 O O . ASN A 1 235 ? 49.591 -22.555 -12.240 1.00 90.88 235 ASN A O 1
ATOM 1855 N N . THR A 1 236 ? 50.857 -23.639 -13.716 1.00 89.19 236 THR A N 1
ATOM 1856 C CA . THR A 1 236 ? 50.689 -22.654 -14.807 1.00 89.19 236 THR A CA 1
ATOM 1857 C C . THR A 1 236 ? 49.238 -22.368 -15.219 1.00 89.19 236 THR A C 1
ATOM 1859 O O . THR A 1 236 ? 48.991 -21.362 -15.889 1.00 89.19 236 THR A O 1
ATOM 1862 N N . TRP A 1 237 ? 48.299 -23.244 -14.850 1.00 88.44 237 TRP A N 1
ATOM 1863 C CA . TRP A 1 237 ? 46.858 -23.092 -15.065 1.00 88.44 237 TRP A CA 1
ATOM 1864 C C . TRP A 1 237 ? 46.193 -22.185 -14.018 1.00 88.44 237 TRP A C 1
ATOM 1866 O O . TRP A 1 237 ? 45.150 -21.597 -14.306 1.00 88.44 237 TRP A O 1
ATOM 1876 N N . PHE A 1 238 ? 46.788 -22.027 -12.834 1.00 91.06 238 PHE A N 1
ATOM 1877 C CA . PHE A 1 238 ? 46.237 -21.213 -11.757 1.00 91.06 238 PHE A CA 1
ATOM 1878 C C . PHE A 1 238 ? 46.266 -19.726 -12.149 1.00 91.06 238 PHE A C 1
ATOM 1880 O O . PHE A 1 238 ? 47.292 -19.194 -12.572 1.00 91.06 238 PHE A O 1
ATOM 1887 N N . GLY A 1 239 ? 45.110 -19.066 -12.098 1.00 85.31 239 GLY A N 1
ATOM 1888 C CA . GLY A 1 239 ? 44.903 -17.687 -12.553 1.00 85.31 239 GLY A CA 1
ATOM 1889 C C . GLY A 1 239 ? 44.725 -17.508 -14.069 1.00 85.31 239 GLY A C 1
ATOM 1890 O O . GLY A 1 239 ? 44.280 -16.445 -14.494 1.00 85.31 239 GLY A O 1
ATOM 1891 N N . LYS A 1 240 ? 45.028 -18.520 -14.897 1.00 88.44 240 LYS A N 1
ATOM 1892 C CA . LYS A 1 240 ? 44.780 -18.489 -16.356 1.00 88.44 240 LYS A CA 1
ATOM 1893 C C . LYS A 1 240 ? 43.510 -19.230 -16.754 1.00 88.44 240 LYS A C 1
ATOM 1895 O O . LYS A 1 240 ? 42.793 -18.783 -17.643 1.00 88.44 240 LYS A O 1
ATOM 1900 N N . ASP A 1 241 ? 43.260 -20.372 -16.122 1.00 89.75 241 ASP A N 1
ATOM 1901 C CA . ASP A 1 241 ? 42.040 -21.154 -16.287 1.00 89.75 241 ASP A CA 1
ATOM 1902 C C . ASP A 1 241 ? 41.124 -20.845 -15.098 1.00 89.75 241 ASP A C 1
ATOM 1904 O O . ASP A 1 241 ? 41.298 -21.367 -13.995 1.00 89.75 241 ASP A O 1
ATOM 1908 N N . GLU A 1 242 ? 40.201 -19.905 -15.308 1.00 88.69 242 GLU A N 1
ATOM 1909 C CA . GLU A 1 242 ? 39.264 -19.407 -14.298 1.00 88.69 242 GLU A CA 1
ATOM 1910 C C . GLU A 1 242 ? 38.432 -20.547 -13.659 1.00 88.69 242 GLU A C 1
ATOM 1912 O O . GLU A 1 242 ? 38.430 -20.645 -12.429 1.00 88.69 242 GLU A O 1
ATOM 1917 N N . PRO A 1 243 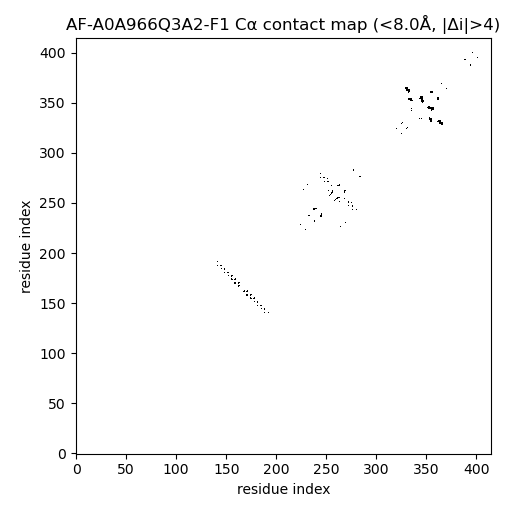? 37.842 -21.493 -14.425 1.00 91.44 243 PRO A N 1
ATOM 1918 C CA . PRO A 1 243 ? 37.206 -22.690 -13.867 1.00 91.44 243 PRO A CA 1
ATOM 1919 C C . PRO A 1 243 ? 38.111 -23.534 -12.964 1.00 91.44 243 PRO A C 1
ATOM 1921 O O . PRO A 1 243 ? 37.707 -23.887 -11.854 1.00 91.44 243 PRO A O 1
ATOM 1924 N N . MET A 1 244 ? 39.335 -23.855 -13.397 1.00 89.06 244 MET A N 1
ATOM 1925 C CA . MET A 1 244 ? 40.256 -24.643 -12.563 1.00 89.06 244 MET A CA 1
ATOM 1926 C C . MET A 1 244 ? 40.687 -23.874 -11.308 1.00 89.06 244 MET A C 1
ATOM 1928 O O . MET A 1 244 ? 40.827 -24.460 -10.237 1.00 89.06 244 MET A O 1
ATOM 1932 N N . THR A 1 245 ? 40.847 -22.555 -11.421 1.00 93.44 245 THR A N 1
ATOM 1933 C CA . THR A 1 245 ? 41.253 -21.670 -10.321 1.00 93.44 245 THR A CA 1
ATOM 1934 C C . THR A 1 245 ? 40.160 -21.566 -9.256 1.00 93.44 245 THR A C 1
ATOM 1936 O O . THR A 1 245 ? 40.434 -21.768 -8.075 1.00 93.44 245 THR A O 1
ATOM 1939 N N . TYR A 1 246 ? 38.903 -21.344 -9.651 1.00 93.12 246 TYR A N 1
ATOM 1940 C CA . TYR A 1 246 ? 37.775 -21.357 -8.714 1.00 93.12 246 TYR A CA 1
ATOM 1941 C C . TYR A 1 246 ? 37.550 -22.728 -8.093 1.00 93.12 246 TYR A C 1
ATOM 1943 O O . TYR A 1 246 ? 37.242 -22.824 -6.905 1.00 93.12 246 TYR A O 1
ATOM 1951 N N . THR A 1 247 ? 37.763 -23.792 -8.864 1.00 93.81 247 THR A N 1
ATOM 1952 C CA . THR A 1 247 ? 37.672 -25.147 -8.324 1.00 93.81 247 THR A CA 1
ATOM 1953 C C . THR A 1 247 ? 38.750 -25.382 -7.271 1.00 93.81 247 THR A C 1
ATOM 1955 O O . THR A 1 247 ? 38.443 -25.918 -6.211 1.00 93.81 247 THR A O 1
ATOM 1958 N N . ALA A 1 248 ? 39.976 -24.894 -7.478 1.00 92.62 248 ALA A N 1
ATOM 1959 C CA . ALA A 1 248 ? 41.031 -24.964 -6.469 1.00 92.62 248 ALA A CA 1
ATOM 1960 C C . ALA A 1 248 ? 40.650 -24.216 -5.180 1.00 92.62 248 ALA A C 1
ATOM 1962 O O . ALA A 1 248 ? 40.852 -24.751 -4.093 1.00 92.62 248 ALA A O 1
ATOM 1963 N N . PHE A 1 249 ? 40.013 -23.043 -5.281 1.00 93.19 249 PHE A N 1
ATOM 1964 C CA . PHE A 1 249 ? 39.483 -22.328 -4.111 1.00 93.19 249 PHE A CA 1
ATOM 1965 C C . PHE A 1 249 ? 38.332 -23.073 -3.417 1.00 93.19 249 PHE A C 1
ATOM 1967 O O . PHE A 1 249 ? 38.258 -23.093 -2.189 1.00 93.19 249 PHE A O 1
ATOM 1974 N N . SER A 1 250 ? 37.453 -23.730 -4.178 1.00 93.06 250 SER A N 1
ATOM 1975 C CA . SER A 1 250 ? 36.385 -24.557 -3.602 1.00 93.06 250 SER A CA 1
ATOM 1976 C C . SER A 1 250 ? 36.934 -25.794 -2.878 1.00 93.06 250 SER A C 1
ATOM 1978 O O . SER A 1 250 ? 36.461 -26.144 -1.798 1.00 93.06 250 SER A O 1
ATOM 1980 N N . LEU A 1 251 ? 37.985 -26.414 -3.428 1.00 92.75 251 LEU A N 1
ATOM 1981 C CA . LEU A 1 251 ? 38.679 -27.548 -2.825 1.00 92.75 251 LEU A CA 1
ATOM 1982 C C . LEU A 1 251 ? 39.479 -27.130 -1.592 1.00 92.75 251 LEU A C 1
ATOM 1984 O O . LEU A 1 251 ? 39.478 -27.871 -0.616 1.00 92.75 251 LEU A O 1
ATOM 1988 N N . HIS A 1 252 ? 40.094 -25.942 -1.603 1.00 91.56 252 HIS A N 1
ATOM 1989 C CA . HIS A 1 252 ? 40.716 -25.342 -0.422 1.00 91.56 252 HIS A CA 1
ATOM 1990 C C . HIS A 1 252 ? 39.719 -25.269 0.732 1.00 91.56 252 HIS A C 1
ATOM 1992 O O . HIS A 1 252 ? 39.996 -25.824 1.789 1.00 91.56 252 HIS A O 1
ATOM 1998 N N . LYS A 1 253 ? 38.543 -24.670 0.499 1.00 92.50 253 LYS A N 1
ATOM 1999 C CA . LYS A 1 253 ? 37.493 -24.538 1.515 1.00 92.50 253 LYS A CA 1
ATOM 2000 C C . LYS A 1 253 ? 37.055 -25.896 2.062 1.00 92.50 253 LYS A C 1
ATOM 2002 O O . LYS A 1 253 ? 36.936 -26.072 3.266 1.00 92.50 253 LYS A O 1
ATOM 2007 N N . LYS A 1 254 ? 36.870 -26.880 1.183 1.00 92.81 254 LYS A N 1
ATOM 2008 C CA . LYS A 1 254 ? 36.496 -28.238 1.585 1.00 92.81 254 LYS A CA 1
ATOM 2009 C C . LYS A 1 254 ? 37.579 -28.915 2.433 1.00 92.81 254 LYS A C 1
ATOM 2011 O O . LYS A 1 254 ? 37.280 -29.543 3.442 1.00 92.81 254 LYS A O 1
ATOM 2016 N N . LEU A 1 255 ? 38.840 -28.760 2.041 1.00 91.75 255 LEU A N 1
ATOM 2017 C CA . LEU A 1 255 ? 39.977 -29.344 2.745 1.00 91.75 255 LEU A CA 1
ATOM 2018 C C . LEU A 1 255 ? 40.207 -28.711 4.116 1.00 91.75 255 LEU A C 1
ATOM 2020 O O . LEU A 1 255 ? 40.494 -29.434 5.065 1.00 91.75 255 LEU A O 1
ATOM 2024 N N . THR A 1 256 ? 40.065 -27.391 4.234 1.00 89.12 256 THR A N 1
ATOM 2025 C CA . THR A 1 256 ? 40.302 -26.668 5.489 1.00 89.12 256 THR A CA 1
ATOM 2026 C C . THR A 1 256 ? 39.107 -26.711 6.437 1.00 89.12 256 THR A C 1
ATOM 2028 O O . THR A 1 256 ? 39.305 -26.872 7.638 1.00 89.12 256 THR A O 1
ATOM 2031 N N . GLU A 1 257 ? 37.874 -26.602 5.930 1.00 89.50 257 GLU A N 1
ATOM 2032 C CA . GLU A 1 257 ? 36.667 -26.533 6.767 1.00 89.50 257 GLU A CA 1
ATOM 2033 C C . GLU A 1 257 ? 36.059 -27.906 7.078 1.00 89.50 257 GLU A C 1
ATOM 2035 O O . GLU A 1 257 ? 35.630 -28.129 8.209 1.00 89.50 257 GLU A O 1
ATOM 2040 N N . GLU A 1 258 ? 36.000 -28.828 6.109 1.00 87.12 258 GLU A N 1
ATOM 2041 C CA . GLU A 1 258 ? 35.330 -30.127 6.304 1.00 87.12 258 GLU A CA 1
ATOM 2042 C C . GLU A 1 258 ? 36.307 -31.223 6.736 1.00 87.12 258 GLU A C 1
ATOM 2044 O O . GLU A 1 258 ? 35.995 -32.029 7.611 1.00 87.12 258 GLU A O 1
ATOM 2049 N N . GLU A 1 259 ? 37.489 -31.262 6.123 1.00 85.19 259 GLU A N 1
ATOM 2050 C CA . GLU A 1 259 ? 38.480 -32.317 6.364 1.00 85.19 259 GLU A CA 1
ATOM 2051 C C . GLU A 1 259 ? 39.585 -31.897 7.353 1.00 85.19 259 GLU A C 1
ATOM 2053 O O . GLU A 1 259 ? 40.365 -32.739 7.794 1.00 85.19 259 GLU A O 1
ATOM 2058 N N . GLY A 1 260 ? 39.625 -30.618 7.747 1.00 88.12 260 GLY A N 1
ATOM 2059 C CA . GLY A 1 260 ? 40.510 -30.097 8.794 1.00 88.12 260 GLY A CA 1
ATOM 2060 C C . GLY A 1 260 ? 42.001 -30.084 8.442 1.00 88.12 260 GLY A C 1
ATOM 2061 O O . GLY A 1 260 ? 42.839 -30.109 9.342 1.00 88.12 260 GLY A O 1
ATOM 2062 N N . TYR A 1 261 ? 42.349 -30.064 7.155 1.00 87.56 261 TYR A N 1
ATOM 2063 C CA . TYR A 1 261 ? 43.737 -29.962 6.706 1.00 87.56 261 TYR A CA 1
ATOM 2064 C C . TYR A 1 261 ? 44.322 -28.577 7.006 1.00 87.56 261 TYR A C 1
ATOM 2066 O O . TYR A 1 261 ? 43.674 -27.548 6.810 1.00 87.56 261 TYR A O 1
ATOM 2074 N N . ASP A 1 262 ? 45.588 -28.546 7.422 1.00 87.31 262 ASP A N 1
ATOM 2075 C CA . ASP A 1 262 ? 46.327 -27.300 7.622 1.00 87.31 262 ASP A CA 1
ATOM 2076 C C . ASP A 1 262 ? 46.714 -26.674 6.271 1.00 87.31 262 ASP A C 1
ATOM 2078 O O . ASP A 1 262 ? 47.461 -27.274 5.492 1.00 87.31 262 ASP A O 1
ATOM 2082 N N . ALA A 1 263 ? 46.251 -25.447 6.015 1.00 83.62 263 ALA A N 1
ATOM 2083 C CA . ALA A 1 263 ? 46.493 -24.693 4.782 1.00 83.62 263 ALA A CA 1
ATOM 2084 C C . ALA A 1 263 ? 47.977 -24.349 4.537 1.00 83.62 263 ALA A C 1
ATOM 2086 O O . ALA A 1 263 ? 48.334 -23.909 3.445 1.00 83.62 263 ALA A O 1
ATOM 2087 N N . GLN A 1 264 ? 48.841 -24.510 5.544 1.00 85.50 264 GLN A N 1
ATOM 2088 C CA . GLN A 1 264 ? 50.290 -24.295 5.437 1.00 85.50 264 GLN A CA 1
ATOM 2089 C C . GLN A 1 264 ? 51.086 -25.591 5.239 1.00 85.50 264 GLN A C 1
ATOM 2091 O O . GLN A 1 264 ? 52.301 -25.545 5.002 1.00 85.50 264 GLN A O 1
ATOM 2096 N N . SER A 1 265 ? 50.429 -26.747 5.333 1.00 89.88 265 SER A N 1
ATOM 2097 C CA . SER A 1 265 ? 51.078 -28.048 5.204 1.00 89.88 265 SER A CA 1
ATOM 2098 C C . SER A 1 265 ? 51.353 -28.406 3.741 1.00 89.88 265 SER A C 1
ATOM 2100 O O . SER A 1 265 ? 50.589 -28.079 2.833 1.00 89.88 265 SER A O 1
ATOM 2102 N N . ASP A 1 266 ? 52.455 -29.116 3.500 1.00 88.44 266 ASP A N 1
ATOM 2103 C CA . ASP A 1 266 ? 52.795 -29.590 2.153 1.00 88.44 266 ASP A CA 1
ATOM 2104 C C . ASP A 1 266 ? 51.826 -30.705 1.696 1.00 88.44 266 ASP A C 1
ATOM 2106 O O . ASP A 1 266 ? 51.552 -30.851 0.504 1.00 88.44 266 ASP A O 1
ATOM 2110 N N . GLU A 1 267 ? 51.246 -31.445 2.650 1.00 89.00 267 GLU A N 1
ATOM 2111 C CA . GLU A 1 267 ? 50.217 -32.466 2.411 1.00 89.00 267 GLU A CA 1
ATOM 2112 C C . GLU A 1 267 ? 48.924 -31.867 1.840 1.00 89.00 267 GLU A C 1
ATOM 2114 O O . GLU A 1 267 ? 48.337 -32.428 0.912 1.00 89.00 267 GLU A O 1
ATOM 2119 N N . TYR A 1 268 ? 48.513 -30.696 2.333 1.00 92.56 268 TYR A N 1
ATOM 2120 C CA . TYR A 1 268 ? 47.351 -29.960 1.833 1.00 92.56 268 TYR A CA 1
ATOM 2121 C C . TYR A 1 268 ? 47.494 -29.604 0.344 1.00 92.56 268 TYR A C 1
ATOM 2123 O O . TYR A 1 268 ? 46.596 -29.883 -0.457 1.00 92.56 268 TYR A O 1
ATOM 2131 N N . TYR A 1 269 ? 48.647 -29.062 -0.060 1.00 92.56 269 TYR A N 1
ATOM 2132 C CA . TYR A 1 269 ? 48.893 -28.707 -1.460 1.00 92.56 269 TYR A CA 1
ATOM 2133 C C . TYR A 1 269 ? 48.952 -29.940 -2.369 1.00 92.56 269 TYR A C 1
ATOM 2135 O O . TYR A 1 269 ? 48.478 -29.878 -3.503 1.00 92.56 269 TYR A O 1
ATOM 2143 N N . ALA A 1 270 ? 49.472 -31.071 -1.877 1.00 92.06 270 ALA A N 1
ATOM 2144 C CA . ALA A 1 270 ? 49.479 -32.333 -2.615 1.00 92.06 270 ALA A CA 1
ATOM 2145 C C . ALA A 1 270 ? 48.060 -32.889 -2.851 1.00 92.06 270 ALA A C 1
ATOM 2147 O O . ALA A 1 270 ? 47.765 -33.375 -3.948 1.00 92.06 270 ALA A O 1
ATOM 2148 N N . GLU A 1 271 ? 47.163 -32.786 -1.863 1.00 92.56 271 GLU A N 1
ATOM 2149 C CA . GLU A 1 271 ? 45.764 -33.202 -2.020 1.00 92.56 271 GLU A CA 1
ATOM 2150 C C . GLU A 1 271 ? 44.984 -32.300 -2.984 1.00 92.56 271 GLU A C 1
ATOM 2152 O O . GLU A 1 271 ? 44.218 -32.814 -3.803 1.00 92.56 271 GLU A O 1
ATOM 2157 N N . ILE A 1 272 ? 45.195 -30.979 -2.946 1.00 93.19 272 ILE A N 1
ATOM 2158 C CA . ILE A 1 272 ? 44.582 -30.060 -3.922 1.00 93.19 272 ILE A CA 1
ATOM 2159 C C . ILE A 1 272 ? 44.972 -30.456 -5.339 1.00 93.19 272 ILE A C 1
ATOM 2161 O O . ILE A 1 272 ? 44.118 -30.618 -6.208 1.00 93.19 272 ILE A O 1
ATOM 2165 N N . ASP A 1 273 ? 46.264 -30.655 -5.566 1.00 91.38 273 ASP A N 1
ATOM 2166 C CA . ASP A 1 273 ? 46.823 -31.017 -6.860 1.00 91.38 273 ASP A CA 1
ATOM 2167 C C . ASP A 1 273 ? 46.252 -32.344 -7.391 1.00 91.38 273 ASP A C 1
ATOM 2169 O O . ASP A 1 273 ? 45.980 -32.499 -8.584 1.00 91.38 273 ASP A O 1
ATOM 2173 N N . LYS A 1 274 ? 46.053 -33.322 -6.506 1.00 93.19 274 LYS A N 1
ATOM 2174 C CA . LYS A 1 274 ? 45.459 -34.622 -6.832 1.00 93.19 274 LYS A CA 1
ATOM 2175 C C . LYS A 1 274 ? 43.973 -34.502 -7.172 1.00 93.19 274 LYS A C 1
ATOM 2177 O O . LYS A 1 274 ? 43.533 -35.079 -8.166 1.00 93.19 274 LYS A O 1
ATOM 2182 N N . ARG A 1 275 ? 43.212 -33.730 -6.392 1.00 93.25 275 ARG A N 1
ATOM 2183 C CA . ARG A 1 275 ? 41.778 -33.502 -6.624 1.00 93.25 275 ARG A CA 1
ATOM 2184 C C . ARG A 1 275 ? 41.526 -32.682 -7.884 1.00 93.25 275 ARG A C 1
ATOM 2186 O O . ARG A 1 275 ? 40.649 -33.036 -8.658 1.00 93.25 275 ARG A O 1
ATOM 2193 N N . ILE A 1 276 ? 42.351 -31.676 -8.165 1.00 92.25 276 ILE A N 1
ATOM 2194 C CA . ILE A 1 276 ? 42.285 -30.920 -9.421 1.00 92.25 276 ILE A CA 1
ATOM 2195 C C . ILE A 1 276 ? 42.582 -31.817 -10.631 1.00 92.25 276 ILE A C 1
ATOM 2197 O O . ILE A 1 276 ? 41.906 -31.708 -11.652 1.00 92.25 276 ILE A O 1
ATOM 2201 N N . ARG A 1 277 ? 43.538 -32.749 -10.533 1.00 90.56 277 ARG A N 1
ATOM 2202 C CA . ARG A 1 277 ? 43.789 -33.727 -11.609 1.00 90.56 277 ARG A CA 1
ATOM 2203 C C . ARG A 1 277 ? 42.624 -34.695 -11.820 1.00 90.56 277 ARG A C 1
ATOM 2205 O O . ARG A 1 277 ? 42.382 -35.100 -12.954 1.00 90.56 277 ARG A O 1
ATOM 2212 N N . LEU A 1 278 ? 41.912 -35.047 -10.750 1.00 92.75 278 LEU A N 1
ATOM 2213 C CA . LEU A 1 278 ? 40.728 -35.905 -10.799 1.00 92.75 278 LEU A CA 1
ATOM 2214 C C . LEU A 1 278 ? 39.506 -35.173 -11.371 1.00 92.75 278 LEU A C 1
ATOM 2216 O O . 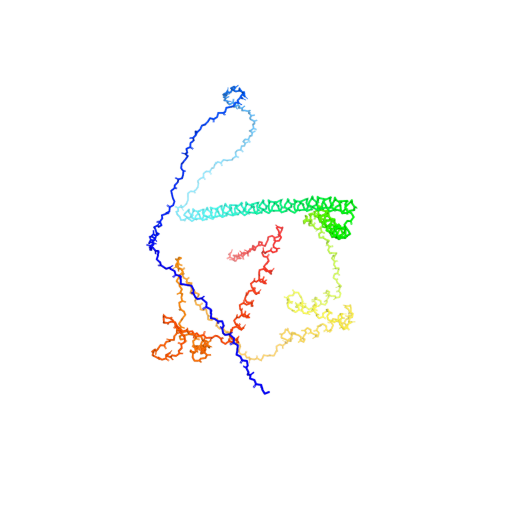LEU A 1 278 ? 38.767 -35.769 -12.147 1.00 92.75 278 LEU A O 1
ATOM 2220 N N . GLU A 1 279 ? 39.331 -33.893 -11.037 1.00 90.88 279 GLU A N 1
ATOM 2221 C CA . GLU A 1 279 ? 38.212 -33.063 -11.504 1.00 90.88 279 GLU A CA 1
ATOM 2222 C C . GLU A 1 279 ? 38.405 -32.596 -12.953 1.00 90.88 279 GLU A C 1
ATOM 2224 O O . GLU A 1 279 ? 37.459 -32.487 -13.735 1.00 90.88 279 GLU A O 1
ATOM 2229 N N . PHE A 1 280 ? 39.664 -32.419 -13.364 1.00 91.88 280 PHE A N 1
ATOM 2230 C CA . PHE A 1 280 ? 40.028 -32.029 -14.722 1.00 91.88 280 PHE A CA 1
ATOM 2231 C C . PHE A 1 280 ? 40.943 -33.045 -15.430 1.00 91.88 280 PHE A C 1
ATOM 2233 O O . PHE A 1 280 ? 41.999 -32.652 -15.933 1.00 91.88 280 PHE A O 1
ATOM 2240 N N . PRO A 1 281 ? 40.558 -34.330 -15.603 1.00 88.31 281 PRO A N 1
ATOM 2241 C CA . PRO A 1 281 ? 41.427 -35.322 -16.251 1.00 88.31 281 PRO A CA 1
ATOM 2242 C C . PRO A 1 281 ? 41.814 -34.916 -17.679 1.00 88.31 281 PRO A C 1
ATOM 2244 O O . PRO A 1 281 ? 42.937 -35.134 -18.130 1.00 88.31 281 PRO A O 1
ATOM 2247 N N . HIS A 1 282 ? 40.894 -34.239 -18.371 1.00 83.94 282 HIS A N 1
ATOM 2248 C CA . HIS A 1 282 ? 41.067 -33.723 -19.728 1.00 83.94 282 HIS A CA 1
ATOM 2249 C C . HIS A 1 282 ? 42.104 -32.590 -19.847 1.00 83.94 282 HIS A C 1
ATOM 2251 O O . HIS A 1 282 ? 42.535 -32.285 -20.956 1.00 83.94 282 HIS A O 1
ATOM 2257 N N . LYS A 1 283 ? 42.506 -31.959 -18.735 1.00 80.00 283 LYS A N 1
ATOM 2258 C CA . LYS A 1 283 ? 43.517 -30.886 -18.704 1.00 80.00 283 LYS A CA 1
ATOM 2259 C C . LYS A 1 283 ? 44.926 -31.407 -18.415 1.00 80.00 283 LYS A C 1
ATOM 2261 O O . LYS A 1 283 ? 45.892 -30.715 -18.721 1.00 80.00 283 LYS A O 1
ATOM 2266 N N . PHE A 1 284 ? 45.047 -32.616 -17.857 1.00 79.81 284 PHE A N 1
ATOM 2267 C CA . PHE A 1 284 ? 46.325 -33.212 -17.445 1.00 79.81 284 PHE A CA 1
ATOM 2268 C C . PHE A 1 284 ? 46.717 -34.473 -18.227 1.00 79.81 284 PHE A C 1
ATOM 2270 O O . PHE A 1 284 ? 47.851 -34.934 -18.095 1.00 79.81 284 PHE A O 1
ATOM 2277 N N . ALA A 1 285 ? 45.827 -35.039 -19.047 1.00 66.38 285 ALA A N 1
ATOM 2278 C CA . ALA A 1 285 ? 46.149 -36.202 -19.866 1.00 66.38 285 ALA A CA 1
ATOM 2279 C C . ALA A 1 285 ? 47.200 -35.861 -20.942 1.00 66.38 285 ALA A C 1
ATOM 2281 O O . ALA A 1 285 ? 46.929 -35.160 -21.917 1.00 66.38 285 ALA A O 1
ATOM 2282 N N . THR A 1 286 ? 48.412 -36.391 -20.767 1.00 51.81 286 THR A N 1
ATOM 2283 C CA . THR A 1 286 ? 49.447 -36.456 -21.803 1.00 51.81 286 THR A CA 1
ATOM 2284 C C . THR A 1 286 ? 48.947 -37.293 -22.984 1.00 51.81 286 THR A C 1
ATOM 2286 O O . THR A 1 286 ? 48.390 -38.374 -22.815 1.00 51.81 286 THR A O 1
ATOM 2289 N N . THR A 1 287 ? 49.152 -36.764 -24.184 1.00 49.75 287 THR A N 1
ATOM 2290 C CA . THR A 1 287 ? 48.861 -37.330 -25.506 1.00 49.75 287 THR A CA 1
ATOM 2291 C C . THR A 1 287 ? 49.000 -38.858 -25.616 1.00 49.75 287 THR A C 1
ATOM 2293 O O . THR A 1 287 ? 50.105 -39.380 -25.749 1.00 49.75 287 THR A O 1
ATOM 2296 N N . ALA A 1 288 ? 47.869 -39.555 -25.706 1.00 37.22 288 ALA A N 1
ATOM 2297 C CA . ALA A 1 288 ? 47.727 -40.758 -26.523 1.00 37.22 288 ALA A CA 1
ATOM 2298 C C . ALA A 1 288 ? 46.644 -40.448 -27.573 1.00 37.22 288 ALA A C 1
ATOM 2300 O O . ALA A 1 288 ? 45.539 -40.054 -27.189 1.00 37.22 288 ALA A O 1
ATOM 2301 N N . PRO A 1 289 ? 46.932 -40.529 -28.885 1.00 47.00 289 PRO A N 1
ATOM 2302 C CA . PRO A 1 289 ? 45.988 -40.109 -29.907 1.00 47.00 289 PRO A CA 1
ATOM 2303 C C . PRO A 1 289 ? 44.908 -41.182 -30.052 1.00 47.00 289 PRO A C 1
ATOM 2305 O O . PRO A 1 289 ? 45.102 -42.186 -30.728 1.00 47.00 289 PRO A O 1
ATOM 2308 N N . GLN A 1 290 ? 43.759 -40.978 -29.416 1.00 42.78 290 GLN A N 1
ATOM 2309 C CA . GLN A 1 290 ? 42.531 -41.669 -29.794 1.00 42.78 290 GLN A CA 1
ATOM 2310 C C . GLN A 1 290 ? 41.825 -40.784 -30.821 1.00 42.78 290 GLN A C 1
ATOM 2312 O O . GLN A 1 290 ? 41.214 -39.765 -30.507 1.00 42.78 290 GLN A O 1
ATOM 2317 N N . THR A 1 291 ? 42.002 -41.155 -32.083 1.00 46.00 291 THR A N 1
ATOM 2318 C CA . THR A 1 291 ? 41.211 -40.702 -33.223 1.00 46.00 291 THR A CA 1
ATOM 2319 C C . THR A 1 291 ? 39.741 -41.007 -32.982 1.00 46.00 291 THR A C 1
ATOM 2321 O O . THR A 1 291 ? 39.326 -42.153 -33.118 1.00 46.00 291 THR A O 1
ATOM 2324 N N . THR A 1 292 ? 38.947 -39.981 -32.699 1.00 40.31 292 THR A N 1
ATOM 2325 C CA . THR A 1 292 ? 37.520 -39.972 -33.028 1.00 40.31 292 THR A CA 1
ATOM 2326 C C . THR A 1 292 ? 37.133 -38.583 -33.506 1.00 40.31 292 THR A C 1
ATOM 2328 O O . THR A 1 292 ? 37.268 -37.584 -32.800 1.00 40.31 292 THR A O 1
ATOM 2331 N N . GLU A 1 293 ? 36.698 -38.557 -34.754 1.00 52.41 293 GLU A N 1
ATOM 2332 C CA . GLU A 1 293 ? 36.207 -37.431 -35.524 1.00 52.41 293 GLU A CA 1
ATOM 2333 C C . GLU A 1 293 ? 35.092 -36.691 -34.775 1.00 52.41 293 GLU A C 1
ATOM 2335 O O . GLU A 1 293 ? 33.960 -37.159 -34.689 1.00 52.41 293 GLU A O 1
ATOM 2340 N N . ASN A 1 294 ? 35.391 -35.501 -34.257 1.00 48.31 294 ASN A N 1
ATOM 2341 C CA . ASN A 1 294 ? 34.350 -34.567 -33.844 1.00 48.31 294 ASN A CA 1
ATOM 2342 C C . ASN A 1 294 ? 34.009 -33.666 -35.031 1.00 48.31 294 ASN A C 1
ATOM 2344 O O . ASN A 1 294 ? 34.632 -32.628 -35.272 1.00 48.31 294 ASN A O 1
ATOM 2348 N N . ALA A 1 295 ? 33.014 -34.114 -35.796 1.00 51.91 295 ALA A N 1
ATOM 2349 C CA . ALA A 1 295 ? 32.334 -33.323 -36.806 1.00 51.91 295 ALA A CA 1
ATOM 2350 C C . ALA A 1 295 ? 31.776 -32.039 -36.169 1.00 51.91 295 ALA A C 1
ATOM 2352 O O . ALA A 1 295 ? 30.993 -32.073 -35.219 1.00 51.91 295 ALA A O 1
ATOM 2353 N N . LYS A 1 296 ? 32.191 -30.886 -36.697 1.00 51.75 296 LYS A N 1
ATOM 2354 C CA . LYS A 1 296 ? 31.677 -29.573 -36.294 1.00 51.75 296 LYS A CA 1
ATOM 2355 C C . LYS A 1 296 ? 30.183 -29.503 -36.650 1.00 51.75 296 LYS A C 1
ATOM 2357 O O . LYS A 1 296 ? 29.866 -29.688 -37.827 1.00 51.75 296 LYS A O 1
ATOM 2362 N N . PRO A 1 297 ? 29.259 -29.204 -35.718 1.00 50.69 297 PRO A N 1
ATOM 2363 C CA . PRO A 1 297 ? 27.872 -28.975 -36.092 1.00 50.69 297 PRO A CA 1
ATOM 2364 C C . PRO A 1 297 ? 27.790 -27.656 -36.867 1.00 50.69 297 PRO A C 1
ATOM 2366 O O . PRO A 1 297 ? 28.059 -26.580 -36.331 1.00 50.69 297 PRO A O 1
ATOM 2369 N N . ALA A 1 298 ? 27.455 -27.737 -38.154 1.00 44.84 298 ALA A N 1
ATOM 2370 C CA . ALA A 1 298 ? 27.165 -26.566 -38.965 1.00 44.84 298 ALA A CA 1
ATOM 2371 C C . ALA A 1 298 ? 25.908 -25.882 -38.411 1.00 44.84 298 ALA A C 1
ATOM 2373 O O . ALA A 1 298 ? 24.822 -26.460 -38.380 1.00 44.84 298 ALA A O 1
ATOM 2374 N N . GLN A 1 299 ? 26.067 -24.645 -37.951 1.00 61.94 299 GLN A N 1
ATOM 2375 C CA . GLN A 1 299 ? 24.977 -23.815 -37.462 1.00 61.94 299 GLN A CA 1
ATOM 2376 C C . GLN A 1 299 ? 24.022 -23.498 -38.623 1.00 61.94 299 GLN A C 1
ATOM 2378 O O . GLN A 1 299 ? 24.337 -22.693 -39.498 1.00 61.94 299 GLN A O 1
ATOM 2383 N N . THR A 1 300 ? 22.839 -24.112 -38.645 1.00 55.72 300 THR A N 1
ATOM 2384 C CA . THR A 1 300 ? 21.775 -23.723 -39.576 1.00 55.72 300 THR A CA 1
ATOM 2385 C C . THR A 1 300 ? 21.175 -22.401 -39.116 1.00 55.72 300 THR A C 1
ATOM 2387 O O . THR A 1 300 ? 20.387 -22.344 -38.171 1.00 55.72 300 THR A O 1
ATOM 2390 N N . VAL A 1 301 ? 21.581 -21.317 -39.773 1.00 44.72 301 VAL A N 1
ATOM 2391 C CA . VAL A 1 301 ? 21.056 -19.973 -39.537 1.00 44.72 301 VAL A CA 1
ATOM 2392 C C . VAL A 1 301 ? 19.680 -19.877 -40.195 1.00 44.72 301 VAL A C 1
ATOM 2394 O O . VAL A 1 301 ? 19.567 -19.675 -41.402 1.00 44.72 301 VAL A O 1
ATOM 2397 N N . ALA A 1 302 ? 18.614 -20.038 -39.411 1.00 45.09 302 ALA A N 1
ATOM 2398 C CA . ALA A 1 302 ? 17.281 -19.650 -39.852 1.00 45.09 302 ALA A CA 1
ATOM 2399 C C . ALA A 1 302 ? 17.270 -18.128 -40.068 1.00 45.09 302 ALA A C 1
ATOM 2401 O O . ALA A 1 302 ? 17.614 -17.361 -39.165 1.00 45.09 302 ALA A O 1
ATOM 2402 N N . SER A 1 303 ? 16.891 -17.673 -41.263 1.00 49.75 303 SER A N 1
ATOM 2403 C CA . SER A 1 303 ? 16.703 -16.249 -41.526 1.00 49.75 303 SER A CA 1
ATOM 2404 C C . SER A 1 303 ? 15.645 -15.699 -40.569 1.00 49.75 303 SER A C 1
ATOM 2406 O O . SER A 1 303 ? 14.493 -16.137 -40.597 1.00 49.75 303 SER A O 1
ATOM 2408 N N . ALA A 1 304 ? 16.029 -14.735 -39.732 1.00 49.25 304 ALA A N 1
ATOM 2409 C CA . ALA A 1 304 ? 15.112 -13.981 -38.892 1.00 49.25 304 ALA A CA 1
ATOM 2410 C C . ALA A 1 304 ? 14.103 -13.238 -39.784 1.00 49.25 304 ALA A C 1
ATOM 2412 O O . ALA A 1 304 ? 14.387 -12.156 -40.303 1.00 49.25 304 ALA A O 1
ATOM 2413 N N . SER A 1 305 ? 12.924 -13.831 -39.981 1.00 38.72 305 SER A N 1
ATOM 2414 C CA . SER A 1 305 ? 11.796 -13.153 -40.610 1.00 38.72 305 SER A CA 1
ATOM 2415 C C . SER A 1 305 ? 11.328 -12.048 -39.669 1.00 38.72 305 SER A C 1
ATOM 2417 O O . SER A 1 305 ? 10.720 -12.291 -38.626 1.00 38.72 305 SER A O 1
ATOM 2419 N N . ARG A 1 306 ? 11.677 -10.810 -40.015 1.00 49.94 306 ARG A N 1
ATOM 2420 C CA . ARG A 1 306 ? 11.172 -9.607 -39.362 1.00 49.94 306 ARG A CA 1
ATOM 2421 C C . ARG A 1 306 ? 9.726 -9.446 -39.811 1.00 49.94 306 ARG A C 1
ATOM 2423 O O . ARG A 1 306 ? 9.475 -8.941 -40.901 1.00 49.94 306 ARG A O 1
ATOM 2430 N N . SER A 1 307 ? 8.773 -9.884 -38.995 1.00 45.34 307 SER A N 1
ATOM 2431 C CA . SER A 1 307 ? 7.365 -9.583 -39.231 1.00 45.34 307 SER A CA 1
ATOM 2432 C C . SER A 1 307 ? 7.154 -8.073 -39.101 1.00 45.34 307 SER A C 1
ATOM 2434 O O . SER A 1 307 ? 7.056 -7.528 -38.000 1.00 45.34 307 SER A O 1
ATOM 2436 N N . THR A 1 308 ? 7.095 -7.384 -40.233 1.00 48.16 308 THR A N 1
ATOM 2437 C CA . THR A 1 308 ? 6.603 -6.014 -40.360 1.00 48.16 308 THR A CA 1
ATOM 2438 C C . THR A 1 308 ? 5.097 -6.001 -40.098 1.00 48.16 308 THR A C 1
ATOM 2440 O O . THR A 1 308 ? 4.272 -6.053 -41.003 1.00 48.16 308 THR A O 1
ATOM 2443 N N . GLY A 1 309 ? 4.717 -5.953 -38.823 1.00 46.56 309 GLY A N 1
ATOM 2444 C CA . GLY A 1 309 ? 3.325 -5.889 -38.386 1.00 46.56 309 GLY A CA 1
ATOM 2445 C C . GLY A 1 309 ? 2.816 -4.457 -38.241 1.00 46.56 309 GLY A C 1
ATOM 2446 O O . GLY A 1 309 ? 2.627 -3.981 -37.127 1.00 46.56 309 GLY A O 1
ATOM 2447 N N . ARG A 1 310 ? 2.554 -3.774 -39.361 1.00 51.50 310 ARG A N 1
ATOM 2448 C CA . ARG A 1 310 ? 1.611 -2.644 -39.401 1.00 51.50 310 ARG A CA 1
ATOM 2449 C C . ARG A 1 310 ? 0.196 -3.217 -39.279 1.00 51.50 310 ARG A C 1
ATOM 2451 O O . ARG A 1 310 ? -0.317 -3.776 -40.240 1.00 51.50 310 ARG A O 1
ATOM 2458 N N . THR A 1 311 ? -0.452 -3.087 -38.127 1.00 50.91 311 THR A N 1
ATOM 2459 C CA . THR A 1 311 ? -1.921 -3.185 -37.986 1.00 50.91 311 THR A CA 1
ATOM 2460 C C . THR A 1 311 ? -2.288 -2.419 -36.713 1.00 50.91 311 THR A C 1
ATOM 2462 O O . THR A 1 311 ? -2.079 -2.902 -35.611 1.00 50.91 311 THR A O 1
ATOM 2465 N N . SER A 1 312 ? -2.509 -1.108 -36.812 1.00 48.72 312 SER A N 1
ATOM 2466 C CA . SER A 1 312 ? -3.846 -0.495 -36.880 1.00 48.72 312 SER A CA 1
ATOM 2467 C C . SER A 1 312 ? -4.791 -1.002 -35.783 1.00 48.72 312 SER A C 1
ATOM 2469 O O . SER A 1 312 ? -5.169 -2.172 -35.764 1.00 48.72 312 SER A O 1
ATOM 2471 N N . GLY A 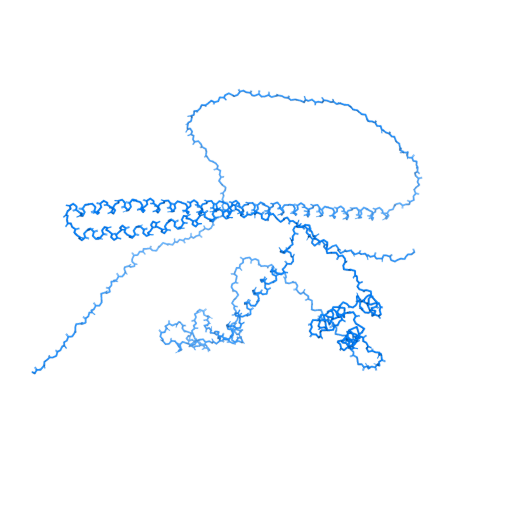1 313 ? -5.154 -0.101 -34.865 1.00 56.62 313 GLY A N 1
ATOM 2472 C CA . GLY A 1 313 ? -5.950 -0.333 -33.659 1.00 56.62 313 GLY A CA 1
ATOM 2473 C C . GLY A 1 313 ? -7.407 -0.721 -33.909 1.00 56.62 313 GLY A C 1
ATOM 2474 O O . GLY A 1 313 ? -8.323 -0.014 -33.504 1.00 56.62 313 GLY A O 1
ATOM 2475 N N . ARG A 1 314 ? -7.635 -1.886 -34.517 1.00 58.41 314 ARG A N 1
ATOM 2476 C CA . ARG A 1 314 ? -8.921 -2.586 -34.494 1.00 58.41 314 ARG A CA 1
ATOM 2477 C C . ARG A 1 314 ? -8.736 -3.868 -33.691 1.00 58.41 314 ARG A C 1
ATOM 2479 O O . ARG A 1 314 ? -8.060 -4.790 -34.147 1.00 58.41 314 ARG A O 1
ATOM 2486 N N . LYS A 1 315 ? -9.336 -3.932 -32.496 1.00 56.72 315 LYS A N 1
ATOM 2487 C CA . LYS A 1 315 ? -9.487 -5.173 -31.717 1.00 56.72 315 LYS A CA 1
ATOM 2488 C C . LYS A 1 315 ? -10.341 -6.147 -32.537 1.00 56.72 315 LYS A C 1
ATOM 2490 O O . LYS A 1 315 ? -11.557 -6.183 -32.415 1.00 56.72 315 LYS A O 1
ATOM 2495 N N . THR A 1 316 ? -9.702 -6.897 -33.427 1.00 63.44 316 THR A N 1
ATOM 2496 C CA . THR A 1 316 ? -10.315 -8.040 -34.099 1.00 63.44 316 THR A CA 1
ATOM 2497 C C . THR A 1 316 ? -10.129 -9.242 -33.187 1.00 63.44 316 THR A C 1
ATOM 2499 O O . THR A 1 316 ? -9.007 -9.638 -32.867 1.00 63.44 316 THR A O 1
ATOM 2502 N N . VAL A 1 317 ? -11.239 -9.793 -32.700 1.00 61.66 317 VAL A N 1
ATOM 2503 C CA . VAL A 1 317 ? -11.213 -11.032 -31.925 1.00 61.66 317 VAL A CA 1
ATOM 2504 C C . VAL A 1 317 ? -10.839 -12.152 -32.891 1.00 61.66 317 VAL A C 1
ATOM 2506 O O . VAL A 1 317 ? -11.621 -12.520 -33.765 1.00 61.66 317 VAL A O 1
ATOM 2509 N N . LYS A 1 318 ? -9.615 -12.675 -32.773 1.00 69.12 318 LYS A N 1
ATOM 2510 C CA . LYS A 1 318 ? -9.200 -13.868 -33.516 1.00 69.12 318 LYS A CA 1
ATOM 2511 C C . LYS A 1 318 ? -9.930 -15.071 -32.927 1.00 69.12 318 LYS A C 1
ATOM 2513 O O . LYS A 1 318 ? -9.563 -15.556 -31.858 1.00 69.12 318 LYS A O 1
ATOM 2518 N N . LEU A 1 319 ? -10.961 -15.544 -33.621 1.00 71.38 319 LEU A N 1
ATOM 2519 C CA . LEU A 1 319 ? -11.623 -16.796 -33.271 1.00 71.38 319 LEU A CA 1
ATOM 2520 C C . LEU A 1 319 ? -10.625 -17.942 -33.457 1.00 71.38 319 LEU A C 1
ATOM 2522 O O . LEU A 1 319 ? -9.981 -18.069 -34.499 1.00 71.38 319 LEU A O 1
ATOM 2526 N N . THR A 1 320 ? -10.453 -18.756 -32.417 1.00 71.75 320 THR A N 1
ATOM 2527 C CA . THR A 1 320 ? -9.598 -19.941 -32.507 1.00 71.75 320 THR A CA 1
ATOM 2528 C C . THR A 1 320 ? -10.329 -21.019 -33.299 1.00 71.75 320 THR A C 1
ATOM 2530 O O . THR A 1 320 ? -11.517 -21.248 -33.090 1.00 71.75 320 THR A O 1
ATOM 2533 N N . SER A 1 321 ? -9.624 -21.685 -34.218 1.00 80.50 321 SER A N 1
ATOM 2534 C CA . SER A 1 321 ? -10.200 -22.787 -34.992 1.00 80.50 321 SER A CA 1
ATOM 2535 C C . SER A 1 321 ? -10.659 -23.908 -34.056 1.00 80.50 321 SER A C 1
ATOM 2537 O O . SER A 1 321 ? -9.866 -24.428 -33.264 1.00 80.50 321 SER A O 1
ATOM 2539 N N . PHE A 1 322 ? -11.928 -24.297 -34.179 1.00 79.19 322 PHE A N 1
ATOM 2540 C CA . PHE A 1 322 ? -12.554 -25.383 -33.424 1.00 79.19 322 PHE A CA 1
ATOM 2541 C C . PHE A 1 322 ? -11.737 -26.689 -33.489 1.00 79.19 322 PHE A C 1
ATOM 2543 O O . PHE A 1 322 ? -11.453 -27.310 -32.465 1.00 79.19 322 PHE A O 1
ATOM 2550 N N . THR A 1 323 ? -11.250 -27.054 -34.679 1.00 81.25 323 THR A N 1
ATOM 2551 C CA . THR A 1 323 ? -10.413 -28.246 -34.892 1.00 81.25 323 THR A CA 1
ATOM 2552 C C . THR A 1 323 ? -9.110 -28.188 -34.096 1.00 81.25 323 THR A C 1
ATOM 2554 O O . THR A 1 323 ? -8.628 -29.211 -33.612 1.00 81.25 323 THR A O 1
ATOM 2557 N N . GLY A 1 324 ? -8.542 -26.991 -33.925 1.00 82.88 324 GLY A N 1
ATOM 2558 C CA . GLY A 1 324 ? -7.353 -26.785 -33.101 1.00 82.88 324 GLY A CA 1
ATOM 2559 C C . GLY A 1 324 ? -7.622 -27.048 -31.620 1.00 82.88 324 GLY A C 1
ATOM 2560 O O . GLY A 1 324 ? -6.799 -27.674 -30.956 1.00 82.88 324 GLY A O 1
ATOM 2561 N N . ARG A 1 325 ? -8.797 -26.644 -31.116 1.00 85.50 325 ARG A N 1
ATOM 2562 C CA . ARG A 1 325 ? -9.197 -26.891 -29.722 1.00 85.50 325 ARG A CA 1
ATOM 2563 C C . ARG A 1 325 ? -9.375 -28.379 -29.433 1.00 85.50 325 ARG A C 1
ATOM 2565 O O . ARG A 1 325 ? -8.788 -28.859 -28.466 1.00 85.50 325 ARG A O 1
ATOM 2572 N N . MET A 1 326 ? -10.052 -29.110 -30.318 1.00 83.81 326 MET A N 1
ATOM 2573 C CA . MET A 1 326 ? -10.215 -30.566 -30.196 1.00 83.81 326 MET A CA 1
ATOM 2574 C C . MET A 1 326 ? -8.866 -31.302 -30.178 1.00 83.81 326 MET A C 1
ATOM 2576 O O . MET A 1 326 ? -8.654 -32.182 -29.352 1.00 83.81 326 MET A O 1
ATOM 2580 N N . ARG A 1 327 ? -7.909 -30.905 -31.033 1.00 83.81 327 ARG A N 1
ATOM 2581 C CA . ARG A 1 327 ? -6.546 -31.479 -31.024 1.00 83.81 327 ARG A CA 1
ATOM 2582 C C . ARG A 1 327 ? -5.758 -31.139 -29.760 1.00 83.81 327 ARG A C 1
ATOM 2584 O O . ARG A 1 327 ? -4.886 -31.902 -29.371 1.00 83.81 327 ARG A O 1
ATOM 2591 N N . SER A 1 328 ? -6.059 -30.006 -29.126 1.00 82.44 328 SER A N 1
ATOM 2592 C CA . SER A 1 328 ? -5.445 -29.589 -27.860 1.00 82.44 328 SER A CA 1
ATOM 2593 C C . SER A 1 328 ? -6.106 -30.196 -26.614 1.00 82.44 328 SER A C 1
ATOM 2595 O O . SER A 1 328 ? -5.880 -29.693 -25.517 1.00 82.44 328 SER A O 1
ATOM 2597 N N . GLY A 1 329 ? -6.934 -31.235 -26.780 1.00 82.81 329 GLY A N 1
ATOM 2598 C CA . GLY A 1 329 ? -7.537 -31.982 -25.671 1.00 82.81 329 GLY A CA 1
ATOM 2599 C C . GLY A 1 329 ? -8.791 -31.347 -25.067 1.00 82.81 329 GLY A C 1
ATOM 2600 O O . GLY A 1 329 ? -9.122 -31.640 -23.926 1.00 82.81 329 GLY A O 1
ATOM 2601 N N . TYR A 1 330 ? -9.473 -30.456 -25.792 1.00 87.12 330 TYR A N 1
ATOM 2602 C CA . TYR A 1 330 ? -10.762 -29.913 -25.355 1.00 87.12 330 TYR A CA 1
ATOM 2603 C C . TYR A 1 330 ? -11.881 -30.882 -25.738 1.00 87.12 330 TYR A C 1
ATOM 2605 O O . TYR A 1 330 ? -11.929 -31.342 -26.880 1.00 87.12 330 TYR A O 1
ATOM 2613 N N . GLU A 1 331 ? -12.801 -31.135 -24.812 1.00 88.06 331 GLU A N 1
ATOM 2614 C CA . GLU A 1 331 ? -13.950 -32.018 -25.028 1.00 88.06 331 GLU A CA 1
ATOM 2615 C C . GLU A 1 331 ? -15.243 -31.217 -25.127 1.00 88.06 331 GLU A C 1
ATOM 2617 O O . GLU A 1 331 ? -15.428 -30.238 -24.408 1.00 88.06 331 GLU A O 1
ATOM 2622 N N . LEU A 1 332 ? -16.151 -31.624 -26.011 1.00 89.38 332 LEU A N 1
ATOM 2623 C CA . LEU A 1 332 ? -17.440 -30.957 -26.168 1.00 89.38 332 LEU A CA 1
ATOM 2624 C C . LEU A 1 332 ? -18.388 -31.311 -25.027 1.00 89.38 332 LEU A C 1
ATOM 2626 O O . LEU A 1 332 ? -18.507 -32.479 -24.667 1.00 89.38 332 LEU A O 1
ATOM 2630 N N . VAL A 1 333 ? -19.093 -30.306 -24.515 1.00 89.94 333 VAL A N 1
ATOM 2631 C CA . VAL A 1 333 ? -20.057 -30.480 -23.426 1.00 89.94 333 VAL A CA 1
ATOM 2632 C C . VAL A 1 333 ? -21.427 -30.823 -24.004 1.00 89.94 333 VAL A C 1
ATOM 2634 O O . VAL A 1 333 ? -22.011 -30.025 -24.746 1.00 89.94 333 VAL A O 1
ATOM 2637 N N . ARG A 1 334 ? -21.945 -32.012 -23.683 1.00 89.56 334 ARG A N 1
ATOM 2638 C CA . ARG A 1 334 ? -23.286 -32.432 -24.110 1.00 89.56 334 ARG A CA 1
ATOM 2639 C C . ARG A 1 334 ? -24.360 -31.868 -23.190 1.00 89.56 334 ARG A C 1
ATOM 2641 O O . ARG A 1 334 ? -24.141 -31.713 -21.993 1.00 89.56 334 ARG A O 1
ATOM 2648 N N . ALA A 1 335 ? -25.528 -31.591 -23.758 1.00 86.69 335 ALA A N 1
ATOM 2649 C CA . ALA A 1 335 ? -26.678 -31.099 -23.005 1.00 86.69 335 ALA A CA 1
ATOM 2650 C C . ALA A 1 335 ? -27.233 -32.149 -22.028 1.00 86.69 335 ALA A C 1
ATOM 2652 O O . ALA A 1 335 ? -27.673 -31.796 -20.940 1.00 86.69 335 ALA A O 1
ATOM 2653 N N . ASP A 1 336 ? -27.123 -33.435 -22.374 1.00 86.12 336 ASP A N 1
ATOM 2654 C CA . ASP A 1 336 ? -27.608 -34.553 -21.553 1.00 86.12 336 ASP A CA 1
ATOM 2655 C C . ASP A 1 336 ? -26.897 -34.663 -20.189 1.00 86.12 336 ASP A C 1
ATOM 2657 O O . ASP A 1 336 ? -27.453 -35.216 -19.245 1.00 86.12 336 ASP A O 1
ATOM 2661 N N . GLU A 1 337 ? -25.674 -34.130 -20.068 1.00 86.12 337 GLU A N 1
ATOM 2662 C CA . GLU A 1 337 ? -24.909 -34.109 -18.810 1.00 86.12 337 GLU A CA 1
ATOM 2663 C C . GLU A 1 337 ? -25.475 -33.096 -17.795 1.00 86.12 337 GLU A C 1
ATOM 2665 O O . GLU A 1 337 ? -25.157 -33.172 -16.609 1.00 86.12 337 GLU A O 1
ATOM 2670 N N . TYR A 1 338 ? -26.331 -32.167 -18.240 1.00 85.38 338 TYR A N 1
ATOM 2671 C CA . TYR A 1 338 ? -26.900 -31.090 -17.426 1.00 85.38 338 TYR A CA 1
ATOM 2672 C C . TYR A 1 338 ? -28.430 -31.011 -17.584 1.00 85.38 338 TYR A C 1
ATOM 2674 O O . TYR A 1 338 ? -28.942 -30.008 -18.082 1.00 85.38 338 TYR A O 1
ATOM 2682 N N . PRO A 1 339 ? -29.186 -32.036 -17.139 1.00 80.25 339 PRO A N 1
ATOM 2683 C CA . PRO A 1 339 ? -30.638 -32.104 -17.339 1.00 80.25 339 PRO A CA 1
ATOM 2684 C C . PRO A 1 339 ? -31.411 -30.999 -16.600 1.00 80.25 339 PRO A C 1
ATOM 2686 O O . PRO A 1 339 ? -32.498 -30.616 -17.019 1.00 80.25 339 PRO A O 1
ATOM 2689 N N . GLU A 1 340 ? -30.833 -30.461 -15.526 1.00 83.81 340 GLU A N 1
ATOM 2690 C CA . GLU A 1 340 ? -31.436 -29.415 -14.690 1.00 83.81 340 GLU A CA 1
ATOM 2691 C C . GLU A 1 340 ? -31.334 -28.008 -15.305 1.00 83.81 340 GLU A C 1
ATOM 2693 O O . GLU A 1 340 ? -31.998 -27.076 -14.851 1.00 83.81 340 GLU A O 1
ATOM 2698 N N . ALA A 1 341 ? -30.494 -27.817 -16.327 1.00 78.69 341 ALA A N 1
ATOM 2699 C CA . ALA A 1 341 ? -30.207 -26.503 -16.886 1.00 78.69 341 ALA A CA 1
ATOM 2700 C C . ALA A 1 341 ? -30.586 -26.433 -18.371 1.00 78.69 341 ALA A C 1
ATOM 2702 O O . ALA A 1 341 ? -30.007 -27.099 -19.226 1.00 78.69 341 ALA A O 1
ATOM 2703 N N . ASN A 1 342 ? -31.562 -25.577 -18.688 1.00 85.38 342 ASN A N 1
ATOM 2704 C CA . ASN A 1 342 ? -32.055 -25.384 -20.050 1.00 85.38 342 ASN A CA 1
ATOM 2705 C C . ASN A 1 342 ? -31.075 -24.539 -20.887 1.00 85.38 342 ASN A C 1
ATOM 2707 O O . ASN A 1 342 ? -31.255 -23.330 -21.056 1.00 85.38 342 ASN A O 1
ATOM 2711 N N . TYR A 1 343 ? -30.014 -25.171 -21.387 1.00 86.50 343 TYR A N 1
ATOM 2712 C CA . TYR A 1 343 ? -29.036 -24.533 -22.265 1.00 86.50 343 TYR A CA 1
ATOM 2713 C C . TYR A 1 343 ? -29.412 -24.667 -23.749 1.00 86.50 343 TYR A C 1
ATOM 2715 O O . TYR A 1 343 ? -29.972 -25.682 -24.158 1.00 86.50 343 TYR A O 1
ATOM 2723 N N . PRO A 1 344 ? -29.064 -23.686 -24.604 1.00 89.06 344 PRO A N 1
ATOM 2724 C CA . PRO A 1 344 ? -29.233 -23.816 -26.047 1.00 89.06 344 PRO A CA 1
ATOM 2725 C C . PRO A 1 344 ? -28.395 -24.973 -26.609 1.00 89.06 344 PRO A C 1
ATOM 2727 O O . PRO A 1 344 ? -27.179 -25.034 -26.410 1.00 89.06 344 PRO A O 1
ATOM 2730 N N . VAL A 1 345 ? -29.054 -25.878 -27.331 1.00 90.06 345 VAL A N 1
ATOM 2731 C CA . VAL A 1 345 ? -28.439 -27.077 -27.913 1.00 90.06 345 VAL A CA 1
ATOM 2732 C C . VAL A 1 345 ? -28.429 -26.967 -29.429 1.00 90.06 345 VAL A C 1
ATOM 2734 O O . VAL A 1 345 ? -29.404 -26.524 -30.045 1.00 90.06 345 VAL A O 1
ATOM 2737 N N . VAL A 1 346 ? -27.336 -27.407 -30.047 1.00 88.44 346 VAL A N 1
ATOM 2738 C CA . VAL A 1 346 ? -27.280 -27.574 -31.499 1.00 88.44 346 VAL A CA 1
ATOM 2739 C C . VAL A 1 346 ? -28.221 -28.711 -31.894 1.00 88.44 346 VAL A C 1
ATOM 2741 O O . VAL A 1 346 ? -28.064 -29.841 -31.433 1.00 88.44 346 VAL A O 1
ATOM 2744 N N . LYS A 1 347 ? -29.219 -28.404 -32.726 1.00 84.94 347 LYS A N 1
ATOM 2745 C CA . LYS A 1 347 ? -30.265 -29.360 -33.120 1.00 84.94 347 LYS A CA 1
ATOM 2746 C C . LYS A 1 347 ? -29.853 -30.252 -34.294 1.00 84.94 347 LYS A C 1
ATOM 2748 O O . LYS A 1 347 ? -30.276 -31.399 -34.347 1.00 84.94 347 LYS A O 1
ATOM 2753 N N . ASP A 1 348 ? -28.981 -29.759 -35.176 1.00 83.06 348 ASP A N 1
ATOM 2754 C CA . ASP A 1 348 ? -28.690 -30.392 -36.466 1.00 83.06 348 ASP A CA 1
ATOM 2755 C C . ASP A 1 348 ? -27.184 -30.606 -36.712 1.00 83.06 348 ASP A C 1
ATOM 2757 O O . ASP A 1 348 ? -26.335 -29.801 -36.319 1.00 83.06 348 ASP A O 1
ATOM 2761 N N . GLY A 1 349 ? -26.842 -31.686 -37.425 1.00 85.81 349 GLY A N 1
ATOM 2762 C CA . GLY A 1 349 ? -25.483 -31.986 -37.895 1.00 85.81 349 GLY A CA 1
ATOM 2763 C C . GLY A 1 349 ? -24.633 -32.851 -36.952 1.00 85.81 349 GLY A C 1
ATOM 2764 O O . GLY A 1 349 ? -25.121 -33.465 -36.010 1.00 85.81 349 GLY A O 1
ATOM 2765 N N . LYS A 1 350 ? -23.318 -32.917 -37.217 1.00 83.00 350 LYS A N 1
ATOM 2766 C CA . LYS A 1 350 ? -22.359 -33.789 -36.496 1.00 83.00 350 LYS A CA 1
ATOM 2767 C C . LYS A 1 350 ? -22.250 -33.491 -34.991 1.00 83.00 350 LYS A C 1
ATOM 2769 O O . LYS A 1 350 ? -21.810 -34.349 -34.233 1.00 83.00 350 LYS A O 1
ATOM 2774 N N . TYR A 1 351 ? -22.614 -32.279 -34.579 1.00 86.12 351 TYR A N 1
ATOM 2775 C CA . TYR A 1 351 ? -22.523 -31.803 -33.196 1.00 86.12 351 TYR A CA 1
ATOM 2776 C C . TYR A 1 351 ? -23.902 -31.650 -32.543 1.00 86.12 351 TYR A C 1
ATOM 2778 O O . TYR A 1 351 ? -24.032 -30.916 -31.567 1.00 86.12 351 TYR A O 1
ATOM 2786 N N . ALA A 1 352 ? -24.926 -32.320 -33.084 1.00 87.00 352 ALA A N 1
ATOM 2787 C CA . ALA A 1 352 ? -26.243 -32.352 -32.468 1.00 87.00 352 ALA A CA 1
ATOM 2788 C C . ALA A 1 352 ? -26.155 -32.881 -31.023 1.00 87.00 352 ALA A C 1
ATOM 2790 O O . ALA A 1 352 ? -25.427 -33.838 -30.752 1.00 87.00 352 ALA A O 1
ATOM 2791 N N . GLY A 1 353 ? -26.855 -32.230 -30.092 1.00 85.75 353 GLY A N 1
ATOM 2792 C CA . GLY A 1 353 ? -26.816 -32.569 -28.661 1.00 85.75 353 GLY A CA 1
ATOM 2793 C C . GLY A 1 353 ? -25.706 -31.878 -27.853 1.00 85.75 353 GLY A C 1
ATOM 2794 O O . GLY A 1 353 ? -25.661 -32.008 -26.631 1.00 85.75 353 GLY A O 1
ATOM 2795 N N . VAL A 1 354 ? -24.817 -31.116 -28.498 1.00 89.38 354 VAL A N 1
ATOM 2796 C CA . VAL A 1 354 ? -23.791 -30.303 -27.822 1.00 89.38 354 VAL A CA 1
ATOM 2797 C C . VAL A 1 354 ? -24.352 -28.920 -27.497 1.00 89.38 354 VAL A C 1
ATOM 2799 O O . VAL A 1 354 ? -25.067 -28.322 -28.307 1.00 89.38 354 VAL A O 1
ATOM 2802 N N . ILE A 1 355 ? -24.008 -28.399 -26.319 1.00 91.00 355 ILE A N 1
ATOM 2803 C CA . ILE A 1 355 ? -24.385 -27.044 -25.906 1.00 91.00 355 ILE A CA 1
ATOM 2804 C C . ILE A 1 355 ? -23.663 -26.032 -26.806 1.00 91.00 355 ILE A C 1
ATOM 2806 O O . ILE A 1 355 ? -22.438 -26.069 -26.951 1.00 91.00 355 ILE A O 1
ATOM 2810 N N . GLY A 1 356 ? -24.406 -25.113 -27.419 1.00 88.75 356 GLY A N 1
ATOM 2811 C CA . GLY A 1 356 ? -23.839 -24.152 -28.360 1.00 88.75 356 GLY A CA 1
ATOM 2812 C C . GLY A 1 356 ? -24.801 -23.040 -28.763 1.00 88.75 356 GLY A C 1
ATOM 2813 O O . GLY A 1 356 ? -26.013 -23.231 -28.818 1.00 88.75 356 GLY A O 1
ATOM 2814 N N . VAL A 1 357 ? -24.251 -21.862 -29.066 1.00 88.31 357 VAL A N 1
ATOM 2815 C CA . VAL A 1 357 ? -25.005 -20.656 -29.448 1.00 88.31 357 VAL A CA 1
ATOM 2816 C C . VAL A 1 357 ? -24.334 -20.006 -30.654 1.00 88.31 357 VAL A C 1
ATOM 2818 O O . VAL A 1 357 ? -23.122 -19.801 -30.656 1.00 88.31 357 VAL A O 1
ATOM 2821 N N . GLY A 1 358 ? -25.110 -19.670 -31.690 1.00 81.81 358 GLY A N 1
ATOM 2822 C CA . GLY A 1 358 ? -24.637 -18.837 -32.806 1.00 81.81 358 GLY A CA 1
ATOM 2823 C C . GLY A 1 358 ? -23.438 -19.400 -33.584 1.00 81.81 358 GLY A C 1
ATOM 2824 O O . GLY A 1 358 ? -22.600 -18.633 -34.046 1.00 81.81 358 GLY A O 1
ATOM 2825 N N . GLY A 1 359 ? -23.323 -20.729 -33.701 1.00 81.50 359 GLY A N 1
ATOM 2826 C CA . GLY A 1 359 ? -22.207 -21.397 -34.388 1.00 81.50 359 GLY A CA 1
ATOM 2827 C C . GLY A 1 359 ? -20.970 -21.659 -33.517 1.00 81.50 359 GLY A C 1
ATOM 2828 O O . GLY A 1 359 ? -19.985 -22.204 -34.015 1.00 81.50 359 GLY A O 1
ATOM 2829 N N . LEU A 1 360 ? -21.010 -21.313 -32.226 1.00 87.31 360 LEU A N 1
ATOM 2830 C CA . LEU A 1 360 ? -19.996 -21.689 -31.242 1.00 87.31 360 LEU A CA 1
ATOM 2831 C C . LEU A 1 360 ? -20.458 -22.919 -30.455 1.00 87.31 360 LEU A C 1
ATOM 2833 O O . LEU A 1 360 ? -21.627 -23.029 -30.094 1.00 87.31 360 LEU A O 1
ATOM 2837 N N . LEU A 1 361 ? -19.518 -23.816 -30.161 1.00 88.44 361 LEU A N 1
ATOM 2838 C CA . LEU A 1 361 ? -19.736 -25.007 -29.340 1.00 88.44 361 LEU A CA 1
ATOM 2839 C C . LEU A 1 361 ? -19.040 -24.833 -27.991 1.00 88.44 361 LEU A C 1
ATOM 2841 O O . LEU A 1 361 ? -17.899 -24.363 -27.939 1.00 88.44 361 LEU A O 1
ATOM 2845 N N . LEU A 1 362 ? -19.709 -25.233 -26.912 1.00 89.31 362 LEU A N 1
ATOM 2846 C CA . LEU A 1 362 ? -19.125 -25.247 -25.580 1.00 89.31 362 LEU A CA 1
ATOM 2847 C C . LEU A 1 362 ? -18.179 -26.442 -25.446 1.00 89.31 362 LEU A C 1
ATOM 2849 O O . LEU A 1 362 ? -18.563 -27.590 -25.677 1.00 89.31 362 LEU A O 1
ATOM 2853 N N . ALA A 1 363 ? -16.941 -26.164 -25.049 1.00 89.25 363 ALA A N 1
ATOM 2854 C CA . ALA A 1 363 ? -15.943 -27.186 -24.793 1.00 89.25 363 ALA A CA 1
ATOM 2855 C C . ALA A 1 363 ? -15.333 -27.009 -23.400 1.00 89.25 363 ALA A C 1
ATOM 2857 O O . ALA A 1 363 ? -14.954 -25.896 -23.024 1.00 89.25 363 ALA A O 1
ATOM 2858 N N . ARG A 1 364 ? -15.220 -28.108 -22.652 1.00 89.31 364 ARG A N 1
ATOM 2859 C CA . ARG A 1 364 ? -14.557 -28.159 -21.349 1.00 89.31 364 ARG A CA 1
ATOM 2860 C C . ARG A 1 364 ? -13.058 -28.388 -21.512 1.00 89.31 364 ARG A C 1
ATOM 2862 O O . ARG A 1 364 ? -12.609 -29.074 -22.433 1.00 89.31 364 ARG A O 1
ATOM 2869 N N . VAL A 1 365 ? -12.290 -27.800 -20.599 1.00 89.19 365 VAL A N 1
ATOM 2870 C CA . VAL A 1 365 ? -10.845 -28.022 -20.476 1.00 89.19 365 VAL A CA 1
ATOM 2871 C C . VAL A 1 365 ? -10.629 -29.027 -19.353 1.00 89.19 365 VAL A C 1
ATOM 2873 O O . VAL A 1 365 ? -11.130 -28.777 -18.259 1.00 89.19 365 VAL A O 1
ATOM 2876 N N . PRO A 1 366 ? -9.887 -30.123 -19.574 1.00 88.06 366 PRO A N 1
ATOM 2877 C CA . PRO A 1 366 ? -9.474 -31.001 -18.487 1.00 88.06 366 PRO A CA 1
ATOM 2878 C C . PRO A 1 366 ? -8.709 -30.227 -17.406 1.00 88.06 366 PRO A C 1
ATOM 2880 O O . PRO A 1 366 ? -7.877 -29.370 -17.728 1.00 88.06 366 PRO A O 1
ATOM 2883 N N . GLU A 1 367 ? -8.950 -30.543 -16.131 1.00 86.06 367 GLU A N 1
ATOM 2884 C CA . GLU A 1 367 ? -8.318 -29.845 -15.000 1.00 86.06 367 GLU A CA 1
ATOM 2885 C C . GLU A 1 367 ? -6.786 -29.897 -15.051 1.00 86.06 367 GLU A C 1
ATOM 2887 O O . GLU A 1 367 ? -6.116 -28.939 -14.678 1.00 86.06 367 GLU A O 1
ATOM 2892 N N . GLU A 1 368 ? -6.217 -30.985 -15.566 1.00 85.88 368 GLU A N 1
ATOM 2893 C CA . GLU A 1 368 ? -4.770 -31.151 -15.728 1.00 85.88 368 GLU A CA 1
ATOM 2894 C C . GLU A 1 368 ? -4.182 -30.145 -16.731 1.00 85.88 368 GLU A C 1
ATOM 2896 O O . GLU A 1 368 ? -3.124 -29.550 -16.506 1.00 85.88 368 GLU A O 1
ATOM 2901 N N . ILE A 1 369 ? -4.897 -29.890 -17.830 1.00 84.81 369 ILE A N 1
ATOM 2902 C CA . ILE A 1 369 ? -4.498 -28.907 -18.845 1.00 84.81 369 ILE A CA 1
ATOM 2903 C C . ILE A 1 369 ? -4.678 -27.482 -18.306 1.00 84.81 369 ILE A C 1
ATOM 2905 O O . ILE A 1 369 ? -3.883 -26.594 -18.619 1.00 84.81 369 ILE A O 1
ATOM 2909 N N . ALA A 1 370 ? -5.701 -27.251 -17.481 1.00 85.62 370 ALA A N 1
ATOM 2910 C CA . ALA A 1 370 ? -5.900 -25.968 -16.816 1.00 85.62 370 ALA A CA 1
ATOM 2911 C C . ALA A 1 370 ? -4.766 -25.675 -15.818 1.00 85.62 370 ALA A C 1
ATOM 2913 O O . ALA A 1 370 ? -4.098 -24.650 -15.950 1.00 85.62 370 ALA A O 1
ATOM 2914 N N . LYS A 1 371 ? -4.474 -26.616 -14.909 1.00 90.50 371 LYS A N 1
ATOM 2915 C CA . LYS A 1 371 ? -3.399 -26.503 -13.909 1.00 90.50 371 LYS A CA 1
ATOM 2916 C C . LYS A 1 371 ? -2.018 -26.376 -14.552 1.00 90.50 371 LYS A C 1
ATOM 2918 O O . LYS A 1 371 ? -1.218 -25.551 -14.124 1.00 90.50 371 LYS A O 1
ATOM 2923 N N . SER A 1 372 ? -1.727 -27.138 -15.610 1.00 88.06 372 SER A N 1
ATOM 2924 C CA . SER A 1 372 ? -0.443 -27.025 -16.325 1.00 88.06 372 SER A CA 1
ATOM 2925 C C . SER A 1 372 ? -0.279 -25.680 -17.033 1.00 88.06 372 SER A C 1
ATOM 2927 O O . SER A 1 372 ? 0.812 -25.108 -17.023 1.00 88.06 372 SER A O 1
ATOM 2929 N N . ARG A 1 373 ? -1.353 -25.130 -17.612 1.00 85.94 373 ARG A N 1
ATOM 2930 C CA . ARG A 1 373 ? -1.333 -23.772 -18.170 1.00 85.94 373 ARG A CA 1
ATOM 2931 C C . ARG A 1 373 ? -1.134 -22.719 -17.097 1.00 85.94 373 ARG A C 1
ATOM 2933 O O . ARG A 1 373 ? -0.322 -21.821 -17.296 1.00 85.94 373 ARG A O 1
ATOM 2940 N N . GLU A 1 374 ? -1.855 -22.823 -15.990 1.00 89.81 374 GLU A N 1
ATOM 2941 C CA . GLU A 1 374 ? -1.712 -21.914 -14.857 1.00 89.81 374 GLU A CA 1
ATOM 2942 C C . GLU A 1 374 ? -0.277 -21.931 -14.324 1.00 89.81 374 GLU A C 1
ATOM 2944 O O . GLU A 1 374 ? 0.346 -20.877 -14.235 1.00 89.81 374 GLU A O 1
ATOM 2949 N N . ALA A 1 375 ? 0.304 -23.116 -14.117 1.00 93.25 375 ALA A N 1
ATOM 2950 C CA . ALA A 1 375 ? 1.700 -23.275 -13.718 1.00 93.25 375 ALA A CA 1
ATOM 2951 C C . ALA A 1 375 ? 2.684 -22.679 -14.741 1.00 93.25 375 ALA A C 1
ATOM 2953 O O . ALA A 1 375 ? 3.659 -22.034 -14.361 1.00 93.25 375 ALA A O 1
ATOM 2954 N N . TYR A 1 376 ? 2.431 -22.850 -16.043 1.00 92.19 376 TYR A N 1
ATOM 2955 C CA . TYR A 1 376 ? 3.259 -22.268 -17.102 1.00 92.19 376 TYR A CA 1
ATOM 2956 C C . TYR A 1 376 ? 3.227 -20.734 -17.091 1.00 92.19 376 TYR A C 1
ATOM 2958 O O . TYR A 1 376 ? 4.276 -20.091 -17.161 1.00 92.19 376 TYR A O 1
ATOM 2966 N N . PHE A 1 377 ? 2.038 -20.134 -16.987 1.00 92.38 377 PHE A N 1
ATOM 2967 C CA . PHE A 1 377 ? 1.906 -18.680 -16.916 1.00 92.38 377 PHE A CA 1
ATOM 2968 C C . PHE A 1 377 ? 2.453 -18.126 -15.601 1.00 92.38 377 PHE A C 1
ATOM 2970 O O . PHE A 1 377 ? 3.143 -17.111 -15.635 1.00 92.38 377 PHE A O 1
ATOM 2977 N N . ALA A 1 378 ? 2.235 -18.815 -14.480 1.00 94.06 378 ALA A N 1
ATOM 2978 C CA . ALA A 1 378 ? 2.819 -18.467 -13.190 1.00 94.06 378 ALA A CA 1
ATOM 2979 C C . ALA A 1 378 ? 4.352 -18.491 -13.245 1.00 94.06 378 ALA A C 1
ATOM 2981 O O . ALA A 1 378 ? 4.987 -17.541 -12.796 1.00 94.06 378 ALA A O 1
ATOM 2982 N N . ARG A 1 379 ? 4.952 -19.513 -13.874 1.00 95.38 379 ARG A N 1
ATOM 2983 C CA . ARG A 1 379 ? 6.402 -19.574 -14.102 1.00 95.38 379 ARG A CA 1
ATOM 2984 C C . ARG A 1 379 ? 6.884 -18.413 -14.964 1.00 95.38 379 ARG A C 1
ATOM 2986 O O . ARG A 1 379 ? 7.826 -17.746 -14.579 1.00 95.38 379 ARG A O 1
ATOM 2993 N N . MET A 1 380 ? 6.216 -18.111 -16.077 1.00 92.06 380 MET A N 1
ATOM 2994 C CA . MET A 1 380 ? 6.583 -16.959 -16.909 1.00 92.06 380 MET A CA 1
ATOM 2995 C C . MET A 1 380 ? 6.481 -15.622 -16.165 1.00 92.06 380 MET A C 1
ATOM 2997 O O . MET A 1 380 ? 7.272 -14.720 -16.424 1.00 92.06 380 MET A O 1
ATOM 3001 N N . THR A 1 381 ? 5.479 -15.452 -15.303 1.00 92.62 381 THR A N 1
ATOM 3002 C CA . THR A 1 381 ? 5.338 -14.248 -14.476 1.00 92.62 381 THR A CA 1
ATOM 3003 C C . THR A 1 381 ? 6.459 -14.177 -13.451 1.00 92.62 381 THR A C 1
ATOM 3005 O O . THR A 1 381 ? 7.121 -13.149 -13.371 1.00 92.62 381 THR A O 1
ATOM 3008 N N . LYS A 1 382 ? 6.746 -15.286 -12.765 1.00 94.19 382 LYS A N 1
ATOM 3009 C CA . LYS A 1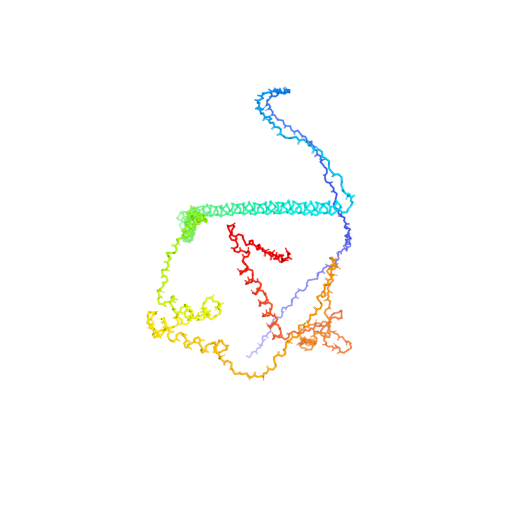 382 ? 7.859 -15.387 -11.822 1.00 94.19 382 LYS A CA 1
ATOM 3010 C C . LYS A 1 382 ? 9.205 -15.109 -12.494 1.00 94.19 382 LYS A C 1
ATOM 3012 O O . LYS A 1 382 ? 9.956 -14.290 -11.994 1.00 94.19 382 LYS A O 1
ATOM 3017 N N . ASP A 1 383 ? 9.474 -15.710 -13.652 1.00 92.12 383 ASP A N 1
ATOM 3018 C CA . ASP A 1 383 ? 10.706 -15.494 -14.419 1.00 92.12 383 ASP A CA 1
ATOM 3019 C C . ASP A 1 383 ? 10.841 -14.018 -14.847 1.00 92.12 383 ASP A C 1
ATOM 3021 O O . ASP A 1 383 ? 11.943 -13.478 -14.878 1.00 92.12 383 ASP A O 1
ATOM 3025 N N . ARG A 1 384 ? 9.727 -13.332 -15.158 1.00 86.19 384 ARG A N 1
ATOM 3026 C CA . ARG A 1 384 ? 9.731 -11.884 -15.439 1.00 86.19 384 ARG A CA 1
ATOM 3027 C C . ARG A 1 384 ? 9.997 -11.055 -14.188 1.00 86.19 384 ARG A C 1
ATOM 3029 O O . ARG A 1 384 ? 10.765 -10.106 -14.266 1.00 86.19 384 ARG A O 1
ATOM 3036 N N . GLU A 1 385 ? 9.358 -11.381 -13.071 1.00 87.44 385 GLU A N 1
ATOM 3037 C CA . GLU A 1 385 ? 9.571 -10.696 -11.794 1.00 87.44 385 GLU A CA 1
ATOM 3038 C C . GLU A 1 385 ? 11.009 -10.873 -11.306 1.00 87.44 385 GLU A C 1
ATOM 3040 O O . GLU A 1 385 ? 11.645 -9.899 -10.919 1.00 87.44 385 GLU A O 1
ATOM 3045 N N . GLU A 1 386 ? 11.551 -12.084 -11.410 1.00 88.12 386 GLU A N 1
ATOM 3046 C CA . GLU A 1 386 ? 12.934 -12.412 -11.075 1.00 88.12 386 GLU A CA 1
ATOM 3047 C C . GLU A 1 386 ? 13.922 -11.727 -12.024 1.00 88.12 386 GLU A C 1
ATOM 3049 O O . GLU A 1 386 ? 14.914 -11.170 -11.568 1.00 88.12 386 GLU A O 1
ATOM 3054 N N . ALA A 1 387 ? 13.638 -11.680 -13.330 1.00 84.56 387 ALA A N 1
ATOM 3055 C CA . ALA A 1 387 ? 14.460 -10.934 -14.282 1.00 84.56 387 ALA A CA 1
ATOM 3056 C C . ALA A 1 387 ? 14.458 -9.425 -14.006 1.00 84.56 387 ALA A C 1
ATOM 3058 O O . ALA A 1 387 ? 15.480 -8.780 -14.198 1.00 84.56 387 ALA A O 1
ATOM 3059 N N . VAL A 1 388 ? 13.332 -8.863 -13.556 1.00 81.62 388 VAL A N 1
ATOM 3060 C CA . VAL A 1 388 ? 13.237 -7.452 -13.152 1.00 81.62 388 VAL A CA 1
ATOM 3061 C C . VAL A 1 388 ? 13.934 -7.212 -11.811 1.00 81.62 388 VAL A C 1
ATOM 3063 O O . VAL A 1 388 ? 14.560 -6.171 -11.635 1.00 81.62 388 VAL A O 1
ATOM 3066 N N . ALA A 1 389 ? 13.840 -8.149 -10.866 1.00 78.56 389 ALA A N 1
ATOM 3067 C CA . ALA A 1 389 ? 14.502 -8.064 -9.567 1.00 78.56 389 ALA A CA 1
ATOM 3068 C C . ALA A 1 389 ? 16.028 -8.181 -9.690 1.00 78.56 389 ALA A C 1
ATOM 3070 O O . ALA A 1 389 ? 16.744 -7.431 -9.041 1.00 78.56 389 ALA A O 1
ATOM 3071 N N . ASN A 1 390 ? 16.504 -9.059 -10.573 1.00 75.06 390 ASN A N 1
ATOM 3072 C CA . ASN A 1 390 ? 17.919 -9.272 -10.868 1.00 75.06 390 ASN A CA 1
ATOM 3073 C C . ASN A 1 390 ? 18.431 -8.379 -12.015 1.00 75.06 390 ASN A C 1
ATOM 3075 O O . ASN A 1 390 ? 19.524 -8.623 -12.529 1.00 75.06 390 ASN A O 1
ATOM 3079 N N . ASP A 1 391 ? 17.654 -7.382 -12.462 1.00 77.88 391 ASP A N 1
ATOM 3080 C CA . ASP A 1 391 ? 18.094 -6.451 -13.500 1.00 77.88 391 ASP A CA 1
ATOM 3081 C C . ASP A 1 391 ? 19.138 -5.479 -12.912 1.00 77.88 391 ASP A C 1
ATOM 3083 O O . ASP A 1 391 ? 18.781 -4.606 -12.110 1.00 77.88 391 ASP A O 1
ATOM 3087 N N . PRO A 1 392 ? 20.418 -5.550 -13.331 1.00 63.53 392 PRO A N 1
ATOM 3088 C CA . PRO A 1 392 ? 21.468 -4.653 -12.848 1.00 63.53 392 PRO A CA 1
ATOM 3089 C C . PRO A 1 392 ? 21.224 -3.180 -13.218 1.00 63.53 392 PRO A C 1
ATOM 3091 O O . PRO A 1 392 ? 21.914 -2.298 -12.711 1.00 63.53 392 PRO A O 1
ATOM 3094 N N . LEU A 1 393 ? 20.265 -2.887 -14.106 1.00 63.31 393 LEU A N 1
ATOM 3095 C CA . LEU A 1 393 ? 19.839 -1.523 -14.428 1.00 63.31 393 LEU A CA 1
ATOM 3096 C C . LEU A 1 393 ? 18.888 -0.933 -13.376 1.00 63.31 393 LEU A C 1
ATOM 3098 O O . LEU A 1 393 ? 18.769 0.288 -13.297 1.00 63.31 393 LEU A O 1
ATOM 3102 N N . ARG A 1 394 ? 18.221 -1.767 -12.565 1.00 64.81 394 ARG A N 1
ATOM 3103 C CA . ARG A 1 394 ? 17.309 -1.323 -11.499 1.00 64.81 394 ARG A CA 1
ATOM 3104 C C . ARG A 1 394 ? 18.046 -1.019 -10.190 1.00 64.81 394 ARG A C 1
ATOM 3106 O O . ARG A 1 394 ? 17.669 -0.070 -9.511 1.00 64.81 394 ARG A O 1
ATOM 3113 N N . GLU A 1 395 ? 19.110 -1.763 -9.879 1.00 57.44 395 GLU A N 1
ATOM 3114 C CA . GLU A 1 395 ? 20.028 -1.503 -8.749 1.00 57.44 395 GLU A CA 1
ATOM 3115 C C . GLU A 1 395 ? 21.227 -0.615 -9.127 1.00 57.44 395 GLU A C 1
ATOM 3117 O O . GLU A 1 395 ? 22.216 -0.529 -8.398 1.00 57.44 395 GLU A O 1
ATOM 3122 N N . GLN A 1 396 ? 21.167 0.069 -10.273 1.00 61.94 396 GLN A N 1
ATOM 3123 C CA . GLN A 1 396 ? 22.235 0.964 -10.695 1.00 61.94 396 GLN A CA 1
ATOM 3124 C C . GLN A 1 396 ? 22.268 2.190 -9.772 1.00 61.94 396 GLN A C 1
ATOM 3126 O O . GLN A 1 396 ? 21.505 3.143 -9.934 1.00 61.94 396 GLN A O 1
ATOM 3131 N N . HIS A 1 397 ? 23.151 2.149 -8.772 1.00 54.28 397 HIS A N 1
ATOM 3132 C CA . HIS A 1 397 ? 23.411 3.289 -7.907 1.00 54.28 397 HIS A CA 1
ATOM 3133 C C . HIS A 1 397 ? 23.873 4.473 -8.781 1.00 54.28 397 HIS A C 1
ATOM 3135 O O . HIS A 1 397 ? 24.739 4.283 -9.644 1.00 54.28 397 HIS A O 1
ATOM 3141 N N . PRO A 1 398 ? 23.343 5.697 -8.589 1.00 63.12 398 PRO A N 1
ATOM 3142 C CA . PRO A 1 398 ? 23.664 6.858 -9.426 1.00 63.12 398 PRO A CA 1
ATOM 3143 C C . PRO A 1 398 ? 25.161 7.198 -9.550 1.00 63.12 398 PRO A C 1
ATOM 3145 O O . PRO A 1 398 ? 25.530 7.952 -10.450 1.00 63.12 398 PRO A O 1
ATOM 3148 N N . SER A 1 399 ? 26.018 6.654 -8.678 1.00 65.00 399 SER A N 1
ATOM 3149 C CA . SER A 1 399 ? 27.475 6.845 -8.705 1.00 65.00 399 SER A CA 1
ATOM 3150 C C . SER A 1 399 ? 28.263 5.814 -9.535 1.00 65.00 399 SER A C 1
ATOM 3152 O O . SER A 1 399 ? 29.453 6.023 -9.755 1.00 65.00 399 SER A O 1
ATOM 3154 N N . MET A 1 400 ? 27.643 4.745 -10.060 1.00 62.25 400 MET A N 1
ATOM 3155 C CA . MET A 1 400 ? 28.324 3.739 -10.901 1.00 62.25 400 MET A CA 1
ATOM 3156 C C . MET A 1 400 ? 27.547 3.407 -12.190 1.00 62.25 400 MET A C 1
ATOM 3158 O O . MET A 1 400 ? 26.878 2.373 -12.283 1.00 62.25 400 MET A O 1
ATOM 3162 N N . PRO A 1 401 ? 27.643 4.250 -13.234 1.00 60.03 401 PRO A N 1
ATOM 3163 C CA . PRO A 1 401 ? 27.089 3.930 -14.543 1.00 60.03 401 PRO A CA 1
ATOM 3164 C C . PRO A 1 401 ? 27.947 2.867 -15.251 1.00 60.03 401 PRO A C 1
ATOM 3166 O O . PRO A 1 401 ? 29.150 3.046 -15.433 1.00 60.03 401 PRO A O 1
ATOM 3169 N N . ILE A 1 402 ? 27.331 1.776 -15.722 1.00 56.06 402 ILE A N 1
ATOM 3170 C CA . ILE A 1 402 ? 27.997 0.798 -16.601 1.00 56.06 402 ILE A CA 1
ATOM 3171 C C . ILE A 1 402 ? 28.144 1.431 -17.995 1.00 56.06 402 ILE A C 1
ATOM 3173 O O . ILE A 1 402 ? 27.330 1.224 -18.898 1.00 56.06 402 ILE A O 1
ATOM 3177 N N . SER A 1 403 ? 29.185 2.238 -18.190 1.00 60.53 403 SER A N 1
ATOM 3178 C CA . SER A 1 403 ? 29.635 2.632 -19.521 1.00 60.53 403 SER A CA 1
ATOM 3179 C C . SER A 1 403 ? 30.376 1.452 -20.151 1.00 60.53 403 SER A C 1
ATOM 3181 O O . SER A 1 403 ? 31.521 1.137 -19.843 1.00 60.53 403 SER A O 1
ATOM 3183 N N . LYS A 1 404 ? 29.710 0.755 -21.074 1.00 55.22 404 LYS A N 1
ATOM 3184 C CA . LYS A 1 404 ? 30.354 -0.275 -21.896 1.00 55.22 404 LYS A CA 1
ATOM 3185 C C . LYS A 1 404 ? 31.112 0.401 -23.039 1.00 55.22 404 LYS A C 1
ATOM 3187 O O . LYS A 1 404 ? 30.657 0.391 -24.183 1.00 55.22 404 LYS A O 1
ATOM 3192 N N . GLU A 1 405 ? 32.256 1.009 -22.738 1.00 58.00 405 GLU A N 1
ATOM 3193 C CA . GLU A 1 405 ? 33.193 1.454 -23.770 1.00 58.00 405 GLU A CA 1
ATOM 3194 C C . GLU A 1 405 ? 33.823 0.226 -24.431 1.00 58.00 405 GLU A C 1
ATOM 3196 O O . GLU A 1 405 ? 34.785 -0.373 -23.955 1.00 58.00 405 GLU A O 1
ATOM 3201 N N . ARG A 1 406 ? 33.244 -0.190 -25.560 1.00 58.91 406 ARG A N 1
ATOM 3202 C CA . ARG A 1 406 ? 33.889 -1.141 -26.463 1.00 58.91 406 ARG A CA 1
ATOM 3203 C C . ARG A 1 406 ? 35.077 -0.429 -27.107 1.00 58.91 406 ARG A C 1
ATOM 3205 O O . ARG A 1 406 ? 34.916 0.230 -28.130 1.00 58.91 406 ARG A O 1
ATOM 3212 N N . GLN A 1 407 ? 36.259 -0.568 -26.516 1.00 54.03 407 GLN A N 1
ATOM 3213 C CA . GLN A 1 407 ? 37.527 -0.234 -27.161 1.00 54.03 407 GLN A CA 1
ATOM 3214 C C . GLN A 1 407 ? 37.701 -1.135 -28.395 1.00 54.03 407 GLN A C 1
ATOM 3216 O O . GLN A 1 407 ? 38.228 -2.243 -28.318 1.00 54.03 407 GLN A O 1
ATOM 3221 N N . THR A 1 408 ? 37.230 -0.686 -29.559 1.00 59.75 408 THR A N 1
ATOM 3222 C CA . THR A 1 408 ? 37.579 -1.293 -30.847 1.00 59.75 408 THR A CA 1
ATOM 3223 C C . THR A 1 408 ? 38.979 -0.823 -31.230 1.00 59.75 408 THR A C 1
ATOM 3225 O O . THR A 1 408 ? 39.142 0.062 -32.069 1.00 59.75 408 THR A O 1
ATOM 3228 N N . ARG A 1 409 ? 40.008 -1.380 -30.584 1.00 54.50 409 ARG A N 1
ATOM 3229 C CA . ARG A 1 409 ? 41.393 -1.204 -31.026 1.00 54.50 409 ARG A CA 1
ATOM 3230 C C . ARG A 1 409 ? 41.597 -2.056 -32.277 1.00 54.50 409 ARG A C 1
ATOM 3232 O O . ARG A 1 409 ? 41.869 -3.248 -32.187 1.00 54.50 409 ARG A O 1
ATOM 3239 N N . VAL A 1 410 ? 41.433 -1.445 -33.447 1.00 56.69 410 VAL A N 1
ATOM 3240 C CA . VAL A 1 410 ? 41.914 -2.015 -34.709 1.00 56.69 410 VAL A CA 1
ATOM 3241 C C . VAL A 1 410 ? 43.411 -1.735 -34.768 1.00 56.69 410 VAL A C 1
ATOM 3243 O O . VAL A 1 410 ? 43.837 -0.591 -34.899 1.00 56.69 410 VAL A O 1
ATOM 3246 N N . THR A 1 411 ? 44.220 -2.779 -34.616 1.00 51.09 411 THR A N 1
ATOM 3247 C CA . THR A 1 411 ? 45.640 -2.739 -34.962 1.00 51.09 411 THR A CA 1
ATOM 3248 C C . THR A 1 411 ? 45.747 -2.646 -36.479 1.00 51.09 411 THR A C 1
ATOM 3250 O O . THR A 1 411 ? 45.506 -3.632 -37.173 1.00 51.09 411 THR A O 1
ATOM 3253 N N . PHE A 1 412 ? 46.076 -1.466 -37.001 1.00 48.97 412 PHE A N 1
ATOM 3254 C CA . PHE A 1 412 ? 46.520 -1.341 -38.384 1.00 48.97 412 PHE A CA 1
ATOM 3255 C C . PHE A 1 412 ? 47.959 -1.867 -38.441 1.00 48.97 412 PHE A C 1
ATOM 3257 O O . PHE A 1 412 ? 48.868 -1.279 -37.856 1.00 48.97 412 PHE A O 1
ATOM 3264 N N . GLY A 1 413 ? 48.140 -3.043 -39.034 1.00 55.09 413 GLY A N 1
ATOM 3265 C CA . GLY A 1 413 ? 49.457 -3.596 -39.308 1.00 55.09 413 GLY A CA 1
ATOM 3266 C C . GLY A 1 413 ? 50.076 -2.931 -40.536 1.00 55.09 413 GLY A C 1
ATOM 3267 O O . GLY A 1 413 ? 49.407 -2.813 -41.554 1.00 55.09 413 GLY A O 1
ATOM 3268 N N . GLY A 1 414 ? 51.345 -2.544 -40.395 1.00 50.75 414 GLY A N 1
ATOM 3269 C CA . GLY A 1 414 ? 52.408 -2.672 -41.397 1.00 50.75 414 GLY A CA 1
ATOM 3270 C C . GLY A 1 414 ? 52.301 -1.897 -42.712 1.00 50.75 414 GLY A C 1
ATOM 3271 O O . GLY A 1 414 ? 51.605 -2.333 -43.622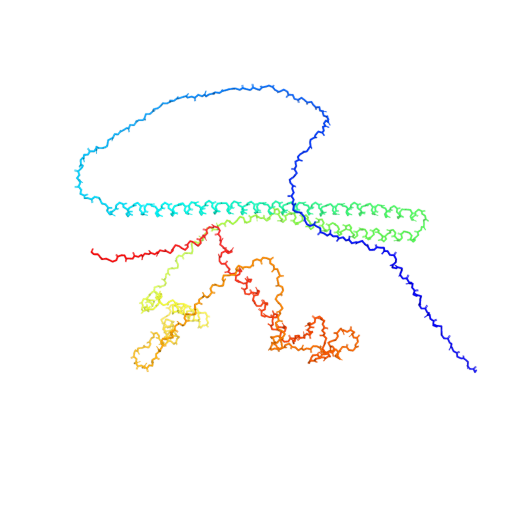 1.00 50.75 414 GLY A O 1
ATOM 3272 N N . THR A 1 415 ? 53.161 -0.883 -42.848 1.00 40.69 415 THR A N 1
ATOM 3273 C CA . THR A 1 415 ? 54.169 -0.789 -43.925 1.00 40.69 415 THR A CA 1
ATOM 3274 C C . THR A 1 415 ? 55.419 -0.130 -43.378 1.00 40.69 415 THR A C 1
ATOM 3276 O O . THR A 1 415 ? 55.245 0.922 -42.720 1.00 40.69 415 THR A O 1
#

Mean predicted aligned error: 24.28 Å